Protein AF-0000000072235348 (afdb_homodimer)

Sequence (528 aa):
MATFSDFEDQETYWNTAVAIVQEAGNRLSSEAFSLKSSREFWVKTNEADLVSATDISIQEYIFGCLRESFPEHSLFGEENAGASENWRQLLDHGVVWVLDPVDGTTNWIHKFPFVCISLALVVEGIVQVAVVYDVHRKKLFHACRGRGAFCDEKNLNVSTIKRLKEALVITEFGYVRDENGLSNILQVLHELLLYGIHGIRQTGCGVLDLCLLASGQVDALYVGIGGEGWKPWDYAAGYLIVKEAGGTVYSLNDEEFHLCSTSIMATFSDFEDQETYWNTAVAIVQEAGNRLSSEAFSLKSSREFWVKTNEADLVSATDISIQEYIFGCLRESFPEHSLFGEENAGASENWRQLLDHGVVWVLDPVDGTTNWIHKFPFVCISLALVVEGIVQVAVVYDVHRKKLFHACRGRGAFCDEKNLNVSTIKRLKEALVITEFGYVRDENGLSNILQVLHELLLYGIHGIRQTGCGVLDLCLLASGQVDALYVGIGGEGWKPWDYAAGYLIVKEAGGTVYSLNDEEFHLCSTSI

Nearest PDB structures (foldseek):
  2czh-assembly1_B  TM=9.345E-01  e=1.412E-22  Homo sapiens
  2ddk-assembly1_A  TM=9.128E-01  e=6.166E-23  Homo sapiens
  2czh-assembly1_A  TM=9.245E-01  e=1.337E-21  Homo sapiens
  2fvz-assembly2_C  TM=9.188E-01  e=3.878E-21  Homo sapiens
  2czi-assembly1_A-2  TM=9.010E-01  e=1.119E-21  Homo sapiens

Solvent-accessible surface area (backbone atoms only — not comparable to full-atom values): 26898 Å² total; per-residue (Å²): 124,86,68,88,70,52,71,68,53,52,51,52,54,42,53,50,49,46,54,53,49,50,53,53,34,53,54,51,33,55,43,69,71,37,89,76,59,80,67,57,65,46,68,70,83,44,86,43,34,57,44,39,61,63,35,53,52,45,39,53,52,53,49,53,53,43,45,69,75,40,70,86,51,44,82,46,36,68,93,56,47,88,75,51,90,55,52,67,58,43,42,47,67,30,49,30,38,34,26,21,50,46,36,17,43,64,25,56,63,39,59,32,87,37,34,28,34,31,35,18,36,27,48,50,59,39,65,44,28,19,32,34,29,34,38,70,76,69,41,41,34,36,24,40,68,93,69,36,14,26,47,64,92,38,79,32,40,35,48,84,79,84,51,67,51,73,25,38,37,34,41,56,80,76,74,62,54,47,71,69,26,47,50,46,42,50,48,53,50,49,53,47,41,54,64,37,29,43,41,70,34,23,73,60,22,65,39,56,50,33,47,34,30,14,52,25,31,26,63,44,70,43,38,28,67,40,70,56,47,57,47,42,48,50,35,46,20,26,49,47,28,17,46,43,12,70,41,85,80,52,23,74,84,74,42,82,67,47,59,78,40,41,32,54,125,84,68,90,66,53,73,68,52,53,52,51,54,42,53,49,48,47,52,52,48,51,54,52,33,53,54,51,33,55,44,68,73,37,91,77,58,80,67,59,65,46,68,71,85,43,84,41,33,56,42,39,61,62,37,54,53,46,38,52,53,53,50,52,54,44,46,71,76,40,67,86,52,43,82,45,36,67,92,56,46,88,76,50,93,57,51,66,56,42,42,46,68,31,50,29,38,33,26,20,51,46,36,17,42,64,25,56,64,38,60,31,86,37,34,28,34,32,36,18,35,26,48,49,58,39,64,44,29,21,32,34,31,35,38,71,76,68,41,40,35,34,25,40,67,92,68,36,15,27,48,66,93,38,79,32,41,35,49,84,80,84,50,66,50,72,24,38,34,34,42,55,78,75,73,62,53,48,70,68,26,45,51,45,43,51,50,55,51,50,51,47,41,54,65,35,29,42,40,69,33,23,73,58,21,65,40,56,50,32,47,34,31,13,53,25,31,26,64,44,69,43,38,27,65,39,72,57,45,56,49,41,49,48,33,46,19,26,49,48,28,17,46,44,12,68,42,85,82,53,25,71,85,74,44,82,67,47,58,79,39,41,32,55

Organism: Galdieria sulphuraria (NCBI:txid130081)

Secondary structure (DSSP, 8-state):
---TT-HHHHHHHHHHHHHHHHHHHHHHHHHHT-TT----EEESSSTT-EEEHHHHHHHHHHHHHHHHH-TTSEEEEGGGGGG-TTHHHHHHHSEEEEEEEEE-HHHHHHT-S--EEEEEEEETTEEEEEEEEETTTTEEEEEETTS-EEETTEE--------GGG-EEEE--TT--SHHHHHHHHHHHHHHHHHT-SEEEB-S-HHHHHHHHHTTS-SEEE--TTS----HHHHHHHHHHHHHTT-----TTSPPP-TT-S--/---TT-HHHHHHHHHHHHHHHHHHHHHHHHHHT-TT----EEESSSTT-EEEHHHHHHHHHHHHHHHHH-TTSEEEEGGGGGG-TTHHHHHHHSEEEEEEEEE-HHHHHHT-S--EEEEEEEETTEEEEEEEEETTTTEEEEEETTS-EEETTEE--------GGG-EEEE--TT--SHHHHHHHHHHHHHHHHHT-SEEEB-S-HHHHHHHHHTTS-SEEE--TTS----HHHHHHHHHHHHHTT-----TTSSPP-TT-S--

InterPro domains:
  IPR000760 Inositol monophosphatase-like [PF00459] (9-261)
  IPR000760 Inositol monophosphatase-like [PR00377] (49-69)
  IPR000760 Inositol monophosphatase-like [PR00377] (71-87)
  IPR000760 Inositol monophosphatase-like [PR00377] (97-113)
  IPR000760 Inositol monophosphatase-like [PR00377] (146-169)
  IPR000760 Inositol monophosphatase-like [PR00377] (195-216)
  IPR000760 Inositol monophosphatase-like [PR00377] (230-254)
  IPR020550 Inositol monophosphatase, conserved site [PS00630] (233-247)
  IPR033942 Inositol monophosphatase [cd01639] (15-264)

pLDDT: mean 90.88, std 11.56, range [30.72, 98.94]

Foldseek 3Di:
DPPPPDPVNLVVVAVLLLVLQLVLLVVLLVLLPDPPRDLDWDADPDPQRIDGPSQVVQLVSSVVSCCVVPVQEAEAEPVCPVPDPPVVCCLQAGWYKYWRSWFQSVCSSVSPQFIKIWIWIGHNQRTAKIWIARNRVRWIWIDGVPPAIDIPNHGAAAAPDDDLLAFEEEEELPDDDDDQLVVQVVVVVVVSVVSRHPYYDYRRGQLVVLVCRRRHVGHYYKYQRSVAFDALSSCRRSVSSNVRNPHDDAAPVRDRDGSHGGID/DPPPPDPVNLVVVAVLLQVLQLVLLVVLLVLLPDPPRDLDWDADPDPQRIDGPSQVVQLVSSVVSCCVVPVQEAEAEPVCPVPDPPVVVCLQAGWYKYWRSWFQSVCSSVSPQFIKIWIWIGHNQRTAKIWIARNRVRWIWIDGVPPAIDIPNHGAAAAPDDDLLAFEEEEELPDDDDDQLVVQVVVVVVVSVVSRHPYYDYRRGQLVVLVCRRRHVGHYYKYQRSVAFDALSSCRRSVSSNVRNPHDDQAPVRDRDGSHGGID

Radius of gyration: 23.49 Å; Cα contacts (8 Å, |Δi|>4): 1198; chains: 2; bounding box: 44×76×56 Å

Structure (mmCIF, N/CA/C/O backbone):
data_AF-0000000072235348-model_v1
#
loop_
_entity.id
_entity.type
_entity.pdbx_description
1 polymer Inositol-1-monophosphatase
#
loop_
_atom_site.group_PDB
_atom_site.id
_atom_site.type_symbol
_atom_site.label_atom_id
_atom_site.label_alt_id
_atom_site.label_comp_id
_atom_site.label_asym_id
_atom_site.label_entity_id
_atom_site.label_seq_id
_atom_site.pdbx_PDB_ins_code
_atom_site.Cartn_x
_atom_site.Cartn_y
_atom_site.Cartn_z
_atom_site.occupancy
_atom_site.B_iso_or_equiv
_atom_site.auth_seq_id
_atom_site.auth_comp_id
_atom_site.auth_asym_id
_atom_site.auth_atom_id
_atom_site.pdbx_PDB_model_num
ATOM 1 N N . MET A 1 1 ? 4.641 -36.094 -26.531 1 31.14 1 MET A N 1
ATOM 2 C CA . MET A 1 1 ? 4.957 -35.156 -25.438 1 31.14 1 MET A CA 1
ATOM 3 C C . MET A 1 1 ? 5.371 -33.812 -25.969 1 31.14 1 MET A C 1
ATOM 5 O O . MET A 1 1 ? 6.305 -33.688 -26.766 1 31.14 1 MET A O 1
ATOM 9 N N . ALA A 1 2 ? 4.531 -32.875 -26.141 1 42.06 2 ALA A N 1
ATOM 10 C CA . ALA A 1 2 ? 4.953 -31.672 -26.844 1 42.06 2 ALA A CA 1
ATOM 11 C C . ALA A 1 2 ? 6.266 -31.125 -26.281 1 42.06 2 ALA A C 1
ATOM 13 O O . ALA A 1 2 ? 6.406 -30.953 -25.062 1 42.06 2 ALA A O 1
ATOM 14 N N . THR A 1 3 ? 7.336 -31.391 -26.75 1 45.28 3 THR A N 1
ATOM 15 C CA . THR A 1 3 ? 8.641 -30.828 -26.438 1 45.28 3 THR A CA 1
ATOM 16 C C . THR A 1 3 ? 8.57 -29.312 -26.328 1 45.28 3 THR A C 1
ATOM 18 O O . THR A 1 3 ? 8.227 -28.641 -27.297 1 45.28 3 THR A O 1
ATOM 21 N N . PHE A 1 4 ? 8.078 -28.859 -25.156 1 50.66 4 PHE A N 1
ATOM 22 C CA . PHE A 1 4 ? 8.164 -27.422 -24.984 1 50.66 4 PHE A CA 1
ATOM 23 C C . PHE A 1 4 ? 9.461 -26.875 -25.562 1 50.66 4 PHE A C 1
ATOM 25 O O . PHE A 1 4 ? 10.391 -26.547 -24.828 1 50.66 4 PHE A O 1
ATOM 32 N N . SER A 1 5 ? 10.039 -27.453 -26.531 1 50.25 5 SER A N 1
ATOM 33 C CA . SER A 1 5 ? 11.438 -27.297 -26.922 1 50.25 5 SER A CA 1
ATOM 34 C C . SER A 1 5 ? 11.703 -25.922 -27.516 1 50.25 5 SER A C 1
ATOM 36 O O . SER A 1 5 ? 12.852 -25.469 -27.562 1 50.25 5 SER A O 1
ATOM 38 N N . ASP A 1 6 ? 10.711 -25.125 -28.281 1 61.69 6 ASP A N 1
ATOM 39 C CA . ASP A 1 6 ? 11.312 -24.156 -29.172 1 61.69 6 ASP A CA 1
ATOM 40 C C . ASP A 1 6 ? 11.047 -22.719 -28.703 1 61.69 6 ASP A C 1
ATOM 42 O O . ASP A 1 6 ? 10.008 -22.453 -28.094 1 61.69 6 ASP A O 1
ATOM 46 N N . PHE A 1 7 ? 12.133 -21.859 -28.594 1 63.22 7 PHE A N 1
ATOM 47 C CA . PHE A 1 7 ? 12.148 -20.422 -28.359 1 63.22 7 PHE A CA 1
ATOM 48 C C . PHE A 1 7 ? 10.922 -19.766 -28.969 1 63.22 7 PHE A C 1
ATOM 50 O O . PHE A 1 7 ? 10.312 -18.891 -28.359 1 63.22 7 PHE A O 1
ATOM 57 N N . GLU A 1 8 ? 10.531 -20.234 -30.125 1 68.62 8 GLU A N 1
ATOM 58 C CA . GLU A 1 8 ? 9.398 -19.641 -30.812 1 68.62 8 GLU A CA 1
ATOM 59 C C . GLU A 1 8 ? 8.094 -19.891 -30.062 1 68.62 8 GLU A C 1
ATOM 61 O O . GLU A 1 8 ? 7.234 -19.016 -29.984 1 68.62 8 GLU A O 1
ATOM 66 N N . ASP A 1 9 ? 8.07 -20.938 -29.359 1 86.06 9 ASP A N 1
ATOM 67 C CA . ASP A 1 9 ? 6.871 -21.281 -28.609 1 86.06 9 ASP A CA 1
ATOM 68 C C . ASP A 1 9 ? 6.762 -20.422 -27.344 1 86.06 9 ASP A C 1
ATOM 70 O O . ASP A 1 9 ? 5.695 -19.891 -27.031 1 86.06 9 ASP A O 1
ATOM 74 N N . GLN A 1 10 ? 7.926 -20.156 -26.859 1 90.5 10 GLN A N 1
ATOM 75 C CA . GLN A 1 10 ? 7.934 -19.359 -25.641 1 90.5 10 GLN A CA 1
ATOM 76 C C . GLN A 1 10 ? 7.457 -17.922 -25.906 1 90.5 10 GLN A C 1
ATOM 78 O O . GLN A 1 10 ? 6.715 -17.359 -25.109 1 90.5 10 GLN A O 1
ATOM 83 N N . GLU A 1 11 ? 7.902 -17.438 -27.047 1 93.94 11 GLU A N 1
ATOM 84 C CA . GLU A 1 11 ? 7.508 -16.094 -27.422 1 93.94 11 GLU A CA 1
ATOM 85 C C . GLU A 1 11 ? 6.008 -16 -27.672 1 93.94 11 GLU A C 1
ATOM 87 O O . GLU A 1 11 ? 5.363 -15.016 -27.312 1 93.94 11 GLU A O 1
ATOM 92 N N . THR A 1 12 ? 5.531 -17 -28.359 1 96.12 12 THR A N 1
ATOM 93 C CA . THR A 1 12 ? 4.098 -17.062 -28.625 1 96.12 12 THR A CA 1
ATOM 94 C C . THR A 1 12 ? 3.303 -17.109 -27.328 1 96.12 12 THR A C 1
ATOM 96 O O . THR A 1 12 ? 2.326 -16.375 -27.156 1 96.12 12 THR A O 1
ATOM 99 N N . TYR A 1 13 ? 3.699 -18 -26.406 1 97.56 13 TYR A N 1
ATOM 100 C CA . TYR A 1 13 ? 3.049 -18.094 -25.109 1 97.56 13 TYR A CA 1
ATOM 101 C C . TYR A 1 13 ? 3.098 -16.75 -24.375 1 97.56 13 TYR A C 1
ATOM 103 O O . TYR A 1 13 ? 2.088 -16.297 -23.844 1 97.56 13 TYR A O 1
ATOM 111 N N . TRP A 1 14 ? 4.27 -16.141 -24.484 1 97.94 14 TRP A N 1
ATOM 112 C CA . TRP A 1 14 ? 4.531 -14.883 -23.797 1 97.94 14 TRP A CA 1
ATOM 113 C C . TRP A 1 14 ? 3.631 -13.773 -24.328 1 97.94 14 TRP A C 1
ATOM 115 O O . TRP A 1 14 ? 2.885 -13.148 -23.562 1 97.94 14 TRP A O 1
ATOM 125 N N . ASN A 1 15 ? 3.592 -13.586 -25.594 1 97.94 15 ASN A N 1
ATOM 126 C CA . ASN A 1 15 ? 2.818 -12.531 -26.234 1 97.94 15 ASN A CA 1
ATOM 127 C C . ASN A 1 15 ? 1.319 -12.734 -26.031 1 97.94 15 ASN A C 1
ATOM 129 O O . ASN A 1 15 ? 0.584 -11.773 -25.797 1 97.94 15 ASN A O 1
ATOM 133 N N . THR A 1 16 ? 0.932 -13.961 -26.141 1 98.25 16 THR A N 1
ATOM 134 C CA . THR A 1 16 ? -0.48 -14.273 -25.953 1 98.25 16 THR A CA 1
ATOM 135 C C . THR A 1 16 ? -0.907 -13.977 -24.516 1 98.25 16 THR A C 1
ATOM 137 O O . THR A 1 16 ? -1.951 -13.367 -24.281 1 98.25 16 THR A O 1
ATOM 140 N N . ALA A 1 17 ? -0.112 -14.391 -23.562 1 98.62 17 ALA A N 1
ATOM 141 C CA . ALA A 1 17 ? -0.407 -14.148 -22.156 1 98.62 17 ALA A CA 1
ATOM 142 C C . ALA A 1 17 ? -0.502 -12.656 -21.859 1 98.62 17 ALA A C 1
ATOM 144 O O . ALA A 1 17 ? -1.426 -12.203 -21.172 1 98.62 17 ALA A O 1
ATOM 145 N N . VAL A 1 18 ? 0.421 -11.867 -22.391 1 98.62 18 VAL A N 1
ATOM 146 C CA . VAL A 1 18 ? 0.456 -10.422 -22.188 1 98.62 18 VAL A CA 1
ATOM 147 C C . VAL A 1 18 ? -0.825 -9.797 -22.734 1 98.62 18 VAL A C 1
ATOM 149 O O . VAL A 1 18 ? -1.463 -8.984 -22.062 1 98.62 18 VAL A O 1
ATOM 152 N N . ALA A 1 19 ? -1.21 -10.203 -23.906 1 98.5 19 ALA A N 1
ATOM 153 C CA . ALA A 1 19 ? -2.402 -9.648 -24.547 1 98.5 19 ALA A CA 1
ATOM 154 C C . ALA A 1 19 ? -3.654 -9.969 -23.719 1 98.5 19 ALA A C 1
ATOM 156 O O . ALA A 1 19 ? -4.488 -9.086 -23.484 1 98.5 19 ALA A O 1
ATOM 157 N N . ILE A 1 20 ? -3.746 -11.188 -23.297 1 98.56 20 ILE A N 1
ATOM 158 C CA . ILE A 1 20 ? -4.922 -11.648 -22.562 1 98.56 20 ILE A CA 1
ATOM 159 C C . ILE A 1 20 ? -5.02 -10.922 -21.234 1 98.56 20 ILE A C 1
ATOM 161 O O . ILE A 1 20 ? -6.082 -10.398 -20.875 1 98.56 20 ILE A O 1
ATOM 165 N N . VAL A 1 21 ? -3.926 -10.836 -20.484 1 98.62 21 VAL A N 1
ATOM 166 C CA . VAL A 1 21 ? -3.916 -10.242 -19.156 1 98.62 21 VAL A CA 1
ATOM 167 C C . VAL A 1 21 ? -4.125 -8.734 -19.25 1 98.62 21 VAL A C 1
ATOM 169 O O . VAL A 1 21 ? -4.82 -8.141 -18.422 1 98.62 21 VAL A O 1
ATOM 172 N N . GLN A 1 22 ? -3.531 -8.133 -20.25 1 97.62 22 GLN A N 1
ATOM 173 C CA . GLN A 1 22 ? -3.715 -6.703 -20.438 1 97.62 22 GLN A CA 1
ATOM 174 C C . GLN A 1 22 ? -5.18 -6.363 -20.703 1 97.62 22 GLN A C 1
ATOM 176 O O . GLN A 1 22 ? -5.707 -5.402 -20.141 1 97.62 22 GLN A O 1
ATOM 181 N N . GLU A 1 23 ? -5.816 -7.113 -21.547 1 97.25 23 GLU A N 1
ATOM 182 C CA . GLU A 1 23 ? -7.23 -6.891 -21.828 1 97.25 23 GLU A CA 1
ATOM 183 C C . GLU A 1 23 ? -8.086 -7.117 -20.594 1 97.25 23 GLU A C 1
ATOM 185 O O . GLU A 1 23 ? -8.969 -6.312 -20.281 1 97.25 23 GLU A O 1
ATOM 190 N N . ALA A 1 24 ? -7.84 -8.203 -19.891 1 97.19 24 ALA A N 1
ATOM 191 C CA . ALA A 1 24 ? -8.555 -8.484 -18.641 1 97.19 24 ALA A CA 1
ATOM 192 C C . ALA A 1 24 ? -8.336 -7.371 -17.625 1 97.19 24 ALA A C 1
ATOM 194 O O . ALA A 1 24 ? -9.273 -6.957 -16.938 1 97.19 24 ALA A O 1
ATOM 195 N N . GLY A 1 25 ? -7.078 -6.934 -17.516 1 96.06 25 GLY A N 1
ATOM 196 C CA . GLY A 1 25 ? -6.723 -5.863 -16.594 1 96.06 25 GLY A CA 1
ATOM 197 C C . GLY A 1 25 ? -7.434 -4.559 -16.891 1 96.06 25 GLY A C 1
ATOM 198 O O . GLY A 1 25 ? -7.871 -3.855 -15.977 1 96.06 25 GLY A O 1
ATOM 199 N N . ASN A 1 26 ? -7.551 -4.219 -18.141 1 93.06 26 ASN A N 1
ATOM 200 C CA . ASN A 1 26 ? -8.266 -3.018 -18.547 1 93.06 26 ASN A CA 1
ATOM 201 C C . ASN A 1 26 ? -9.734 -3.076 -18.141 1 93.06 26 ASN A C 1
ATOM 203 O O . ASN A 1 26 ? -10.305 -2.072 -17.703 1 93.06 26 ASN A O 1
ATOM 207 N N . ARG A 1 27 ? -10.297 -4.195 -18.25 1 89.12 27 ARG A N 1
ATOM 208 C CA . ARG A 1 27 ? -11.68 -4.387 -17.828 1 89.12 27 ARG A CA 1
ATOM 209 C C . ARG A 1 27 ? -11.828 -4.215 -16.312 1 89.12 27 ARG A C 1
ATOM 211 O O . ARG A 1 27 ? -12.742 -3.539 -15.852 1 89.12 27 ARG A O 1
ATOM 218 N N . LEU A 1 28 ? -10.93 -4.801 -15.648 1 90.38 28 LEU A N 1
ATOM 219 C CA . LEU A 1 28 ? -10.945 -4.75 -14.195 1 90.38 28 LEU A CA 1
ATOM 220 C C . LEU A 1 28 ? -10.703 -3.328 -13.695 1 90.38 28 LEU A C 1
ATOM 222 O O . LEU A 1 28 ? -11.336 -2.887 -12.734 1 90.38 28 LEU A O 1
ATOM 226 N N . SER A 1 29 ? -9.82 -2.652 -14.312 1 88.5 29 SER A N 1
ATOM 227 C CA . SER A 1 29 ? -9.508 -1.277 -13.938 1 88.5 29 SER A CA 1
ATOM 228 C C . SER A 1 29 ? -10.711 -0.365 -14.125 1 88.5 29 SER A C 1
ATOM 230 O O . SER A 1 29 ? -10.961 0.517 -13.297 1 88.5 29 SER A O 1
ATOM 232 N N . SER A 1 30 ? -11.438 -0.55 -15.156 1 84.25 30 SER A N 1
ATOM 233 C CA . SER A 1 30 ? -12.633 0.239 -15.422 1 84.25 30 SER A CA 1
ATOM 234 C C . SER A 1 30 ? -13.695 0.008 -14.352 1 84.25 30 SER A C 1
ATOM 236 O O . SER A 1 30 ? -14.375 0.947 -13.922 1 84.25 30 SER A O 1
ATOM 238 N N . GLU A 1 31 ? -13.766 -1.151 -13.938 1 78.75 31 GLU A N 1
ATOM 239 C CA . GLU A 1 31 ? -14.703 -1.482 -12.867 1 78.75 31 GLU A CA 1
ATOM 240 C C . GLU A 1 31 ? -14.281 -0.857 -11.547 1 78.75 31 GLU A C 1
ATOM 242 O O . GLU A 1 31 ? -15.117 -0.346 -10.797 1 78.75 31 GLU A O 1
ATOM 247 N N . ALA A 1 32 ? -13.023 -0.942 -11.312 1 76.44 32 ALA A N 1
ATOM 248 C CA . ALA A 1 32 ? -12.477 -0.427 -10.062 1 76.44 32 ALA A CA 1
ATOM 249 C C . ALA A 1 32 ? -12.719 1.073 -9.93 1 76.44 32 ALA A C 1
ATOM 251 O O . ALA A 1 32 ? -12.891 1.587 -8.82 1 76.44 32 ALA A O 1
ATOM 252 N N . PHE A 1 33 ? -12.734 1.68 -10.945 1 73.06 33 PHE A N 1
ATOM 253 C CA . PHE A 1 33 ? -12.852 3.133 -10.93 1 73.06 33 PHE A CA 1
ATOM 254 C C . PHE A 1 33 ? -14.297 3.561 -11.125 1 73.06 33 PHE A C 1
ATOM 256 O O . PHE A 1 33 ? -14.617 4.746 -11.031 1 73.06 33 PHE A O 1
ATOM 263 N N . SER A 1 34 ? -15.031 2.459 -11.266 1 67.62 34 SER A N 1
ATOM 264 C CA . SER A 1 34 ? -16.453 2.783 -11.43 1 67.62 34 SER A CA 1
ATOM 265 C C . SER A 1 34 ? -17.156 2.869 -10.078 1 67.62 34 SER A C 1
ATOM 267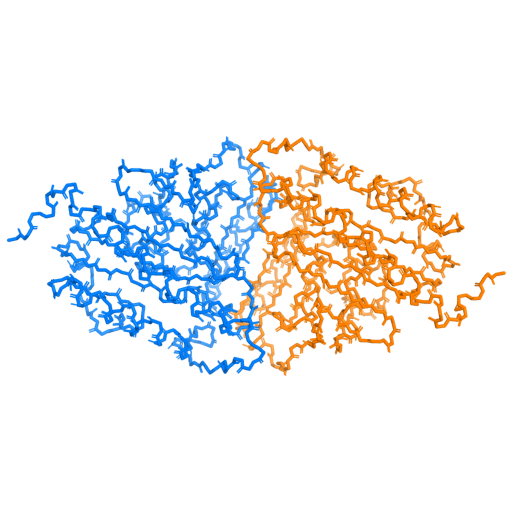 O O . SER A 1 34 ? -16.844 2.096 -9.164 1 67.62 34 SER A O 1
ATOM 269 N N . LEU A 1 35 ? -17.859 3.924 -9.773 1 57 35 LEU A N 1
ATOM 270 C CA . LEU A 1 35 ? -18.578 4.242 -8.539 1 57 35 LEU A CA 1
ATOM 271 C C . LEU A 1 35 ? -19.609 3.17 -8.219 1 57 35 LEU A C 1
ATOM 273 O O . LEU A 1 35 ? -20.062 3.059 -7.078 1 57 35 LEU A O 1
ATOM 277 N N . LYS A 1 36 ? -20.125 2.408 -9.188 1 53.5 36 LYS A N 1
ATOM 278 C CA . LYS A 1 36 ? -21.234 1.48 -9.055 1 53.5 36 LYS A CA 1
ATOM 279 C C . LYS A 1 36 ? -20.75 0.049 -8.859 1 53.5 36 LYS A C 1
ATOM 281 O O . LYS A 1 36 ? -21.531 -0.9 -8.961 1 53.5 36 LYS A O 1
ATOM 286 N N . SER A 1 37 ? -19.531 -0.061 -8.586 1 54.97 37 SER A N 1
ATOM 287 C CA . SER A 1 37 ? -19.078 -1.441 -8.656 1 54.97 37 SER A CA 1
ATOM 288 C C . SER A 1 37 ? -19.656 -2.283 -7.531 1 54.97 37 SER A C 1
ATOM 290 O O . SER A 1 37 ? -19.641 -1.874 -6.367 1 54.97 37 SER A O 1
ATOM 292 N N . SER A 1 38 ? -20.516 -3.354 -7.984 1 58.62 38 SER A N 1
ATOM 293 C CA . SER A 1 38 ? -21.078 -4.348 -7.082 1 58.62 38 SER A CA 1
ATOM 294 C C . SER A 1 38 ? -19.984 -5.164 -6.402 1 58.62 38 SER A C 1
ATOM 296 O O . SER A 1 38 ? -19.047 -5.625 -7.059 1 58.62 38 SER A O 1
ATOM 298 N N . ARG A 1 39 ? -19.875 -5.141 -5.09 1 68.25 39 ARG A N 1
ATOM 299 C CA . ARG A 1 39 ? -18.891 -5.746 -4.184 1 68.25 39 ARG A CA 1
ATOM 300 C C . ARG A 1 39 ? -19.453 -7.027 -3.564 1 68.25 39 ARG A C 1
ATOM 302 O O . 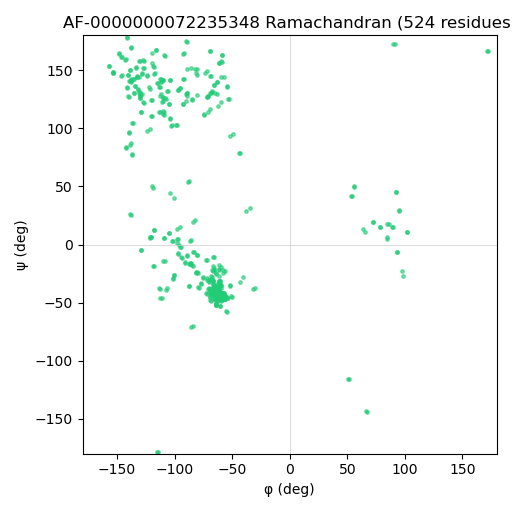ARG A 1 39 ? -19.203 -7.312 -2.393 1 68.25 39 ARG A O 1
ATOM 309 N N . GLU A 1 40 ? -20.188 -7.797 -4.508 1 83.75 40 GLU A N 1
ATOM 310 C CA . GLU A 1 40 ? -20.625 -9.07 -3.941 1 83.75 40 GLU A CA 1
ATOM 311 C C . GLU A 1 40 ? -19.453 -10.008 -3.691 1 83.75 40 GLU A C 1
ATOM 313 O O . GLU A 1 40 ? -18.562 -10.117 -4.527 1 83.75 40 GLU A O 1
ATOM 318 N N . PHE A 1 41 ? -19.469 -10.508 -2.477 1 86.88 41 PHE A N 1
ATOM 319 C CA . PHE A 1 41 ? -18.391 -11.43 -2.145 1 86.88 41 PHE A CA 1
ATOM 320 C C . PHE A 1 41 ? -18.906 -12.57 -1.268 1 86.88 41 PHE A C 1
ATOM 322 O O . PHE A 1 41 ? -20.016 -12.508 -0.744 1 86.88 41 PHE A O 1
ATOM 329 N N . TRP A 1 42 ? -18.141 -13.672 -1.266 1 86.56 42 TRP A N 1
ATOM 330 C CA . TRP A 1 42 ? -18.406 -14.859 -0.461 1 86.56 42 TRP A CA 1
ATOM 331 C C . TRP A 1 42 ? -17.188 -15.25 0.362 1 86.56 42 TRP A C 1
ATOM 333 O O . TRP A 1 42 ? -16.062 -14.883 0.028 1 86.56 42 TRP A O 1
ATOM 343 N N . VAL A 1 43 ? -17.484 -15.984 1.389 1 85.12 43 VAL A N 1
ATOM 344 C CA . VAL A 1 43 ? -16.438 -16.438 2.287 1 85.12 43 VAL A CA 1
ATOM 345 C C . VAL A 1 43 ? -15.891 -17.781 1.809 1 85.12 43 VAL A C 1
ATOM 347 O O . VAL A 1 43 ? -16.656 -18.703 1.529 1 85.12 43 VAL A O 1
ATOM 350 N N . LYS A 1 44 ? -14.617 -17.891 1.701 1 84.25 44 LYS A N 1
ATOM 351 C CA . LYS A 1 44 ? -13.992 -19.141 1.298 1 84.25 44 LYS A CA 1
ATOM 352 C C . LYS A 1 44 ? -13.805 -20.078 2.492 1 84.25 44 LYS A C 1
ATOM 354 O O . LYS A 1 44 ? -14.438 -21.125 2.566 1 84.25 44 LYS A O 1
ATOM 359 N N . THR A 1 45 ? -12.891 -19.734 3.395 1 77.88 45 THR A N 1
ATOM 360 C CA . THR A 1 45 ? -12.578 -20.609 4.523 1 77.88 45 THR A CA 1
ATOM 361 C C . THR A 1 45 ? -13.016 -19.969 5.836 1 77.88 45 THR A C 1
ATOM 363 O O . THR A 1 45 ? -13.664 -20.625 6.66 1 77.88 45 THR A O 1
ATOM 366 N N . ASN A 1 46 ? -12.734 -18.797 6.023 1 81.56 46 ASN A N 1
ATOM 367 C CA . ASN A 1 46 ? -13.156 -18.031 7.188 1 81.56 46 ASN A CA 1
ATOM 368 C C . ASN A 1 46 ? -13.531 -16.594 6.801 1 81.56 46 ASN A C 1
ATOM 370 O O . ASN A 1 46 ? -13.414 -16.219 5.633 1 81.56 46 ASN A O 1
ATOM 374 N N . GLU A 1 47 ? -13.93 -15.867 7.68 1 84.38 47 GLU A N 1
ATOM 375 C CA . GLU A 1 47 ? -14.516 -14.555 7.418 1 84.38 47 GLU A CA 1
ATOM 376 C C . GLU A 1 47 ? -13.516 -13.625 6.734 1 84.38 47 GLU A C 1
ATOM 378 O O . GLU A 1 47 ? -13.906 -12.68 6.047 1 84.38 47 GLU A O 1
ATOM 383 N N . ALA A 1 48 ? -12.289 -13.945 6.891 1 85.69 48 ALA A N 1
ATOM 384 C CA . ALA A 1 48 ? -11.258 -13.094 6.293 1 85.69 48 ALA A CA 1
ATOM 385 C C . ALA A 1 48 ? -10.906 -13.562 4.887 1 85.69 48 ALA A C 1
ATOM 387 O O . ALA A 1 48 ? -10.266 -12.836 4.121 1 85.69 48 ALA A O 1
ATOM 388 N N . ASP A 1 49 ? -11.297 -14.758 4.559 1 83.5 49 ASP A N 1
ATOM 389 C CA . ASP A 1 49 ? -10.984 -15.367 3.27 1 83.5 49 ASP A CA 1
ATOM 390 C C . ASP A 1 49 ? -12.148 -15.219 2.295 1 83.5 49 ASP A C 1
ATOM 392 O O . ASP A 1 49 ? -13.078 -16.031 2.303 1 83.5 49 ASP A O 1
ATOM 396 N N . LEU A 1 50 ? -12.062 -14.25 1.303 1 87.38 50 LEU A N 1
ATOM 397 C CA . LEU A 1 50 ? -13.211 -13.828 0.508 1 87.38 50 LEU A CA 1
ATOM 398 C C . LEU A 1 50 ? -12.984 -14.125 -0.971 1 87.38 50 LEU A C 1
ATOM 400 O O . LEU A 1 50 ? -11.836 -14.219 -1.421 1 87.38 50 LEU A O 1
ATOM 404 N N . VAL A 1 51 ? -14.039 -14.281 -1.605 1 87.62 51 VAL A N 1
ATOM 405 C CA . VAL A 1 51 ? -14.07 -14.352 -3.062 1 87.62 51 VAL A CA 1
ATOM 406 C C . VAL A 1 51 ? -15.172 -13.438 -3.596 1 87.62 51 VAL A C 1
ATOM 408 O O . VAL A 1 51 ? -16.219 -13.289 -2.967 1 87.62 51 VAL A O 1
ATOM 411 N N . SER A 1 52 ? -14.898 -12.812 -4.77 1 88.31 52 SER A N 1
ATOM 412 C CA . SER A 1 52 ? -15.898 -11.914 -5.34 1 88.31 52 SER A CA 1
ATOM 413 C C . SER A 1 52 ? -16.406 -12.43 -6.684 1 88.31 52 SER A C 1
ATOM 415 O O . SER A 1 52 ? -15.82 -13.352 -7.258 1 88.31 52 SER A O 1
ATOM 417 N N . ALA A 1 53 ? -17.453 -11.867 -7.145 1 89.12 53 ALA A N 1
ATOM 418 C CA . ALA A 1 53 ? -17.969 -12.141 -8.477 1 89.12 53 ALA A CA 1
ATOM 419 C C . ALA A 1 53 ? -16.953 -11.773 -9.555 1 89.12 53 ALA A C 1
ATOM 421 O O . ALA A 1 53 ? -16.859 -12.438 -10.586 1 89.12 53 ALA A O 1
ATOM 422 N N . THR A 1 54 ? -16.188 -10.789 -9.258 1 90.75 54 THR A N 1
ATOM 423 C CA . THR A 1 54 ? -15.164 -10.328 -10.18 1 90.75 54 THR A CA 1
ATOM 424 C C . THR A 1 54 ? -14.094 -11.398 -10.383 1 90.75 54 THR A C 1
ATOM 426 O O . THR A 1 54 ? -13.664 -11.641 -11.516 1 90.75 54 THR A O 1
ATOM 429 N N . ASP A 1 55 ? -13.703 -12.023 -9.312 1 92.88 55 ASP A N 1
ATOM 430 C CA . ASP A 1 55 ? -12.734 -13.117 -9.391 1 92.88 55 ASP A CA 1
ATOM 431 C C . ASP A 1 55 ? -13.195 -14.188 -10.375 1 92.88 55 ASP A C 1
ATOM 433 O O . ASP A 1 55 ? -12.43 -14.609 -11.242 1 92.88 55 ASP A O 1
ATOM 437 N N . ILE A 1 56 ? -14.367 -14.555 -10.297 1 92 56 ILE A N 1
ATOM 438 C CA . ILE A 1 56 ? -14.938 -15.633 -11.102 1 92 56 ILE A CA 1
ATOM 439 C C . ILE A 1 56 ? -15.031 -15.188 -12.562 1 92 56 ILE A C 1
ATOM 441 O O . ILE A 1 56 ? -14.633 -15.922 -13.469 1 92 56 ILE A O 1
ATOM 445 N N . SER A 1 57 ? -15.492 -14.008 -12.773 1 93.31 57 SER A N 1
ATOM 446 C CA . SER A 1 57 ? -15.68 -13.477 -14.125 1 93.31 57 SER A CA 1
ATOM 447 C C . SER A 1 57 ? -14.344 -13.352 -14.852 1 93.31 57 SER A C 1
ATOM 449 O O . SER A 1 57 ? -14.242 -13.711 -16.031 1 93.31 57 SER A O 1
ATOM 451 N N . ILE A 1 58 ? -13.328 -12.859 -14.164 1 95.31 58 ILE A N 1
ATOM 452 C CA . ILE A 1 58 ? -12.016 -12.68 -14.766 1 95.31 58 ILE A CA 1
ATOM 453 C C . ILE A 1 58 ? -11.398 -14.039 -15.094 1 95.31 58 ILE A C 1
ATOM 455 O O . ILE A 1 58 ? -10.812 -14.219 -16.156 1 95.31 58 ILE A O 1
ATOM 459 N N . GLN A 1 59 ? -11.562 -14.984 -14.234 1 96.25 59 GLN A N 1
ATOM 460 C CA . GLN A 1 59 ? -11.031 -16.328 -14.484 1 96.25 59 GLN A CA 1
ATOM 461 C C . GLN A 1 59 ? -11.695 -16.953 -15.703 1 96.25 59 GLN A C 1
ATOM 463 O O . GLN A 1 59 ? -11.008 -17.516 -16.562 1 96.25 59 GLN A O 1
ATOM 468 N N . GLU A 1 60 ? -12.992 -16.844 -15.781 1 95.62 60 GLU A N 1
ATOM 469 C CA . GLU A 1 60 ? -13.727 -17.391 -16.922 1 95.62 60 GLU A CA 1
ATOM 470 C C . GLU A 1 60 ? -13.266 -16.766 -18.234 1 95.62 60 GLU A C 1
ATOM 472 O O . GLU A 1 60 ? -13.078 -17.469 -19.219 1 95.62 60 GLU A O 1
ATOM 477 N N . TYR A 1 61 ? -13.055 -15.516 -18.203 1 97.06 61 TYR A N 1
ATOM 478 C CA . TYR A 1 61 ? -12.609 -14.805 -19.391 1 97.06 61 TYR A CA 1
ATOM 479 C C . TYR A 1 61 ? -11.227 -15.289 -19.828 1 97.06 61 TYR A C 1
ATOM 481 O O . TYR A 1 61 ? -11.031 -15.68 -20.984 1 97.06 61 TYR A O 1
ATOM 489 N N . ILE A 1 62 ? -10.289 -15.297 -18.891 1 98.19 62 ILE A N 1
ATOM 490 C CA . ILE A 1 62 ? -8.906 -15.625 -19.203 1 98.19 62 ILE A CA 1
ATOM 491 C C . ILE A 1 62 ? -8.812 -17.094 -19.625 1 98.19 62 ILE A C 1
ATOM 493 O O . ILE A 1 62 ? -8.148 -17.422 -20.609 1 98.19 62 ILE A O 1
ATOM 497 N N . PHE A 1 63 ? -9.492 -17.984 -18.922 1 97.44 63 PHE A N 1
ATOM 498 C CA . PHE A 1 63 ? -9.492 -19.391 -19.281 1 97.44 63 PHE A CA 1
ATOM 499 C C . PHE A 1 63 ? -10.109 -19.609 -20.641 1 97.44 63 PHE A C 1
ATOM 501 O O . PHE A 1 63 ? -9.648 -20.469 -21.406 1 97.44 63 PHE A O 1
ATOM 508 N N . GLY A 1 64 ? -11.188 -18.875 -20.906 1 97.88 64 GLY A N 1
ATOM 509 C CA . GLY A 1 64 ? -11.773 -18.953 -22.234 1 97.88 64 GLY A CA 1
ATOM 510 C C . GLY A 1 64 ? -10.789 -18.625 -23.344 1 97.88 64 GLY A C 1
ATOM 511 O O . GLY A 1 64 ? -10.68 -19.359 -24.328 1 97.88 64 GLY A O 1
ATOM 512 N N . CYS A 1 65 ? -10.062 -17.547 -23.172 1 98.25 65 CYS A N 1
ATOM 513 C CA . CYS A 1 65 ? -9.062 -17.125 -24.141 1 98.25 65 CYS A CA 1
ATOM 514 C C . CYS A 1 65 ? -7.953 -18.156 -24.281 1 98.25 65 CYS A C 1
ATOM 516 O O . CYS A 1 65 ? -7.52 -18.469 -25.391 1 98.25 65 CYS A O 1
ATOM 518 N N . LEU A 1 66 ? -7.508 -18.734 -23.172 1 97.81 66 LEU A N 1
ATOM 519 C CA . LEU A 1 66 ? -6.402 -19.688 -23.172 1 97.81 66 LEU A CA 1
ATOM 520 C C . LEU A 1 66 ? -6.82 -21 -23.812 1 97.81 66 LEU A C 1
ATOM 522 O O . LEU A 1 66 ? -6.027 -21.625 -24.516 1 97.81 66 LEU A O 1
ATOM 526 N N . ARG A 1 67 ? -8.039 -21.438 -23.578 1 97.19 67 ARG A N 1
ATOM 527 C CA . ARG A 1 67 ? -8.547 -22.656 -24.188 1 97.19 67 ARG A CA 1
ATOM 528 C C . ARG A 1 67 ? -8.586 -22.531 -25.703 1 97.19 67 ARG A C 1
ATOM 530 O O . ARG A 1 67 ? -8.32 -23.5 -26.422 1 97.19 67 ARG A O 1
ATOM 537 N N . GLU A 1 68 ? -8.883 -21.391 -26.125 1 97.81 68 GLU A N 1
ATOM 538 C CA . GLU A 1 68 ? -8.93 -21.141 -27.562 1 97.81 68 GLU A CA 1
ATOM 539 C C . GLU A 1 68 ? -7.527 -21.125 -28.172 1 97.81 68 GLU A C 1
ATOM 541 O O . GLU A 1 68 ? -7.301 -21.672 -29.25 1 97.81 68 GLU A O 1
ATOM 546 N N . SER A 1 69 ? -6.633 -20.516 -27.516 1 96.69 69 SER A N 1
ATOM 547 C CA . SER A 1 69 ? -5.281 -20.328 -28.047 1 96.69 69 SER A CA 1
ATOM 548 C C . SER A 1 69 ? -4.445 -21.594 -27.875 1 96.69 69 SER A C 1
ATOM 550 O O . SER A 1 69 ? -3.596 -21.891 -28.719 1 96.69 69 SER A O 1
ATOM 552 N N . PHE A 1 70 ? -4.656 -22.281 -26.766 1 96.56 70 PHE A N 1
ATOM 553 C CA . PHE A 1 70 ? -3.857 -23.453 -26.406 1 96.56 70 PHE A CA 1
ATOM 554 C C . PHE A 1 70 ? -4.742 -24.562 -25.875 1 96.56 70 PHE A C 1
ATOM 556 O O . PHE A 1 70 ? -4.645 -24.922 -24.688 1 96.56 70 PHE A O 1
ATOM 563 N N . PRO A 1 71 ? -5.422 -25.266 -26.719 1 96.19 71 PRO A N 1
ATOM 564 C CA . PRO A 1 71 ? -6.434 -26.234 -26.297 1 96.19 71 PRO A CA 1
ATOM 565 C C . PRO A 1 71 ? -5.832 -27.422 -25.562 1 96.19 71 PRO A C 1
ATOM 567 O O . PRO A 1 71 ? -6.527 -28.094 -24.781 1 96.19 71 PRO A O 1
ATOM 570 N N . GLU A 1 72 ? -4.59 -27.688 -25.672 1 95.25 72 GLU A N 1
ATOM 571 C CA . GLU A 1 72 ? -3.986 -28.891 -25.078 1 95.25 72 GLU A CA 1
ATOM 572 C C . GLU A 1 72 ? -3.402 -28.578 -23.703 1 95.25 72 GLU A C 1
ATOM 574 O O . GLU A 1 72 ? -2.994 -29.5 -22.984 1 95.25 72 GLU A O 1
ATOM 579 N N . HIS A 1 73 ? -3.324 -27.297 -23.359 1 94.88 73 HIS A N 1
ATOM 580 C CA . HIS A 1 73 ? -2.742 -26.922 -22.078 1 94.88 73 HIS A CA 1
ATOM 581 C C . HIS A 1 73 ? -3.756 -27.078 -20.953 1 94.88 73 HIS A C 1
ATOM 583 O O . HIS A 1 73 ? -4.961 -26.922 -21.172 1 94.88 73 HIS A O 1
ATOM 589 N N . SER A 1 74 ? -3.277 -27.422 -19.781 1 93.44 74 SER A N 1
ATOM 590 C CA . SER A 1 74 ? -4.117 -27.469 -18.594 1 93.44 74 SER A CA 1
ATOM 591 C C . SER A 1 74 ? -4.277 -26.078 -17.969 1 93.44 74 SER A C 1
ATOM 593 O O . SER A 1 74 ? -3.41 -25.219 -18.125 1 93.44 74 SER A O 1
ATOM 595 N N . LEU A 1 75 ? -5.41 -25.891 -17.312 1 94.31 75 LEU A N 1
ATOM 596 C CA . LEU A 1 75 ? -5.727 -24.641 -16.656 1 94.31 75 LEU A CA 1
ATOM 597 C C . LEU A 1 75 ? -5.941 -24.844 -15.156 1 94.31 75 LEU A C 1
ATOM 599 O O . LEU A 1 75 ? -6.727 -25.703 -14.75 1 94.31 75 LEU A O 1
ATOM 603 N N . PHE A 1 76 ? -5.18 -24.109 -14.391 1 91.25 76 PHE A N 1
ATOM 604 C CA . PHE A 1 76 ? -5.238 -24.188 -12.938 1 91.25 76 PHE A CA 1
ATOM 605 C C . PHE A 1 76 ? -5.395 -22.797 -12.328 1 91.25 76 PHE A C 1
ATOM 607 O O . PHE A 1 76 ? -4.492 -21.953 -12.438 1 91.25 76 PHE A O 1
ATOM 614 N N . GLY A 1 77 ? -6.547 -22.547 -11.695 1 90.31 77 GLY A N 1
ATOM 615 C CA . GLY A 1 77 ? -6.816 -21.25 -11.125 1 90.31 77 GLY A CA 1
ATOM 616 C C . GLY A 1 77 ? -7.297 -21.297 -9.688 1 90.31 77 GLY A C 1
ATOM 617 O O . GLY A 1 77 ? -7.766 -22.344 -9.227 1 90.31 77 GLY A O 1
ATOM 618 N N . GLU A 1 78 ? -7.141 -20.219 -8.984 1 85.06 78 GLU A N 1
ATOM 619 C CA . GLU A 1 78 ? -7.543 -20.094 -7.59 1 85.06 78 GLU A CA 1
ATOM 620 C C . GLU A 1 78 ? -8.992 -20.531 -7.387 1 85.06 78 GLU A C 1
ATOM 622 O O . GLU A 1 78 ? -9.289 -21.266 -6.449 1 85.06 78 GLU A O 1
ATOM 627 N N . GLU A 1 79 ? -9.891 -20.109 -8.266 1 80.12 79 GLU A N 1
ATOM 628 C CA . GLU A 1 79 ? -11.32 -20.281 -8.039 1 80.12 79 GLU A CA 1
ATOM 629 C C . GLU A 1 79 ? -11.773 -21.688 -8.391 1 80.12 79 GLU A C 1
ATOM 631 O O . GLU A 1 79 ? -12.906 -22.078 -8.117 1 80.12 79 GLU A O 1
ATOM 636 N N . ASN A 1 80 ? -10.922 -22.469 -8.992 1 73.69 80 ASN A N 1
ATOM 637 C CA . ASN A 1 80 ? -11.281 -23.859 -9.258 1 73.69 80 ASN A CA 1
ATOM 638 C C . ASN A 1 80 ? -10.312 -24.828 -8.578 1 73.69 80 ASN A C 1
ATOM 640 O O . ASN A 1 80 ? -10.266 -26 -8.922 1 73.69 80 ASN A O 1
ATOM 644 N N . ALA A 1 81 ? -9.375 -24.375 -7.758 1 65.38 81 ALA A N 1
ATOM 645 C CA . ALA A 1 81 ? -8.32 -25.188 -7.152 1 65.38 81 ALA A CA 1
ATOM 646 C C . ALA A 1 81 ? -8.914 -26.312 -6.297 1 65.38 81 ALA A C 1
ATOM 648 O O . ALA A 1 81 ? -8.289 -27.359 -6.109 1 65.38 81 ALA A O 1
ATOM 649 N N . GLY A 1 82 ? -9.961 -26.078 -5.652 1 55.69 82 GLY A N 1
ATOM 650 C CA . GLY A 1 82 ? -10.539 -27.125 -4.828 1 55.69 82 GLY A CA 1
ATOM 651 C C . GLY A 1 82 ? -10.875 -28.375 -5.609 1 55.69 82 GLY A C 1
ATOM 652 O O . GLY A 1 82 ? -11.102 -29.438 -5.023 1 55.69 82 GLY A O 1
ATOM 653 N N . ALA A 1 83 ? -11.047 -28.297 -6.879 1 50.06 83 ALA A N 1
ATOM 654 C CA . ALA A 1 83 ? -11.633 -29.391 -7.648 1 50.06 83 ALA A CA 1
ATOM 655 C C . ALA A 1 83 ? -10.57 -30.422 -8.039 1 50.06 83 ALA A C 1
ATOM 657 O O . ALA A 1 83 ? -10.891 -31.516 -8.492 1 50.06 83 ALA A O 1
ATOM 658 N N . SER A 1 84 ? -9.242 -30 -7.965 1 54.34 84 SER A N 1
ATOM 659 C CA . SER A 1 84 ? -8.375 -31 -8.57 1 54.34 84 SER A CA 1
ATOM 660 C C . SER A 1 84 ? -7.336 -31.5 -7.57 1 54.34 84 SER A C 1
ATOM 662 O O . SER A 1 84 ? -6.621 -30.703 -6.961 1 54.34 84 SER A O 1
ATOM 664 N N . GLU A 1 85 ? -7.52 -32.688 -6.906 1 56.56 85 GLU A N 1
ATOM 665 C CA . GLU A 1 85 ? -6.715 -33.438 -5.953 1 56.56 85 GLU A CA 1
ATOM 666 C C . GLU A 1 85 ? -5.246 -33.469 -6.371 1 56.56 85 GLU A C 1
ATOM 668 O O . GLU A 1 85 ? -4.355 -33.5 -5.52 1 56.56 85 GLU A O 1
ATOM 673 N N . ASN A 1 86 ? -4.809 -33.469 -7.625 1 73.75 86 ASN A N 1
ATOM 674 C CA . ASN A 1 86 ? -3.4 -33.75 -7.875 1 73.75 86 ASN A CA 1
ATOM 675 C C . ASN A 1 86 ? -2.703 -32.594 -8.578 1 73.75 86 ASN A C 1
ATOM 677 O O . ASN A 1 86 ? -1.994 -32.781 -9.562 1 73.75 86 ASN A O 1
ATOM 681 N N . TRP A 1 87 ? -2.891 -31.391 -8 1 76.25 87 TRP A N 1
ATOM 682 C CA . TRP A 1 87 ? -2.334 -30.234 -8.703 1 76.25 87 TRP A CA 1
ATOM 683 C C . TRP A 1 87 ? -0.809 -30.281 -8.703 1 76.25 87 TRP A C 1
ATOM 685 O O . TRP A 1 87 ? -0.166 -29.812 -9.641 1 76.25 87 TRP A O 1
ATOM 695 N N . ARG A 1 88 ? -0.273 -30.844 -7.703 1 83.81 88 ARG A N 1
ATOM 696 C CA . ARG A 1 88 ? 1.183 -30.938 -7.688 1 83.81 88 ARG A CA 1
ATOM 697 C C . ARG A 1 88 ? 1.688 -31.75 -8.875 1 83.81 88 ARG A C 1
ATOM 699 O O . ARG A 1 88 ? 2.68 -31.391 -9.508 1 83.81 88 ARG A O 1
ATOM 706 N N . GLN A 1 89 ? 0.993 -32.812 -9.148 1 87.44 89 GLN A N 1
ATOM 707 C CA . GLN A 1 89 ? 1.379 -33.656 -10.273 1 87.44 89 GLN A CA 1
ATOM 708 C C . GLN A 1 89 ? 1.237 -32.875 -11.594 1 87.44 89 GLN A C 1
ATOM 710 O O . GLN A 1 89 ? 2.092 -33 -12.477 1 87.44 89 GLN A O 1
ATOM 715 N N . LEU A 1 90 ? 0.19 -32.188 -11.656 1 87.31 90 LEU A N 1
ATOM 716 C CA . LEU A 1 90 ? -0.051 -31.406 -12.852 1 87.31 90 LEU A CA 1
ATOM 717 C C . LEU A 1 90 ? 1.043 -30.359 -13.047 1 87.31 90 LEU A C 1
ATOM 719 O O . LEU A 1 90 ? 1.545 -30.172 -14.156 1 87.31 90 LEU A O 1
ATOM 723 N N . LEU A 1 91 ? 1.441 -29.703 -11.953 1 90.94 91 LEU A N 1
ATOM 724 C CA . LEU A 1 91 ? 2.48 -28.688 -12.016 1 90.94 91 LEU A CA 1
ATOM 725 C C . LEU A 1 91 ? 3.828 -29.297 -12.375 1 90.94 91 LEU A C 1
ATOM 727 O O . LEU A 1 91 ? 4.562 -28.75 -13.195 1 90.94 91 LEU A O 1
ATOM 731 N N . ASP A 1 92 ? 4.113 -30.484 -11.859 1 92.06 92 ASP A N 1
ATOM 732 C CA . ASP A 1 92 ? 5.441 -31.078 -11.984 1 92.06 92 ASP A CA 1
ATOM 733 C C . ASP A 1 92 ? 5.625 -31.75 -13.344 1 92.06 92 ASP A C 1
ATOM 735 O O . ASP A 1 92 ? 6.75 -31.875 -13.836 1 92.06 92 ASP A O 1
ATOM 739 N N . HIS A 1 93 ? 4.477 -32.156 -13.992 1 91.88 93 HIS A N 1
ATOM 740 C CA . HIS A 1 93 ? 4.656 -33.031 -15.148 1 91.88 93 HIS A CA 1
ATOM 741 C C . HIS A 1 93 ? 3.889 -32.5 -16.359 1 91.88 93 HIS A C 1
ATOM 743 O O . HIS A 1 93 ? 4.059 -33 -17.469 1 91.88 93 HIS A O 1
ATOM 749 N N . GLY A 1 94 ? 3.156 -31.484 -16.219 1 91.56 94 GLY A N 1
ATOM 750 C CA . GLY A 1 94 ? 2.307 -31.031 -17.312 1 91.56 94 GLY A CA 1
ATOM 751 C C . GLY A 1 94 ? 2.707 -29.656 -17.844 1 91.56 94 GLY A C 1
ATOM 752 O O . GLY A 1 94 ? 3.814 -29.188 -17.578 1 91.56 94 GLY A O 1
ATOM 753 N N . VAL A 1 95 ? 1.939 -29.188 -18.812 1 94.88 95 VAL A N 1
ATOM 754 C CA . VAL A 1 95 ? 1.902 -27.812 -19.297 1 94.88 95 VAL A CA 1
ATOM 755 C C . VAL A 1 95 ? 0.654 -27.109 -18.766 1 94.88 95 VAL A C 1
ATOM 757 O O . VAL A 1 95 ? -0.46 -27.391 -19.219 1 94.88 95 VAL A O 1
ATOM 760 N N . VAL A 1 96 ? 0.889 -26.188 -17.828 1 95.12 96 VAL A N 1
ATOM 761 C CA . VAL A 1 96 ? -0.259 -25.703 -17.062 1 95.12 96 VAL A CA 1
ATOM 762 C C . VAL A 1 96 ? -0.184 -24.188 -16.938 1 95.12 96 VAL A C 1
ATOM 764 O O . VAL A 1 96 ? 0.866 -23.641 -16.594 1 95.12 96 VAL A O 1
ATOM 767 N N . TRP A 1 97 ? -1.303 -23.531 -17.266 1 97 97 TRP A N 1
ATOM 768 C CA . TRP A 1 97 ? -1.474 -22.109 -16.938 1 97 97 TRP A CA 1
ATOM 769 C C . TRP A 1 97 ? -2.004 -21.953 -15.508 1 97 97 TRP A C 1
ATOM 771 O O . TRP A 1 97 ? -3.008 -22.562 -15.141 1 97 97 TRP A O 1
ATOM 781 N N . VAL A 1 98 ? -1.281 -21.188 -14.727 1 97.06 98 VAL A N 1
ATOM 782 C CA . VAL A 1 98 ? -1.644 -20.938 -13.336 1 97.06 98 VAL A CA 1
ATOM 783 C C . VAL A 1 98 ? -2.137 -19.5 -13.188 1 97.06 98 VAL A C 1
ATOM 785 O O . VAL A 1 98 ? -1.426 -18.562 -13.539 1 97.06 98 VAL A O 1
ATOM 788 N N . LEU A 1 99 ? -3.371 -19.359 -12.609 1 97.81 99 LEU A N 1
ATOM 789 C CA . LEU A 1 99 ? -4.008 -18.047 -12.633 1 97.81 99 LEU A CA 1
ATOM 790 C C . LEU A 1 99 ? -4.5 -17.656 -11.242 1 97.81 99 LEU A C 1
ATOM 792 O O . LEU A 1 99 ? -5.133 -18.469 -10.555 1 97.81 99 LEU A O 1
ATOM 796 N N . ASP A 1 100 ? -4.125 -16.547 -10.781 1 97.62 100 ASP A N 1
ATOM 797 C CA . ASP A 1 100 ? -4.871 -15.781 -9.781 1 97.62 100 ASP A CA 1
ATOM 798 C C . ASP A 1 100 ? -5.633 -14.625 -10.422 1 97.62 100 ASP A C 1
ATOM 800 O O . ASP A 1 100 ? -5.031 -13.617 -10.805 1 97.62 100 ASP A O 1
ATOM 804 N N . PRO A 1 101 ? -6.891 -14.75 -10.602 1 96.94 101 PRO A N 1
ATOM 805 C CA . PRO A 1 101 ? -7.648 -13.742 -11.344 1 96.94 101 PRO A CA 1
ATOM 806 C C . PRO A 1 101 ? -7.668 -12.383 -10.648 1 96.94 101 PRO A C 1
ATOM 808 O O . PRO A 1 101 ? -7.66 -11.344 -11.312 1 96.94 101 PRO A O 1
ATOM 811 N N . VAL A 1 102 ? -7.789 -12.414 -9.336 1 95.38 102 VAL A N 1
ATOM 812 C CA . VAL A 1 102 ? -7.746 -11.203 -8.523 1 95.38 102 VAL A CA 1
ATOM 813 C C . VAL A 1 102 ? -6.922 -11.453 -7.262 1 95.38 102 VAL A C 1
ATOM 815 O O . VAL A 1 102 ? -7.473 -11.805 -6.215 1 95.38 102 VAL A O 1
ATOM 818 N N . ASP A 1 103 ? -5.648 -11.281 -7.398 1 96.5 103 ASP A N 1
ATOM 819 C CA . ASP A 1 103 ? -4.859 -11.273 -6.168 1 96.5 103 ASP A CA 1
ATOM 820 C C . ASP A 1 103 ? -5.117 -10.008 -5.352 1 96.5 103 ASP A C 1
ATOM 822 O O . ASP A 1 103 ? -4.961 -8.898 -5.855 1 96.5 103 ASP A O 1
ATOM 826 N N . GLY A 1 104 ? -5.438 -10.242 -4.113 1 95.81 104 GLY A N 1
ATOM 827 C CA . GLY A 1 104 ? -5.902 -9.133 -3.291 1 95.81 104 GLY A CA 1
ATOM 828 C C . GLY A 1 104 ? -7.414 -8.984 -3.297 1 95.81 104 GLY A C 1
ATOM 829 O O . GLY A 1 104 ? -7.93 -7.879 -3.486 1 95.81 104 GLY A O 1
ATOM 830 N N . THR A 1 105 ? -8.094 -10.055 -3.156 1 94.38 105 THR A N 1
ATOM 831 C CA . THR A 1 105 ? -9.555 -10.047 -3.152 1 94.38 105 THR A CA 1
ATOM 832 C C . THR A 1 105 ? -10.086 -9.141 -2.051 1 94.38 105 THR A C 1
ATOM 834 O O . THR A 1 105 ? -11.008 -8.352 -2.281 1 94.38 105 THR A O 1
ATOM 837 N N . THR A 1 106 ? -9.508 -9.266 -0.864 1 94.81 106 THR A N 1
ATOM 838 C CA . THR A 1 106 ? -9.898 -8.383 0.229 1 94.81 106 THR A CA 1
ATOM 839 C C . THR A 1 106 ? -9.727 -6.922 -0.166 1 94.81 106 THR A C 1
ATOM 841 O O . THR A 1 106 ? -10.609 -6.098 0.094 1 94.81 106 THR A O 1
ATOM 844 N N . ASN A 1 107 ? -8.594 -6.613 -0.78 1 96.19 107 ASN A N 1
ATOM 845 C CA . ASN A 1 107 ? -8.359 -5.262 -1.275 1 96.19 107 ASN A CA 1
ATOM 846 C C . ASN A 1 107 ? -9.414 -4.844 -2.287 1 96.19 107 ASN A C 1
ATOM 848 O O . ASN A 1 107 ? -9.906 -3.711 -2.252 1 96.19 107 ASN A O 1
ATOM 852 N N . TRP A 1 108 ? -9.742 -5.766 -3.176 1 94.19 108 TRP A N 1
ATOM 853 C CA . TRP A 1 108 ? -10.75 -5.48 -4.195 1 94.19 108 TRP A CA 1
ATOM 854 C C . TRP A 1 108 ? -12.094 -5.137 -3.553 1 94.19 108 TRP A C 1
ATOM 856 O O . TRP A 1 108 ? -12.719 -4.133 -3.9 1 94.19 108 TRP A O 1
ATOM 866 N N . ILE A 1 109 ? -12.445 -5.879 -2.574 1 93 109 ILE A N 1
ATOM 867 C CA . ILE A 1 109 ? -13.734 -5.723 -1.904 1 93 109 ILE A CA 1
ATOM 868 C C . ILE A 1 109 ? -13.773 -4.387 -1.166 1 93 109 ILE A C 1
ATOM 870 O O . ILE A 1 109 ? -14.812 -3.715 -1.146 1 93 109 ILE A O 1
ATOM 874 N N . HIS A 1 110 ? -12.68 -3.938 -0.65 1 94.44 110 HIS A N 1
ATOM 875 C CA . HIS A 1 110 ? -12.609 -2.701 0.122 1 94.44 110 HIS A CA 1
ATOM 876 C C . HIS A 1 110 ? -12.148 -1.534 -0.744 1 94.44 110 HIS A C 1
ATOM 878 O O . HIS A 1 110 ? -12.039 -0.404 -0.264 1 94.44 110 HIS A O 1
ATOM 884 N N . LYS A 1 111 ? -11.727 -1.798 -1.981 1 93.19 111 LYS A N 1
ATOM 885 C CA . LYS A 1 111 ? -11.266 -0.811 -2.951 1 93.19 111 LYS A CA 1
ATOM 886 C C . LYS A 1 111 ? -9.891 -0.266 -2.564 1 93.19 111 LYS A C 1
ATOM 888 O O . LYS A 1 111 ? -9.555 0.875 -2.891 1 93.19 111 LYS A O 1
ATOM 893 N N . PHE A 1 112 ? -9.211 -1.057 -1.687 1 95.62 112 PHE A N 1
ATOM 894 C CA . PHE A 1 112 ? -7.824 -0.714 -1.389 1 95.62 112 PHE A CA 1
ATOM 895 C C . PHE A 1 112 ? -6.949 -0.882 -2.623 1 95.62 112 PHE A C 1
ATOM 897 O O . PHE A 1 112 ? -7.047 -1.89 -3.328 1 95.62 112 PHE A O 1
ATOM 904 N N . PRO A 1 113 ? -6.023 0.036 -2.922 1 94.75 113 PRO A N 1
ATOM 905 C CA . PRO A 1 113 ? -5.434 0.134 -4.258 1 94.75 113 PRO A CA 1
ATOM 906 C C . PRO A 1 113 ? -4.207 -0.76 -4.43 1 94.75 113 PRO A C 1
ATOM 908 O O . PRO A 1 113 ? -3.174 -0.309 -4.934 1 94.75 113 PRO A O 1
ATOM 911 N N . PHE A 1 114 ? -4.277 -2.035 -4.168 1 96.25 114 PHE A N 1
ATOM 912 C CA . PHE A 1 114 ? -3.275 -3.062 -4.422 1 96.25 114 PHE A CA 1
ATOM 913 C C . PHE A 1 114 ? -3.934 -4.367 -4.859 1 96.25 114 PHE A C 1
ATOM 915 O O . PHE A 1 114 ? -4.219 -5.23 -4.031 1 96.25 114 PHE A O 1
ATOM 922 N N . VAL A 1 115 ? -4.23 -4.453 -6.148 1 96.5 115 VAL A N 1
ATOM 923 C CA . VAL A 1 115 ? -4.895 -5.602 -6.762 1 96.5 115 VAL A CA 1
ATOM 924 C C . VAL A 1 115 ? -4.23 -5.93 -8.094 1 96.5 115 VAL A C 1
ATOM 926 O O . VAL A 1 115 ? -3.84 -5.023 -8.844 1 96.5 115 VAL A O 1
ATOM 929 N N . CYS A 1 116 ? -4.098 -7.23 -8.32 1 97.88 116 CYS A N 1
ATOM 930 C CA . CYS A 1 116 ? -3.523 -7.555 -9.625 1 97.88 116 CYS A CA 1
ATOM 931 C C . CYS A 1 116 ? -4.117 -8.844 -10.18 1 97.88 116 CYS A C 1
ATOM 933 O O . CYS A 1 116 ? -4.809 -9.57 -9.461 1 97.88 116 CYS A O 1
ATOM 935 N N . ILE A 1 117 ? -3.965 -9.016 -11.469 1 98.5 117 ILE A N 1
ATOM 936 C CA . ILE A 1 117 ? -4.141 -10.289 -12.156 1 98.5 117 ILE A CA 1
ATOM 937 C C . ILE A 1 117 ? -2.785 -10.969 -12.344 1 98.5 117 ILE A C 1
ATOM 939 O O . ILE A 1 117 ? -1.81 -10.32 -12.727 1 98.5 117 ILE A O 1
ATOM 943 N N . SER A 1 118 ? -2.707 -12.258 -12.031 1 98.69 118 SER A N 1
ATOM 944 C CA . SER A 1 118 ? -1.445 -12.984 -12.125 1 98.69 118 SER A CA 1
ATOM 945 C C . SER A 1 118 ? -1.596 -14.25 -12.961 1 98.69 118 SER A C 1
ATOM 947 O O . SER A 1 118 ? -2.424 -15.109 -12.648 1 98.69 118 SER A O 1
ATOM 949 N N . LEU A 1 119 ? -0.815 -14.367 -14.016 1 98.88 119 LEU A N 1
ATOM 950 C CA . LEU A 1 119 ? -0.848 -15.516 -14.922 1 98.88 119 LEU A CA 1
ATOM 951 C C . LEU A 1 119 ? 0.56 -16.031 -15.188 1 98.88 119 LEU A C 1
ATOM 953 O O . LEU A 1 119 ? 1.475 -15.258 -15.461 1 98.88 119 LEU A O 1
ATOM 957 N N . ALA A 1 120 ? 0.678 -17.328 -15.094 1 98.62 120 ALA A N 1
ATOM 958 C CA . ALA A 1 120 ? 1.966 -17.953 -15.391 1 98.62 120 ALA A CA 1
ATOM 959 C C . ALA A 1 120 ? 1.781 -19.25 -16.188 1 98.62 120 ALA A C 1
ATOM 961 O O . ALA A 1 120 ? 0.755 -19.922 -16.062 1 98.62 120 ALA A O 1
ATOM 962 N N . LEU A 1 121 ? 2.766 -19.562 -17 1 98.12 121 LEU A N 1
ATOM 963 C CA . LEU A 1 121 ? 2.869 -20.875 -17.641 1 98.12 121 LEU A CA 1
ATOM 964 C C . LEU A 1 121 ? 3.957 -21.719 -16.984 1 98.12 121 LEU A C 1
ATOM 966 O O . LEU A 1 121 ? 5.117 -21.297 -16.922 1 98.12 121 LEU A O 1
ATOM 970 N N . VAL A 1 122 ? 3.543 -22.859 -16.484 1 96.75 122 VAL A N 1
ATOM 971 C CA . VAL A 1 122 ? 4.473 -23.812 -15.891 1 96.75 122 VAL A CA 1
ATOM 972 C C . VAL A 1 122 ? 4.594 -25.047 -16.781 1 96.75 122 VAL A C 1
ATOM 974 O O . VAL A 1 122 ? 3.586 -25.641 -17.156 1 96.75 122 VAL A O 1
ATOM 977 N N . VAL A 1 123 ? 5.805 -25.391 -17.125 1 96.12 123 VAL A N 1
ATOM 978 C CA . VAL A 1 123 ? 6.078 -26.578 -17.922 1 96.12 123 VAL A CA 1
ATOM 979 C C . VAL A 1 123 ? 6.988 -27.516 -17.141 1 96.12 123 VAL A C 1
ATOM 981 O O . VAL A 1 123 ? 8.164 -27.234 -16.922 1 96.12 123 VAL A O 1
ATOM 984 N N . GLU A 1 124 ? 6.398 -28.656 -16.719 1 94.44 124 GLU A N 1
ATOM 985 C CA . GLU A 1 124 ? 7.145 -29.688 -16 1 94.44 124 GLU A CA 1
ATOM 986 C C . GLU A 1 124 ? 7.859 -29.094 -14.789 1 94.44 124 GLU A C 1
ATOM 988 O O . GLU A 1 124 ? 9.062 -29.297 -14.609 1 94.44 124 GLU A O 1
ATOM 993 N N . GLY A 1 125 ? 7.133 -28.25 -14.156 1 93.19 125 GLY A N 1
ATOM 994 C CA . GLY A 1 125 ? 7.605 -27.734 -12.875 1 93.19 125 GLY A CA 1
ATOM 995 C C . GLY A 1 125 ? 8.383 -26.438 -13 1 93.19 125 GLY A C 1
ATOM 996 O O . GLY A 1 125 ? 8.711 -25.812 -11.992 1 93.19 125 GLY A O 1
ATOM 997 N N . ILE A 1 126 ? 8.633 -26.031 -14.234 1 95.69 126 ILE A N 1
ATOM 998 C CA . ILE A 1 126 ? 9.453 -24.844 -14.461 1 95.69 126 ILE A CA 1
ATOM 999 C C . ILE A 1 126 ? 8.594 -23.719 -15.008 1 95.69 126 ILE A C 1
ATOM 1001 O O . ILE A 1 126 ? 7.941 -23.875 -16.047 1 95.69 126 ILE A O 1
ATOM 1005 N N . VAL A 1 127 ? 8.586 -22.609 -14.328 1 97.56 127 VAL A N 1
ATOM 1006 C CA . VAL A 1 127 ? 7.828 -21.469 -14.812 1 97.56 127 VAL A CA 1
ATOM 1007 C C . VAL A 1 127 ? 8.516 -20.875 -16.047 1 97.56 127 VAL A C 1
ATOM 1009 O O . VAL A 1 127 ? 9.695 -20.516 -15.984 1 97.56 127 VAL A O 1
ATOM 1012 N N . GLN A 1 128 ? 7.738 -20.719 -17.125 1 97.69 128 GLN A N 1
ATOM 1013 C CA . GLN A 1 128 ? 8.312 -20.281 -18.406 1 97.69 128 GLN A CA 1
ATOM 1014 C C . GLN A 1 128 ? 7.914 -18.844 -18.703 1 97.69 128 GLN A C 1
ATOM 1016 O O . GLN A 1 128 ? 8.703 -18.094 -19.281 1 97.69 128 GLN A O 1
ATOM 1021 N N . VAL A 1 129 ? 6.695 -18.547 -18.375 1 98.5 129 VAL A N 1
ATOM 1022 C CA . VAL A 1 129 ? 6.133 -17.234 -18.672 1 98.5 129 VAL A CA 1
ATOM 1023 C C . VAL A 1 129 ? 5.371 -16.703 -17.469 1 98.5 129 VAL A C 1
ATOM 1025 O O . VAL A 1 129 ? 4.727 -17.469 -16.75 1 98.5 129 VAL A O 1
ATOM 1028 N N . ALA A 1 130 ? 5.504 -15.422 -17.281 1 98.81 130 ALA A N 1
ATOM 1029 C CA . ALA A 1 130 ? 4.801 -14.758 -16.188 1 98.81 130 ALA A CA 1
ATOM 1030 C C . ALA A 1 130 ? 4.285 -13.383 -16.609 1 98.81 130 ALA A C 1
ATOM 1032 O O . ALA A 1 130 ? 5 -12.617 -17.266 1 98.81 130 ALA A O 1
ATOM 1033 N N . VAL A 1 131 ? 3.041 -13.102 -16.25 1 98.94 131 VAL A N 1
ATOM 1034 C CA . VAL A 1 131 ? 2.428 -11.797 -16.516 1 98.94 131 VAL A CA 1
ATOM 1035 C C . VAL A 1 131 ? 1.587 -11.383 -15.305 1 98.94 131 VAL A C 1
ATOM 1037 O O . VAL A 1 131 ? 0.763 -12.156 -14.812 1 98.94 131 VAL A O 1
ATOM 1040 N N . VAL A 1 132 ? 1.833 -10.211 -14.812 1 98.88 132 VAL A N 1
ATOM 1041 C CA . VAL A 1 132 ? 1.094 -9.625 -13.695 1 98.88 132 VAL A CA 1
ATOM 1042 C C . VAL A 1 132 ? 0.642 -8.219 -14.062 1 98.88 132 VAL A C 1
ATOM 1044 O O . VAL A 1 132 ? 1.449 -7.395 -14.5 1 98.88 132 VAL A O 1
ATOM 1047 N N . TYR A 1 133 ? -0.618 -7.953 -13.891 1 98.62 133 TYR A N 1
ATOM 1048 C CA . TYR A 1 133 ? -1.143 -6.621 -14.18 1 98.62 133 TYR A CA 1
ATOM 1049 C C . TYR A 1 133 ? -1.618 -5.934 -12.906 1 98.62 133 TYR A C 1
ATOM 1051 O O . TYR A 1 133 ? -2.562 -6.391 -12.258 1 98.62 133 TYR A O 1
ATOM 1059 N N . ASP A 1 134 ? -0.943 -4.879 -12.547 1 97 134 ASP A N 1
ATOM 1060 C CA . ASP A 1 134 ? -1.343 -4.008 -11.445 1 97 134 ASP A CA 1
ATOM 1061 C C . ASP A 1 134 ? -2.527 -3.127 -11.844 1 97 134 ASP A C 1
ATOM 1063 O O . ASP A 1 134 ? -2.373 -2.184 -12.617 1 97 134 ASP A O 1
ATOM 1067 N N . VAL A 1 135 ? -3.635 -3.311 -11.305 1 94.62 135 VAL A N 1
ATOM 1068 C CA . VAL A 1 135 ? -4.906 -2.752 -11.758 1 94.62 135 VAL A CA 1
ATOM 1069 C C . VAL A 1 135 ? -4.922 -1.244 -11.516 1 94.62 135 VAL A C 1
ATOM 1071 O O . VAL A 1 135 ? -5.336 -0.474 -12.383 1 94.62 135 VAL A O 1
ATOM 1074 N N . HIS A 1 136 ? -4.445 -0.811 -10.445 1 90.62 136 HIS A N 1
ATOM 1075 C CA . HIS A 1 136 ? -4.625 0.579 -10.039 1 90.62 136 HIS A CA 1
ATOM 1076 C C . HIS A 1 136 ? -3.521 1.465 -10.609 1 90.62 136 HIS A C 1
ATOM 1078 O O . HIS A 1 136 ? -3.768 2.623 -10.953 1 90.62 136 HIS A O 1
ATOM 1084 N N . ARG A 1 137 ? -2.312 0.907 -10.68 1 89.56 137 ARG A N 1
ATOM 1085 C CA . ARG A 1 137 ? -1.223 1.696 -11.242 1 89.56 137 ARG A CA 1
ATOM 1086 C C . ARG A 1 137 ? -1.131 1.503 -12.758 1 89.56 137 ARG A C 1
ATOM 1088 O O . ARG A 1 137 ? -0.382 2.211 -13.43 1 89.56 137 ARG A O 1
ATOM 1095 N 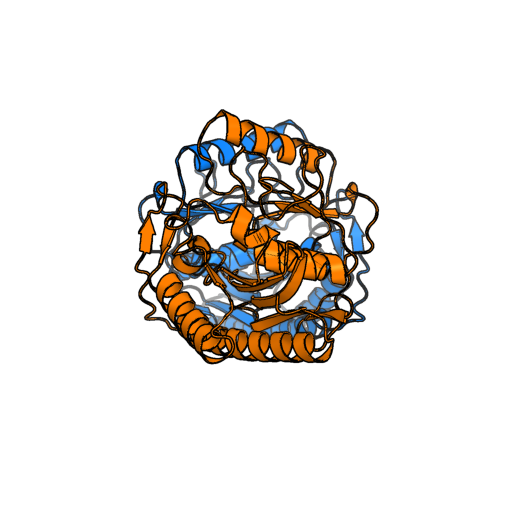N . LYS A 1 138 ? -1.895 0.543 -13.242 1 92.75 138 LYS A N 1
ATOM 1096 C CA . LYS A 1 138 ? -1.911 0.222 -14.664 1 92.75 138 LYS A CA 1
ATOM 1097 C C . LYS A 1 138 ? -0.509 -0.102 -15.172 1 92.75 138 LYS A C 1
ATOM 1099 O O . LYS A 1 138 ? -0.062 0.454 -16.172 1 92.75 138 LYS A O 1
ATOM 1104 N N . LYS A 1 139 ? 0.124 -0.955 -14.484 1 94.62 139 LYS A N 1
ATOM 1105 C CA . LYS A 1 139 ? 1.456 -1.433 -14.844 1 94.62 139 LYS A CA 1
ATOM 1106 C C . LYS A 1 139 ? 1.435 -2.92 -15.18 1 94.62 139 LYS A C 1
ATOM 1108 O O . LYS A 1 139 ? 0.724 -3.697 -14.539 1 94.62 139 LYS A O 1
ATOM 1113 N N . LEU A 1 140 ? 2.146 -3.234 -16.172 1 98.19 140 LEU A N 1
ATOM 1114 C CA . LEU A 1 140 ? 2.252 -4.621 -16.625 1 98.19 140 LEU A CA 1
ATOM 1115 C C . LEU A 1 140 ? 3.639 -5.18 -16.328 1 98.19 140 LEU A C 1
ATOM 1117 O O . LEU A 1 140 ? 4.621 -4.773 -16.953 1 98.19 140 LEU A O 1
ATOM 1121 N N . PHE A 1 141 ? 3.711 -6.117 -15.422 1 98.81 141 PHE A N 1
ATOM 1122 C CA . PHE A 1 141 ? 4.934 -6.855 -15.141 1 98.81 141 PHE A CA 1
ATOM 1123 C C . PHE A 1 141 ? 4.969 -8.164 -15.914 1 98.81 141 PHE A C 1
ATOM 1125 O O . PHE A 1 141 ? 3.955 -8.867 -16 1 98.81 141 PHE A O 1
ATOM 1132 N N . HIS A 1 142 ? 6.066 -8.438 -16.5 1 98.88 142 HIS A N 1
ATOM 1133 C CA . HIS A 1 142 ? 6.113 -9.672 -17.281 1 98.88 142 HIS A CA 1
ATOM 1134 C C . HIS A 1 142 ? 7.547 -10.172 -17.438 1 98.88 142 HIS A C 1
ATOM 1136 O O . HIS A 1 142 ? 8.492 -9.391 -17.312 1 98.88 142 HIS A O 1
ATOM 1142 N N . ALA A 1 143 ? 7.629 -11.422 -17.609 1 98.75 143 ALA A N 1
ATOM 1143 C CA . ALA A 1 143 ? 8.922 -12.078 -17.797 1 98.75 143 ALA A CA 1
ATOM 1144 C C . ALA A 1 143 ? 8.773 -13.367 -18.594 1 98.75 143 ALA A C 1
ATOM 1146 O O . ALA A 1 143 ? 7.73 -14.016 -18.547 1 98.75 143 ALA A O 1
ATOM 1147 N N . CYS A 1 144 ? 9.727 -13.672 -19.328 1 98.06 144 CYS A N 1
ATOM 1148 C CA . CYS A 1 144 ? 9.953 -14.953 -19.984 1 98.06 144 CYS A CA 1
ATOM 1149 C C . CYS A 1 144 ? 11.289 -15.555 -19.562 1 98.06 144 CYS A C 1
ATOM 1151 O O . CYS A 1 144 ? 12.289 -14.844 -19.453 1 98.06 144 CYS A O 1
ATOM 1153 N N . ARG A 1 145 ? 11.234 -16.828 -19.25 1 97.38 145 ARG A N 1
ATOM 1154 C CA . ARG A 1 145 ? 12.422 -17.469 -18.688 1 97.38 145 ARG A CA 1
ATOM 1155 C C . ARG A 1 145 ? 13.641 -17.219 -19.578 1 97.38 145 ARG A C 1
ATOM 1157 O O . ARG A 1 145 ? 13.617 -17.531 -20.766 1 97.38 145 ARG A O 1
ATOM 1164 N N . GLY A 1 146 ? 14.648 -16.688 -18.984 1 97.25 146 GLY A N 1
ATOM 1165 C CA . GLY A 1 146 ? 15.914 -16.453 -19.656 1 97.25 146 GLY A CA 1
ATOM 1166 C C . GLY A 1 146 ? 15.945 -15.156 -20.438 1 97.25 146 GLY A C 1
ATOM 1167 O O . GLY A 1 146 ? 16.938 -14.844 -21.094 1 97.25 146 GLY A O 1
ATOM 1168 N N . ARG A 1 147 ? 14.883 -14.352 -20.312 1 97.06 147 ARG A N 1
ATOM 1169 C CA . ARG A 1 147 ? 14.805 -13.164 -21.156 1 97.06 147 ARG A CA 1
ATOM 1170 C C . ARG A 1 147 ? 14.711 -11.898 -20.328 1 97.06 147 ARG A C 1
ATOM 1172 O O . ARG A 1 147 ? 14.469 -10.812 -20.859 1 97.06 147 ARG A O 1
ATOM 1179 N N . GLY A 1 148 ? 14.828 -12.016 -19.031 1 98 148 GLY A N 1
ATOM 1180 C CA . GLY A 1 148 ? 14.727 -10.844 -18.172 1 98 148 GLY A CA 1
ATOM 1181 C C . GLY A 1 148 ? 13.312 -10.57 -17.688 1 98 148 GLY A C 1
ATOM 1182 O O . GLY A 1 148 ? 12.375 -11.281 -18.062 1 98 148 GLY A O 1
ATOM 1183 N N . ALA A 1 149 ? 13.141 -9.68 -16.844 1 98.69 149 ALA A N 1
ATOM 1184 C CA . ALA A 1 149 ? 11.859 -9.211 -16.328 1 98.69 149 ALA A CA 1
ATOM 1185 C C . ALA A 1 149 ? 11.641 -7.738 -16.656 1 98.69 149 ALA A C 1
ATOM 1187 O O . ALA A 1 149 ? 12.578 -6.945 -16.672 1 98.69 149 ALA A O 1
ATOM 1188 N N . PHE A 1 150 ? 10.359 -7.41 -16.875 1 98.62 150 PHE A N 1
ATOM 1189 C CA . PHE A 1 150 ? 10.039 -6.07 -17.344 1 98.62 150 PHE A CA 1
ATOM 1190 C C . PHE A 1 150 ? 8.781 -5.543 -16.672 1 98.62 150 PHE A C 1
ATOM 1192 O O . PHE A 1 150 ? 7.898 -6.32 -16.297 1 98.62 150 PHE A O 1
ATOM 1199 N N . CYS A 1 151 ? 8.766 -4.297 -16.453 1 97.81 151 CYS A N 1
ATOM 1200 C CA . CYS A 1 151 ? 7.547 -3.535 -16.203 1 97.81 151 CYS A CA 1
ATOM 1201 C C . CYS A 1 151 ? 7.238 -2.619 -17.391 1 97.81 151 CYS A C 1
ATOM 1203 O O . CYS A 1 151 ? 7.973 -1.663 -17.641 1 97.81 151 CYS A O 1
ATOM 1205 N N . ASP A 1 152 ? 6.152 -2.961 -17.969 1 96.31 152 ASP A N 1
ATOM 1206 C CA . ASP A 1 152 ? 5.922 -2.344 -19.281 1 96.31 152 ASP A CA 1
ATOM 1207 C C . ASP A 1 152 ? 7.141 -2.514 -20.188 1 96.31 152 ASP A C 1
ATOM 1209 O O . ASP A 1 152 ? 7.559 -3.637 -20.469 1 96.31 152 ASP A O 1
ATOM 1213 N N . GLU A 1 153 ? 7.812 -1.433 -20.578 1 95.38 153 GLU A N 1
ATOM 1214 C CA . GLU A 1 153 ? 8.93 -1.562 -21.5 1 95.38 153 GLU A CA 1
ATOM 1215 C C . GLU A 1 153 ? 10.266 -1.399 -20.781 1 95.38 153 GLU A C 1
ATOM 1217 O O . GLU A 1 153 ? 11.328 -1.394 -21.406 1 95.38 153 GLU A O 1
ATOM 1222 N N . LYS A 1 154 ? 10.242 -1.381 -19.547 1 95.5 154 LYS A N 1
ATOM 1223 C CA . LYS A 1 154 ? 11.469 -1.111 -18.797 1 95.5 154 LYS A CA 1
ATOM 1224 C C . LYS A 1 154 ? 11.953 -2.363 -18.062 1 95.5 154 LYS A C 1
ATOM 1226 O O . LYS A 1 154 ? 11.156 -3.098 -17.484 1 95.5 154 LYS A O 1
ATOM 1231 N N . ASN A 1 155 ? 13.242 -2.551 -18.031 1 97.44 155 ASN A N 1
ATOM 1232 C CA . ASN A 1 155 ? 13.844 -3.678 -17.328 1 97.44 155 ASN A CA 1
ATOM 1233 C C . ASN A 1 155 ? 13.688 -3.531 -15.812 1 97.44 155 ASN A C 1
ATOM 1235 O O . ASN A 1 155 ? 13.781 -2.424 -15.281 1 97.44 155 ASN A O 1
ATOM 1239 N N . LEU A 1 156 ? 13.516 -4.629 -15.227 1 97.62 156 LEU A N 1
ATOM 1240 C CA . LEU A 1 156 ? 13.43 -4.668 -13.773 1 97.62 156 LEU A CA 1
ATOM 1241 C C . LEU A 1 156 ? 14.727 -5.195 -13.164 1 97.62 156 LEU A C 1
ATOM 1243 O O . LEU A 1 156 ? 15.336 -6.125 -13.703 1 97.62 156 LEU A O 1
ATOM 1247 N N . ASN A 1 157 ? 15.109 -4.625 -12.094 1 97.69 157 ASN A N 1
ATOM 1248 C CA . ASN A 1 157 ? 16.188 -5.125 -11.25 1 97.69 157 ASN A CA 1
ATOM 1249 C C . ASN A 1 157 ? 15.852 -4.996 -9.773 1 97.69 157 ASN A C 1
ATOM 1251 O O . ASN A 1 157 ? 15.258 -4.004 -9.352 1 97.69 157 ASN A O 1
ATOM 1255 N N . VAL A 1 158 ? 16.219 -5.984 -9.039 1 97.88 158 VAL A N 1
ATOM 1256 C CA . VAL A 1 158 ? 16 -5.945 -7.598 1 97.88 158 VAL A CA 1
ATOM 1257 C C . VAL A 1 158 ? 16.906 -4.902 -6.961 1 97.88 158 VAL A C 1
ATOM 1259 O O . VAL A 1 158 ? 17.828 -4.383 -7.609 1 97.88 158 VAL A O 1
ATOM 1262 N N . SER A 1 159 ? 16.609 -4.59 -5.723 1 96.44 159 SER A N 1
ATOM 1263 C CA . SER A 1 159 ? 17.359 -3.588 -4.973 1 96.44 159 SER A CA 1
ATOM 1264 C C . SER A 1 159 ? 18.812 -3.99 -4.82 1 96.44 159 SER A C 1
ATOM 1266 O O . SER A 1 159 ? 19.141 -5.18 -4.852 1 96.44 159 SER A O 1
ATOM 1268 N N . THR A 1 160 ? 19.688 -2.984 -4.617 1 94.56 160 THR A N 1
ATOM 1269 C CA . THR A 1 160 ? 21.109 -3.232 -4.434 1 94.56 160 THR A CA 1
ATOM 1270 C C . THR A 1 160 ? 21.484 -3.146 -2.955 1 94.56 160 THR A C 1
ATOM 1272 O O . THR A 1 160 ? 22.672 -3.258 -2.604 1 94.56 160 THR A O 1
ATOM 1275 N N . ILE A 1 161 ? 20.5 -2.934 -2.164 1 94.81 161 ILE A N 1
ATOM 1276 C CA . ILE A 1 161 ? 20.75 -2.824 -0.732 1 94.81 161 ILE A CA 1
ATOM 1277 C C . ILE A 1 161 ? 21.312 -4.148 -0.203 1 94.81 161 ILE A C 1
ATOM 1279 O O . ILE A 1 161 ? 20.781 -5.215 -0.511 1 94.81 161 ILE A O 1
ATOM 1283 N N . LYS A 1 162 ? 22.297 -4.027 0.705 1 94 162 LYS A N 1
ATOM 1284 C CA . LYS A 1 162 ? 22.969 -5.23 1.169 1 94 162 LYS A CA 1
ATOM 1285 C C . LYS A 1 162 ? 22.781 -5.426 2.672 1 94 162 LYS A C 1
ATOM 1287 O O . LYS A 1 162 ? 23.062 -6.5 3.203 1 94 162 LYS A O 1
ATOM 1292 N N . ARG A 1 163 ? 22.406 -4.344 3.357 1 95.25 163 ARG A N 1
ATOM 1293 C CA . ARG A 1 163 ? 22.266 -4.406 4.809 1 95.25 163 ARG A CA 1
ATOM 1294 C C . ARG A 1 163 ? 20.781 -4.41 5.211 1 95.25 163 ARG A C 1
ATOM 1296 O O . ARG A 1 163 ? 20.016 -3.555 4.773 1 95.25 163 ARG A O 1
ATOM 1303 N N . LEU A 1 164 ? 20.453 -5.332 6.086 1 95.12 164 LEU A N 1
ATOM 1304 C CA . LEU A 1 164 ? 19.062 -5.453 6.535 1 95.12 164 LEU A CA 1
ATOM 1305 C C . LEU A 1 164 ? 18.594 -4.168 7.211 1 95.12 164 LEU A C 1
ATOM 1307 O O . LEU A 1 164 ? 17.438 -3.77 7.062 1 95.12 164 LEU A O 1
ATOM 1311 N N . LYS A 1 165 ? 19.469 -3.484 7.914 1 94.5 165 LYS A N 1
ATOM 1312 C CA . LYS A 1 165 ? 19.141 -2.266 8.648 1 94.5 165 LYS A CA 1
ATOM 1313 C C . LYS A 1 165 ? 18.766 -1.137 7.695 1 94.5 165 LYS A C 1
ATOM 1315 O O . LYS A 1 165 ? 18.234 -0.108 8.125 1 94.5 165 LYS A O 1
ATOM 1320 N N . GLU A 1 166 ? 18.969 -1.286 6.414 1 95.62 166 GLU A N 1
ATOM 1321 C CA . GLU A 1 166 ? 18.641 -0.287 5.402 1 95.62 166 GLU A CA 1
ATOM 1322 C C . GLU A 1 166 ? 17.453 -0.741 4.547 1 95.62 166 GLU A C 1
ATOM 1324 O O . GLU A 1 166 ? 17.078 -0.061 3.592 1 95.62 166 GLU A O 1
ATOM 1329 N N . ALA A 1 167 ? 16.891 -1.855 4.949 1 97.38 167 ALA A N 1
ATOM 1330 C CA . ALA A 1 167 ? 15.922 -2.518 4.082 1 97.38 167 ALA A CA 1
ATOM 1331 C C . ALA A 1 167 ? 14.5 -2.061 4.398 1 97.38 167 ALA A C 1
ATOM 1333 O O . ALA A 1 167 ? 14.195 -1.712 5.539 1 97.38 167 ALA A O 1
ATOM 1334 N N . LEU A 1 168 ? 13.773 -1.929 3.439 1 97.88 168 LEU A N 1
ATOM 1335 C CA . LEU A 1 168 ? 12.312 -1.947 3.531 1 97.88 168 LEU A CA 1
ATOM 1336 C C . LEU A 1 168 ? 11.773 -3.355 3.303 1 97.88 168 LEU A C 1
ATOM 1338 O O . LEU A 1 168 ? 12.039 -3.969 2.268 1 97.88 168 LEU A O 1
ATOM 1342 N N . VAL A 1 169 ? 11.062 -3.879 4.301 1 98.19 169 VAL A N 1
ATOM 1343 C CA . VAL A 1 169 ? 10.641 -5.277 4.277 1 98.19 169 VAL A CA 1
ATOM 1344 C C . VAL A 1 169 ? 9.125 -5.359 4.148 1 98.19 169 VAL A C 1
ATOM 1346 O O . VAL A 1 169 ? 8.398 -4.578 4.766 1 98.19 169 VAL A O 1
ATOM 1349 N N . ILE A 1 170 ? 8.648 -6.254 3.273 1 97.94 170 ILE A N 1
ATOM 1350 C CA . ILE A 1 170 ? 7.211 -6.465 3.141 1 97.94 170 ILE A CA 1
ATOM 1351 C C . ILE A 1 170 ? 6.84 -7.859 3.641 1 97.94 170 ILE A C 1
ATOM 1353 O O . ILE A 1 170 ? 7.609 -8.805 3.475 1 97.94 170 ILE A O 1
ATOM 1357 N N . THR A 1 171 ? 5.703 -7.949 4.293 1 95.5 171 THR A N 1
ATOM 1358 C CA . THR A 1 171 ? 5.164 -9.234 4.73 1 95.5 171 THR A CA 1
ATOM 1359 C C . THR A 1 171 ? 3.656 -9.297 4.492 1 95.5 171 THR A C 1
ATOM 1361 O O . THR A 1 171 ? 3.049 -8.312 4.066 1 95.5 171 THR A O 1
ATOM 1364 N N . GLU A 1 172 ? 3.086 -10.508 4.668 1 93.38 172 GLU A N 1
ATOM 1365 C CA . GLU A 1 172 ? 1.646 -10.734 4.613 1 93.38 172 GLU A CA 1
ATOM 1366 C C . GLU A 1 172 ? 1.166 -11.531 5.82 1 93.38 172 GLU A C 1
ATOM 1368 O O . GLU A 1 172 ? 1.751 -12.562 6.16 1 93.38 172 GLU A O 1
ATOM 1373 N N . PHE A 1 173 ? 0.121 -11.008 6.453 1 90.38 173 PHE A N 1
ATOM 1374 C CA . PHE A 1 173 ? -0.424 -11.711 7.609 1 90.38 173 PHE A CA 1
ATOM 1375 C C . PHE A 1 173 ? -1.318 -12.867 7.168 1 90.38 173 PHE A C 1
ATOM 1377 O O . PHE A 1 173 ? -1.524 -13.82 7.918 1 90.38 173 PHE A O 1
ATOM 1384 N N . GLY A 1 174 ? -1.847 -12.742 5.953 1 86.44 174 GLY A N 1
ATOM 1385 C CA . GLY A 1 174 ? -2.744 -13.781 5.465 1 86.44 174 GLY A CA 1
ATOM 1386 C C . GLY A 1 174 ? -4.051 -13.844 6.234 1 86.44 174 GLY A C 1
ATOM 1387 O O . GLY A 1 174 ? -4.594 -12.82 6.637 1 86.44 174 GLY A O 1
ATOM 1388 N N . TYR A 1 175 ? -4.52 -15.133 6.387 1 86.25 175 TYR A N 1
ATOM 1389 C CA . TYR A 1 175 ? -5.852 -15.312 6.949 1 86.25 175 TYR A CA 1
ATOM 1390 C C . TYR A 1 175 ? -5.789 -16.078 8.266 1 86.25 175 TYR A C 1
ATOM 1392 O O . TYR A 1 175 ? -6.82 -16.469 8.812 1 86.25 175 TYR A O 1
ATOM 1400 N N . VAL A 1 176 ? -4.562 -16.203 8.797 1 86.94 176 VAL A N 1
ATOM 1401 C CA . VAL A 1 176 ? -4.355 -16.891 10.07 1 86.94 176 VAL A CA 1
ATOM 1402 C C . VAL A 1 176 ? -4.98 -16.078 11.203 1 86.94 176 VAL A C 1
ATOM 1404 O O . VAL A 1 176 ? -4.758 -14.875 11.305 1 86.94 176 VAL A O 1
ATOM 1407 N N . ARG A 1 177 ? -5.762 -16.781 12.039 1 91.62 177 ARG A N 1
ATOM 1408 C CA . ARG A 1 177 ? -6.422 -16.078 13.141 1 91.62 177 ARG A CA 1
ATOM 1409 C C . ARG A 1 177 ? -6.348 -16.906 14.43 1 91.62 177 ARG A C 1
ATOM 1411 O O . ARG A 1 177 ? -7.23 -16.812 15.281 1 91.62 177 ARG A O 1
ATOM 1418 N N . ASP A 1 178 ? -5.387 -17.719 14.508 1 92.81 178 ASP A N 1
ATOM 1419 C CA . ASP A 1 178 ? -5.191 -18.469 15.742 1 92.81 178 ASP A CA 1
ATOM 1420 C C . ASP A 1 178 ? -3.965 -17.969 16.5 1 92.81 178 ASP A C 1
ATOM 1422 O O . ASP A 1 178 ? -3.082 -17.344 15.922 1 92.81 178 ASP A O 1
ATOM 1426 N N . GLU A 1 179 ? -3.908 -18.328 17.781 1 95 179 GLU A N 1
ATOM 1427 C CA . GLU A 1 179 ? -2.908 -17.781 18.688 1 95 179 GLU A CA 1
ATOM 1428 C C . GLU A 1 179 ? -1.496 -18.172 18.266 1 95 179 GLU A C 1
ATOM 1430 O O . GLU A 1 179 ? -0.595 -17.344 18.234 1 95 179 GLU A O 1
ATOM 1435 N N . ASN A 1 180 ? -1.293 -19.375 17.969 1 94.31 180 ASN A N 1
ATOM 1436 C CA . ASN A 1 180 ? 0.043 -19.859 17.641 1 94.31 180 ASN A CA 1
ATOM 1437 C C . ASN A 1 180 ? 0.58 -19.203 16.375 1 94.31 180 ASN A C 1
ATOM 1439 O O . ASN A 1 180 ? 1.709 -18.719 16.359 1 94.31 180 ASN A O 1
ATOM 1443 N N . GLY A 1 181 ? -0.169 -19.25 15.367 1 93.31 181 GLY A N 1
ATOM 1444 C CA . GLY A 1 181 ? 0.226 -18.609 14.117 1 93.31 181 GLY A CA 1
ATOM 1445 C C . GLY A 1 181 ? 0.482 -17.125 14.258 1 93.31 181 GLY A C 1
ATOM 1446 O O . GLY A 1 181 ? 1.479 -16.609 13.75 1 93.31 181 GLY A O 1
ATOM 1447 N N . LEU A 1 182 ? -0.364 -16.516 14.984 1 94.62 182 LEU A N 1
ATOM 1448 C CA . LEU A 1 182 ? -0.237 -15.07 15.172 1 94.62 182 LEU A CA 1
ATOM 1449 C C . LEU A 1 182 ? 1.002 -14.742 15.992 1 94.62 182 LEU A C 1
ATOM 1451 O O . LEU A 1 182 ? 1.697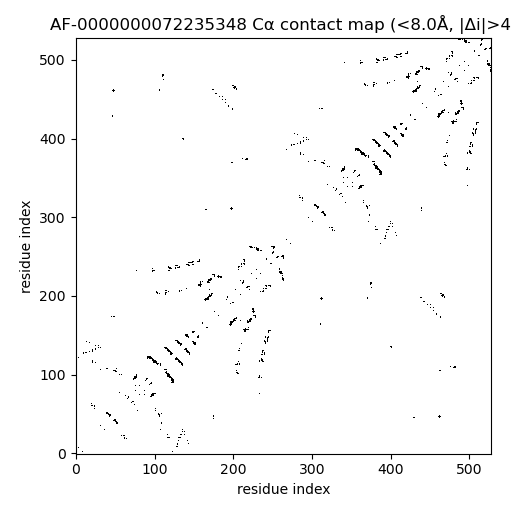 -13.758 15.711 1 94.62 182 LEU A O 1
ATOM 1455 N N . SER A 1 183 ? 1.187 -15.5 16.969 1 94.88 183 SER A N 1
ATOM 1456 C CA . SER A 1 183 ? 2.377 -15.289 17.781 1 94.88 183 SER A CA 1
ATOM 1457 C C . SER A 1 183 ? 3.646 -15.383 16.938 1 94.88 183 SER A C 1
ATOM 1459 O O . SER A 1 183 ? 4.555 -14.562 17.094 1 94.88 183 SER A O 1
ATOM 1461 N N . ASN A 1 184 ? 3.709 -16.312 16.062 1 94.06 184 ASN A N 1
ATOM 1462 C CA . ASN A 1 184 ? 4.871 -16.484 15.195 1 94.06 184 ASN A CA 1
ATOM 1463 C C . ASN A 1 184 ? 5.055 -15.289 14.266 1 94.06 184 ASN A C 1
ATOM 1465 O O . ASN A 1 184 ? 6.164 -14.773 14.125 1 94.06 184 ASN A O 1
ATOM 1469 N N . ILE A 1 185 ? 4.004 -14.891 13.68 1 93.62 185 ILE A N 1
ATOM 1470 C CA . ILE A 1 185 ? 4.031 -13.773 12.75 1 93.62 185 ILE A CA 1
ATOM 1471 C C . ILE A 1 185 ? 4.527 -12.516 13.461 1 93.62 185 ILE A C 1
ATOM 1473 O O . ILE A 1 185 ? 5.434 -11.836 12.977 1 93.62 185 ILE A O 1
ATOM 1477 N N . LEU A 1 186 ? 4.004 -12.266 14.609 1 95.62 186 LEU A N 1
ATOM 1478 C CA . LEU A 1 186 ? 4.281 -11.023 15.328 1 95.62 186 LEU A CA 1
ATOM 1479 C C . LEU A 1 186 ? 5.676 -11.055 15.945 1 95.62 186 LEU A C 1
ATOM 1481 O O . LEU A 1 186 ? 6.316 -10.016 16.094 1 95.62 186 LEU A O 1
ATOM 1485 N N . GLN A 1 187 ? 6.137 -12.219 16.266 1 95.94 187 GLN A N 1
ATOM 1486 C CA . GLN A 1 187 ? 7.5 -12.352 16.766 1 95.94 187 GLN A CA 1
ATOM 1487 C C . GLN A 1 187 ? 8.516 -11.93 15.711 1 95.94 187 GLN A C 1
ATOM 1489 O O . GLN A 1 187 ? 9.484 -11.234 16.016 1 95.94 187 GLN A O 1
ATOM 1494 N N . VAL A 1 188 ? 8.344 -12.352 14.508 1 95.19 188 VAL A N 1
ATOM 1495 C CA . VAL A 1 188 ? 9.25 -11.992 13.422 1 95.19 188 VAL A CA 1
ATOM 1496 C C . VAL A 1 188 ? 9.219 -10.484 13.203 1 95.19 188 VAL A C 1
ATOM 1498 O O . VAL A 1 188 ? 10.266 -9.852 13.047 1 95.19 188 VAL A O 1
ATOM 1501 N N . LEU A 1 189 ? 8.07 -9.938 13.234 1 96 189 LEU A N 1
ATOM 1502 C CA . LEU A 1 189 ? 7.93 -8.492 13.109 1 96 189 LEU A CA 1
ATOM 1503 C C . LEU A 1 189 ? 8.695 -7.766 14.203 1 96 189 LEU A C 1
ATOM 1505 O O . LEU A 1 189 ? 9.406 -6.797 13.938 1 96 189 LEU A O 1
ATOM 1509 N N . HIS A 1 190 ? 8.484 -8.273 15.375 1 96.56 190 HIS A N 1
ATOM 1510 C CA . HIS A 1 190 ? 9.156 -7.684 16.531 1 96.56 190 HIS A CA 1
ATOM 1511 C C . HIS A 1 190 ? 10.664 -7.664 16.344 1 96.56 190 HIS A C 1
ATOM 1513 O O . HIS A 1 190 ? 11.305 -6.629 16.531 1 96.56 190 HIS A O 1
ATOM 1519 N N . GLU A 1 191 ? 11.195 -8.711 15.93 1 96.75 191 GLU A N 1
ATOM 1520 C CA . GLU A 1 191 ? 12.641 -8.844 15.766 1 96.75 191 GLU A CA 1
ATOM 1521 C C . GLU A 1 191 ? 13.156 -7.918 14.664 1 96.75 191 GLU A C 1
ATOM 1523 O O . GLU A 1 191 ? 14.195 -7.277 14.828 1 96.75 191 GLU A O 1
ATOM 1528 N N . LEU A 1 192 ? 12.477 -7.863 13.578 1 96.56 192 LEU A N 1
ATOM 1529 C CA . LEU A 1 192 ? 12.883 -7.035 12.453 1 96.56 192 LEU A CA 1
ATOM 1530 C C . LEU A 1 192 ? 12.875 -5.559 12.828 1 96.56 192 LEU A C 1
ATOM 1532 O O . LEU A 1 192 ? 13.812 -4.82 12.516 1 96.56 192 LEU A O 1
ATOM 1536 N N . LEU A 1 193 ? 11.797 -5.18 13.477 1 95.62 193 LEU A N 1
ATOM 1537 C CA . LEU A 1 193 ? 11.68 -3.783 13.883 1 95.62 193 LEU A CA 1
ATOM 1538 C C . LEU A 1 193 ? 12.727 -3.422 14.922 1 95.62 193 LEU A C 1
ATOM 1540 O O . LEU A 1 193 ? 13.32 -2.342 14.867 1 95.62 193 LEU A O 1
ATOM 1544 N N . LEU A 1 194 ? 12.906 -4.305 15.828 1 95.44 194 LEU A N 1
ATOM 1545 C CA . LEU A 1 194 ? 13.922 -4.066 16.844 1 95.44 194 LEU A CA 1
ATOM 1546 C C . LEU A 1 194 ? 15.305 -3.967 16.219 1 95.44 194 LEU A C 1
ATOM 1548 O O . LEU A 1 194 ? 16.156 -3.201 16.688 1 95.44 194 LEU A O 1
ATOM 1552 N N . TYR A 1 195 ? 15.539 -4.719 15.164 1 95 195 TYR A N 1
ATOM 1553 C CA . TYR A 1 195 ? 16.812 -4.695 14.445 1 95 195 TYR A CA 1
ATOM 1554 C C . TYR A 1 195 ? 17.031 -3.35 13.773 1 95 195 TYR A C 1
ATOM 1556 O O . TYR A 1 195 ? 18.156 -3.008 13.406 1 95 195 TYR A O 1
ATOM 1564 N N . GLY A 1 196 ? 15.945 -2.637 13.547 1 93.88 196 GLY A N 1
ATOM 1565 C CA . GLY A 1 196 ? 16.047 -1.27 13.062 1 93.88 196 GLY A CA 1
ATOM 1566 C C . GLY A 1 196 ? 15.945 -1.161 11.547 1 93.88 196 GLY A C 1
ATOM 1567 O O . GLY A 1 196 ? 16.609 -0.326 10.938 1 93.88 196 GLY A O 1
ATOM 1568 N N . ILE A 1 197 ? 15.242 -2.047 10.898 1 96.06 197 ILE A N 1
ATOM 1569 C CA . ILE A 1 197 ? 14.984 -1.907 9.469 1 96.06 197 ILE A CA 1
ATOM 1570 C C . ILE A 1 197 ? 14.258 -0.589 9.203 1 96.06 197 ILE A C 1
ATOM 1572 O O . ILE A 1 197 ? 13.758 0.046 10.133 1 96.06 197 ILE A O 1
ATOM 1576 N N . HIS A 1 198 ? 14.258 -0.14 7.949 1 96 198 HIS A N 1
ATOM 1577 C CA . HIS A 1 198 ? 13.656 1.145 7.617 1 96 198 HIS A CA 1
ATOM 1578 C C . HIS A 1 198 ? 12.141 1.107 7.812 1 96 198 HIS A C 1
ATOM 1580 O O . HIS A 1 198 ? 11.523 2.131 8.117 1 96 198 HIS A O 1
ATOM 1586 N N . GLY A 1 199 ? 11.617 -0.114 7.578 1 96.25 199 GLY A N 1
ATOM 1587 C CA . GLY A 1 199 ? 10.18 -0.191 7.773 1 96.25 199 GLY A CA 1
ATOM 1588 C C . GLY A 1 199 ? 9.586 -1.512 7.32 1 96.25 199 GLY A C 1
ATOM 1589 O O . GLY A 1 199 ? 10.258 -2.314 6.676 1 96.25 199 GLY A O 1
ATOM 1590 N N . ILE A 1 200 ? 8.352 -1.724 7.73 1 97.25 200 ILE A N 1
ATOM 1591 C CA . ILE A 1 200 ? 7.535 -2.859 7.309 1 97.25 200 ILE A CA 1
ATOM 1592 C C . ILE A 1 200 ? 6.379 -2.371 6.441 1 97.25 200 ILE A C 1
ATOM 1594 O O . ILE A 1 200 ? 5.801 -1.313 6.703 1 97.25 200 ILE A O 1
ATOM 1598 N N . ARG A 1 201 ? 6.098 -3.125 5.418 1 98.19 201 ARG A N 1
ATOM 1599 C CA . ARG A 1 201 ? 4.902 -2.869 4.625 1 98.19 201 ARG A CA 1
ATOM 1600 C C . ARG A 1 201 ? 4.012 -4.105 4.566 1 98.19 201 ARG A C 1
ATOM 1602 O O . ARG A 1 201 ? 4.504 -5.234 4.598 1 98.19 201 ARG A O 1
ATOM 1609 N N . GLN A 1 202 ? 2.775 -3.898 4.539 1 97.69 202 GLN A N 1
ATOM 1610 C CA . GLN A 1 202 ? 1.708 -4.883 4.383 1 97.69 202 GLN A CA 1
ATOM 1611 C C . GLN A 1 202 ? 0.641 -4.387 3.412 1 97.69 202 GLN A C 1
ATOM 1613 O O . GLN A 1 202 ? -0.221 -3.588 3.781 1 97.69 202 GLN A O 1
ATOM 1618 N N . THR A 1 203 ? 0.663 -4.949 2.199 1 97.62 203 THR A N 1
ATOM 1619 C CA . THR A 1 203 ? -0.166 -4.387 1.138 1 97.62 203 THR A CA 1
ATOM 1620 C C . THR A 1 203 ? -1.424 -5.227 0.932 1 97.62 203 THR A C 1
ATOM 1622 O O . THR A 1 203 ? -2.416 -4.742 0.384 1 97.62 203 THR A O 1
ATOM 1625 N N . GLY A 1 204 ? -1.344 -6.508 1.201 1 96.88 204 GLY A N 1
ATOM 1626 C CA . GLY A 1 204 ? -2.49 -7.387 1.036 1 96.88 204 GLY A CA 1
ATOM 1627 C C . GLY A 1 204 ? -2.582 -7.992 -0.351 1 96.88 204 GLY A C 1
ATOM 1628 O O . GLY A 1 204 ? -3.615 -8.555 -0.722 1 96.88 204 GLY A O 1
ATOM 1629 N N . CYS A 1 205 ? -1.51 -7.906 -1.082 1 97.44 205 CYS A N 1
ATOM 1630 C CA . CYS A 1 205 ? -1.45 -8.469 -2.428 1 97.44 205 CYS A CA 1
ATOM 1631 C C . CYS A 1 205 ? -0.103 -9.133 -2.682 1 97.44 205 CYS A C 1
ATOM 1633 O O . CYS A 1 205 ? 0.851 -8.477 -3.1 1 97.44 205 CYS A O 1
ATOM 1635 N N . GLY A 1 206 ? -0.126 -10.414 -2.494 1 96.81 206 GLY A N 1
ATOM 1636 C CA . GLY A 1 206 ? 1.118 -11.164 -2.453 1 96.81 206 GLY A CA 1
ATOM 1637 C C . GLY A 1 206 ? 1.89 -11.117 -3.758 1 96.81 206 GLY A C 1
ATOM 1638 O O . GLY A 1 206 ? 3.102 -10.883 -3.76 1 96.81 206 GLY A O 1
ATOM 1639 N N . VAL A 1 207 ? 1.232 -11.297 -4.848 1 98.06 207 VAL A N 1
ATOM 1640 C CA . VAL A 1 207 ? 1.91 -11.32 -6.141 1 98.06 207 VAL A CA 1
ATOM 1641 C C . VAL A 1 207 ? 2.512 -9.945 -6.434 1 98.06 207 VAL A C 1
ATOM 1643 O O . VAL A 1 207 ? 3.643 -9.852 -6.918 1 98.06 207 VAL A O 1
ATOM 1646 N N . LEU A 1 208 ? 1.807 -8.898 -6.121 1 98 208 LEU A N 1
ATOM 1647 C CA . LEU A 1 208 ? 2.355 -7.559 -6.324 1 98 208 LEU A CA 1
ATOM 1648 C C . LEU A 1 208 ? 3.555 -7.32 -5.414 1 98 208 LEU A C 1
ATOM 1650 O O . LEU A 1 208 ? 4.5 -6.621 -5.793 1 98 208 LEU A O 1
ATOM 1654 N N . ASP A 1 209 ? 3.482 -7.879 -4.242 1 98.25 209 ASP A N 1
ATOM 1655 C CA . ASP A 1 209 ? 4.641 -7.773 -3.357 1 98.25 209 ASP A CA 1
ATOM 1656 C C . ASP A 1 209 ? 5.895 -8.32 -4.031 1 98.25 209 ASP A C 1
ATOM 1658 O O . ASP A 1 209 ? 6.969 -7.719 -3.941 1 98.25 209 ASP A O 1
ATOM 1662 N N . LEU A 1 210 ? 5.719 -9.453 -4.668 1 98.44 210 LEU A N 1
ATOM 1663 C CA . LEU A 1 210 ? 6.84 -10.047 -5.387 1 98.44 210 LEU A CA 1
ATOM 1664 C C . LEU A 1 210 ? 7.293 -9.148 -6.531 1 98.44 210 LEU A C 1
ATOM 1666 O O . LEU A 1 210 ? 8.492 -9.016 -6.785 1 98.44 210 LEU A O 1
ATOM 1670 N N . CYS A 1 211 ? 6.348 -8.516 -7.184 1 98.62 211 CYS A N 1
ATOM 1671 C CA . CYS A 1 211 ? 6.691 -7.586 -8.25 1 98.62 211 CYS A CA 1
ATOM 1672 C C . CYS A 1 211 ? 7.418 -6.367 -7.703 1 98.62 211 CYS A C 1
ATOM 1674 O O . CYS A 1 211 ? 8.336 -5.844 -8.344 1 98.62 211 CYS A O 1
ATOM 1676 N N . LEU A 1 212 ? 6.988 -5.887 -6.539 1 98.06 212 LEU A N 1
ATOM 1677 C CA . LEU A 1 212 ? 7.672 -4.773 -5.887 1 98.06 212 LEU A CA 1
ATOM 1678 C C . LEU A 1 212 ? 9.109 -5.145 -5.535 1 98.06 212 LEU A C 1
ATOM 1680 O O . LEU A 1 212 ? 10.016 -4.324 -5.672 1 98.06 212 LEU A O 1
ATOM 1684 N N . LEU A 1 213 ? 9.297 -6.344 -5.125 1 98.19 213 LEU A N 1
ATOM 1685 C CA . LEU A 1 213 ? 10.648 -6.848 -4.867 1 98.19 213 LEU A CA 1
ATOM 1686 C C . LEU A 1 213 ? 11.469 -6.867 -6.148 1 98.19 213 LEU A C 1
ATOM 1688 O O . LEU A 1 213 ? 12.609 -6.395 -6.164 1 98.19 213 LEU A O 1
ATOM 1692 N N . ALA A 1 214 ? 10.852 -7.363 -7.176 1 98.56 214 ALA A N 1
ATOM 1693 C CA . ALA A 1 214 ? 11.531 -7.492 -8.461 1 98.56 214 ALA A CA 1
ATOM 1694 C C . ALA A 1 214 ? 11.914 -6.121 -9.016 1 98.56 214 ALA A C 1
ATOM 1696 O O . ALA A 1 214 ? 12.875 -6.004 -9.781 1 98.56 214 ALA A O 1
ATOM 1697 N N . SER A 1 215 ? 11.195 -5.117 -8.602 1 97.19 215 SER A N 1
ATOM 1698 C CA . SER A 1 215 ? 11.43 -3.768 -9.102 1 97.19 215 SER A CA 1
ATOM 1699 C C . SER A 1 215 ? 12.359 -2.984 -8.18 1 97.19 215 SER A C 1
ATOM 1701 O O . SER A 1 215 ? 12.617 -1.802 -8.414 1 97.19 215 SER A O 1
ATOM 1703 N N . GLY A 1 216 ? 12.742 -3.566 -7.133 1 96.62 216 GLY A N 1
ATOM 1704 C CA . GLY A 1 216 ? 13.641 -2.902 -6.195 1 96.62 216 GLY A CA 1
ATOM 1705 C C . GLY A 1 216 ? 12.938 -1.896 -5.305 1 96.62 216 GLY A C 1
ATOM 1706 O O . GLY A 1 216 ? 13.578 -1.059 -4.676 1 96.62 216 GLY A O 1
ATOM 1707 N N . GLN A 1 217 ? 11.664 -1.953 -5.266 1 96.06 217 GLN A N 1
ATOM 1708 C CA . GLN A 1 217 ? 10.875 -1.03 -4.453 1 96.06 217 GLN A CA 1
ATOM 1709 C C . GLN A 1 217 ? 10.727 -1.542 -3.025 1 96.06 217 GLN A C 1
ATOM 1711 O O . GLN A 1 217 ? 10.328 -0.794 -2.129 1 96.06 217 GLN A O 1
ATOM 1716 N N . VAL A 1 218 ? 10.992 -2.781 -2.836 1 97.38 218 VAL A N 1
ATOM 1717 C CA . VAL A 1 218 ? 11.172 -3.43 -1.542 1 97.38 218 VAL A CA 1
ATOM 1718 C C . VAL A 1 218 ? 12.43 -4.305 -1.577 1 97.38 218 VAL A C 1
ATOM 1720 O O . VAL A 1 218 ? 12.805 -4.812 -2.635 1 97.38 218 VAL A O 1
ATOM 1723 N N . ASP A 1 219 ? 13.008 -4.477 -0.423 1 98.06 219 ASP A N 1
ATOM 1724 C CA . ASP A 1 219 ? 14.312 -5.137 -0.402 1 98.06 219 ASP A CA 1
ATOM 1725 C C . ASP A 1 219 ? 14.172 -6.605 -0.011 1 98.06 219 ASP A C 1
ATOM 1727 O O . ASP A 1 219 ? 15.031 -7.426 -0.347 1 98.06 219 ASP A O 1
ATOM 1731 N N . ALA A 1 220 ? 13.156 -6.898 0.707 1 97.75 220 ALA A N 1
ATOM 1732 C CA . ALA A 1 220 ? 12.93 -8.258 1.18 1 97.75 220 ALA A CA 1
ATOM 1733 C C . ALA A 1 220 ? 11.453 -8.523 1.424 1 97.75 220 ALA A C 1
ATOM 1735 O O . ALA A 1 220 ? 10.695 -7.598 1.732 1 97.75 220 ALA A O 1
ATOM 1736 N N . LEU A 1 221 ? 11.078 -9.734 1.225 1 97.06 221 LEU A N 1
ATOM 1737 C CA . LEU A 1 221 ? 9.719 -10.219 1.462 1 97.06 221 LEU A CA 1
ATOM 1738 C C . LEU A 1 221 ? 9.742 -11.547 2.211 1 97.06 221 LEU A C 1
ATOM 1740 O O . LEU A 1 221 ? 10.555 -12.422 1.913 1 97.06 221 LEU A O 1
ATOM 1744 N N . TYR A 1 222 ? 8.867 -11.656 3.193 1 95.06 222 TYR A N 1
ATOM 1745 C CA . TYR A 1 222 ? 8.633 -12.953 3.824 1 95.06 222 TYR A CA 1
ATOM 1746 C C . TYR A 1 222 ? 7.141 -13.18 4.066 1 95.06 222 TYR A C 1
ATOM 1748 O O . TYR A 1 222 ? 6.402 -12.234 4.355 1 95.06 222 TYR A O 1
ATOM 1756 N N . VAL A 1 223 ? 6.723 -14.43 3.877 1 94.06 223 VAL A N 1
ATOM 1757 C CA . VAL A 1 223 ? 5.328 -14.797 4.09 1 94.06 223 VAL A CA 1
ATOM 1758 C C . VAL A 1 223 ? 5.242 -16.234 4.578 1 94.06 223 VAL A C 1
ATOM 1760 O O . VAL A 1 223 ? 6.227 -16.984 4.527 1 94.06 223 VAL A O 1
ATOM 1763 N N . GLY A 1 224 ? 4.113 -16.609 5.113 1 91.69 224 GLY A N 1
ATOM 1764 C CA . GLY A 1 224 ? 3.818 -17.984 5.48 1 91.69 224 GLY A CA 1
ATOM 1765 C C . GLY A 1 224 ? 4.312 -18.359 6.863 1 91.69 224 GLY A C 1
ATOM 1766 O O . GLY A 1 224 ? 4.422 -19.547 7.199 1 91.69 224 GLY A O 1
ATOM 1767 N N . ILE A 1 225 ? 4.605 -17.422 7.672 1 88.94 225 ILE A N 1
ATOM 1768 C CA . ILE A 1 225 ? 5.199 -17.625 8.984 1 88.94 225 ILE A CA 1
ATOM 1769 C C . ILE A 1 225 ? 4.168 -18.266 9.922 1 88.94 225 ILE A C 1
ATOM 1771 O O . ILE A 1 225 ? 4.52 -19.062 10.797 1 88.94 225 ILE A O 1
ATOM 1775 N N . GLY A 1 226 ? 2.959 -17.953 9.719 1 87.69 226 GLY A N 1
ATOM 1776 C CA . GLY A 1 226 ? 1.916 -18.406 10.617 1 87.69 226 GLY A CA 1
ATOM 1777 C C . GLY A 1 226 ? 1.397 -19.797 10.273 1 87.69 226 GLY A C 1
ATOM 1778 O O . GLY A 1 226 ? 0.457 -20.281 10.906 1 87.69 226 GLY A O 1
ATOM 1779 N N . GLY A 1 227 ? 1.963 -20.422 9.312 1 82.31 227 GLY A N 1
ATOM 1780 C CA . GLY A 1 227 ? 1.56 -21.781 8.953 1 82.31 227 GLY A CA 1
ATOM 1781 C C . GLY A 1 227 ? 0.599 -21.812 7.777 1 82.31 227 GLY A C 1
ATOM 1782 O O . GLY A 1 227 ? 0.355 -22.891 7.207 1 82.31 227 GLY A O 1
ATOM 1783 N N . GLU A 1 228 ? -0.139 -20.734 7.613 1 73.44 228 GLU A N 1
ATOM 1784 C CA . GLU A 1 228 ? -0.934 -20.672 6.391 1 73.44 228 GLU A CA 1
ATOM 1785 C C . GLU A 1 228 ? -0.086 -20.219 5.207 1 73.44 228 GLU A C 1
ATOM 1787 O O . GLU A 1 228 ? 0.854 -19.438 5.371 1 73.44 228 GLU A O 1
ATOM 1792 N N . GLY A 1 229 ? -0.179 -21.062 4.102 1 79.56 229 GLY A N 1
ATOM 1793 C CA . GLY A 1 229 ? 0.796 -20.703 3.082 1 79.56 229 GLY A CA 1
ATOM 1794 C C . GLY A 1 229 ? 0.163 -20.328 1.759 1 79.56 229 GLY A C 1
ATOM 1795 O O . GLY A 1 229 ? -1.032 -20.531 1.55 1 79.56 229 GLY A O 1
ATOM 1796 N N . TRP A 1 230 ? 0.923 -19.578 1.048 1 88.5 230 TRP A N 1
ATOM 1797 C CA . TRP A 1 230 ? 0.599 -19.203 -0.322 1 88.5 230 TRP A CA 1
ATOM 1798 C C . TRP A 1 230 ? 0.4 -20.422 -1.199 1 88.5 230 TRP A C 1
ATOM 1800 O O . TRP A 1 230 ? 0.833 -21.531 -0.845 1 88.5 230 TRP A O 1
ATOM 1810 N N . LYS A 1 231 ? -0.455 -20.359 -2.076 1 91.25 231 LYS A N 1
ATOM 1811 C CA . LYS A 1 231 ? -0.743 -21.375 -3.078 1 91.25 231 LYS A CA 1
ATOM 1812 C C . LYS A 1 231 ? 0.047 -21.125 -4.359 1 91.25 231 LYS A C 1
ATOM 1814 O O . LYS A 1 231 ? 0.65 -20.062 -4.527 1 91.25 231 LYS A O 1
ATOM 1819 N N . PRO A 1 232 ? 0.13 -22.109 -5.211 1 93.12 232 PRO A N 1
ATOM 1820 C CA . PRO A 1 232 ? 0.951 -21.969 -6.414 1 93.12 232 PRO A CA 1
ATOM 1821 C C . PRO A 1 232 ? 0.623 -20.703 -7.207 1 93.12 232 PRO A C 1
ATOM 1823 O O . PRO A 1 232 ? 1.524 -20.062 -7.746 1 93.12 232 PRO A O 1
ATOM 1826 N N . TRP A 1 233 ? -0.666 -20.297 -7.23 1 94.94 233 TRP A N 1
ATOM 1827 C CA . TRP A 1 233 ? -1.059 -19.125 -8.008 1 94.94 233 TRP A CA 1
ATOM 1828 C C . TRP A 1 233 ? -0.577 -17.844 -7.344 1 94.94 233 TRP A C 1
ATOM 1830 O O . TRP A 1 233 ? -0.524 -16.797 -7.984 1 94.94 233 TRP A O 1
ATOM 1840 N N . ASP A 1 234 ? -0.162 -17.969 -6.125 1 94.75 234 ASP A N 1
ATOM 1841 C CA . ASP A 1 234 ? 0.376 -16.828 -5.398 1 94.75 234 ASP A CA 1
ATOM 1842 C C . ASP A 1 234 ? 1.867 -16.641 -5.676 1 94.75 234 ASP A C 1
ATOM 1844 O O . ASP A 1 234 ? 2.434 -15.586 -5.402 1 94.75 234 ASP A O 1
ATOM 1848 N N . TYR A 1 235 ? 2.516 -17.672 -6.23 1 95.12 235 TYR A N 1
ATOM 1849 C CA . TYR A 1 235 ? 3.967 -17.672 -6.387 1 95.12 235 TYR A CA 1
ATOM 1850 C C . TYR A 1 235 ? 4.359 -17.625 -7.859 1 95.12 235 TYR A C 1
ATOM 1852 O O . TYR A 1 235 ? 5.336 -16.984 -8.227 1 95.12 235 TYR A O 1
ATOM 1860 N N . ALA A 1 236 ? 3.604 -18.344 -8.695 1 96.81 236 ALA A N 1
ATOM 1861 C CA . ALA A 1 236 ? 4.094 -18.781 -10 1 96.81 236 ALA A CA 1
ATOM 1862 C C . ALA A 1 236 ? 4.586 -17.578 -10.82 1 96.81 236 ALA A C 1
ATOM 1864 O O . ALA A 1 236 ? 5.762 -17.516 -11.18 1 96.81 236 ALA A O 1
ATOM 1865 N N . ALA A 1 237 ? 3.748 -16.625 -11.031 1 98.56 237 ALA A N 1
ATOM 1866 C CA . ALA A 1 237 ? 4.145 -15.492 -11.867 1 98.56 237 ALA A CA 1
ATOM 1867 C C . ALA A 1 237 ? 5.195 -14.633 -11.164 1 98.56 237 ALA A C 1
ATOM 1869 O O . ALA A 1 237 ? 6.242 -14.336 -11.742 1 98.56 237 ALA A O 1
ATOM 1870 N N . GLY A 1 238 ? 4.906 -14.312 -9.891 1 98.5 238 GLY A N 1
ATOM 1871 C CA . GLY A 1 238 ? 5.836 -13.469 -9.156 1 98.5 238 GLY A CA 1
ATOM 1872 C C . GLY A 1 238 ? 7.219 -14.078 -9.023 1 98.5 238 GLY A C 1
ATOM 1873 O O . GLY A 1 238 ? 8.219 -13.367 -9.062 1 98.5 238 GLY A O 1
ATOM 1874 N N . TYR A 1 239 ? 7.27 -15.391 -8.906 1 97.69 239 TYR A N 1
ATOM 1875 C CA . TYR A 1 239 ? 8.531 -16.094 -8.75 1 97.69 239 TYR A CA 1
ATOM 1876 C C . TYR A 1 239 ? 9.445 -15.867 -9.953 1 97.69 239 TYR A C 1
ATOM 1878 O O . TYR A 1 239 ? 10.609 -15.492 -9.789 1 97.69 239 TYR A O 1
ATOM 1886 N N . LEU A 1 240 ? 8.945 -16.109 -11.117 1 98.56 240 LEU A N 1
ATOM 1887 C CA . LEU A 1 240 ? 9.766 -15.93 -12.312 1 98.56 240 LEU A CA 1
ATOM 1888 C C . LEU A 1 240 ? 10.203 -14.477 -12.469 1 98.56 240 LEU A C 1
ATOM 1890 O O . LEU A 1 240 ? 11.352 -14.203 -12.828 1 98.56 240 LEU A O 1
ATOM 1894 N N . ILE A 1 241 ? 9.305 -13.57 -12.18 1 98.81 241 ILE A N 1
ATOM 1895 C CA . ILE A 1 241 ? 9.617 -12.156 -12.328 1 98.81 241 ILE A CA 1
ATOM 1896 C C . ILE A 1 241 ? 10.758 -11.773 -11.391 1 98.81 241 ILE A C 1
ATOM 1898 O O . ILE A 1 241 ? 11.695 -11.086 -11.789 1 98.81 241 ILE A O 1
ATOM 1902 N N . VAL A 1 242 ? 10.727 -12.234 -10.18 1 98.62 242 VAL A N 1
ATOM 1903 C CA . VAL A 1 242 ? 11.781 -11.953 -9.211 1 98.62 242 VAL A CA 1
ATOM 1904 C C . VAL A 1 242 ? 13.102 -12.562 -9.695 1 98.62 242 VAL A C 1
ATOM 1906 O O . VAL A 1 242 ? 14.133 -11.891 -9.688 1 98.62 242 VAL A O 1
ATOM 1909 N N . LYS A 1 243 ? 13.031 -13.773 -10.141 1 98.25 243 LYS A N 1
ATOM 1910 C CA . LYS A 1 243 ? 14.234 -14.469 -10.578 1 98.25 243 LYS A CA 1
ATOM 1911 C C . LYS A 1 243 ? 14.875 -13.766 -11.773 1 98.25 243 LYS A C 1
ATOM 1913 O O . LYS A 1 243 ? 16.078 -13.516 -11.781 1 98.25 243 LYS A O 1
ATOM 1918 N N . GLU A 1 244 ? 14.078 -13.461 -12.758 1 98.62 244 GLU A N 1
ATOM 1919 C CA . GLU A 1 244 ? 14.562 -12.82 -13.977 1 98.62 244 GLU A CA 1
ATOM 1920 C C . GLU A 1 244 ? 15.055 -11.398 -13.695 1 98.62 244 GLU A C 1
ATOM 1922 O O . GLU A 1 244 ? 15.828 -10.844 -14.477 1 98.62 244 GLU A O 1
ATOM 1927 N N . ALA A 1 245 ? 14.578 -10.805 -12.602 1 98.62 245 ALA A N 1
ATOM 1928 C CA . ALA A 1 245 ? 15.023 -9.469 -12.203 1 98.62 245 ALA A CA 1
ATOM 1929 C C . ALA A 1 245 ? 16.328 -9.539 -11.414 1 98.62 245 ALA A C 1
ATOM 1931 O O . ALA A 1 245 ? 16.891 -8.508 -11.039 1 98.62 245 ALA A O 1
ATOM 1932 N N . GLY A 1 246 ? 16.766 -10.734 -11.109 1 98.25 246 GLY A N 1
ATOM 1933 C CA . GLY A 1 246 ? 18.031 -10.914 -10.414 1 98.25 246 GLY A CA 1
ATOM 1934 C C . GLY A 1 246 ? 17.875 -11.203 -8.938 1 98.25 246 GLY A C 1
ATOM 1935 O O . GLY A 1 246 ? 18.844 -11.164 -8.18 1 98.25 246 GLY A O 1
ATOM 1936 N N . GLY A 1 247 ? 16.656 -11.469 -8.531 1 97.69 247 GLY A N 1
ATOM 1937 C CA . GLY A 1 247 ? 16.406 -11.781 -7.133 1 97.69 247 GLY A CA 1
ATOM 1938 C C . GLY A 1 247 ? 16.5 -13.266 -6.824 1 97.69 247 GLY A C 1
ATOM 1939 O O . GLY A 1 247 ? 16.781 -14.07 -7.711 1 97.69 247 GLY A O 1
ATOM 1940 N N . THR A 1 248 ? 16.375 -13.57 -5.523 1 95.38 248 THR A N 1
ATOM 1941 C CA . THR A 1 248 ? 16.406 -14.953 -5.062 1 95.38 248 THR A CA 1
ATOM 1942 C C . THR A 1 248 ? 15.188 -15.25 -4.184 1 95.38 248 THR A C 1
ATOM 1944 O O . THR A 1 248 ? 14.641 -14.344 -3.545 1 95.38 248 THR A O 1
ATOM 1947 N N . VAL A 1 249 ? 14.734 -16.453 -4.25 1 94.88 249 VAL A N 1
ATOM 1948 C CA . VAL A 1 249 ? 13.617 -16.922 -3.439 1 94.88 249 VAL A CA 1
ATOM 1949 C C . VAL A 1 249 ? 13.992 -18.234 -2.744 1 94.88 249 VAL A C 1
ATOM 1951 O O . VAL A 1 249 ? 14.508 -19.156 -3.379 1 94.88 249 VAL A O 1
ATOM 1954 N N . TYR A 1 250 ? 13.773 -18.266 -1.412 1 92.62 250 TYR A N 1
ATOM 1955 C CA . TYR A 1 250 ? 14.016 -19.469 -0.627 1 92.62 250 TYR A CA 1
ATOM 1956 C C . TYR A 1 250 ? 12.844 -19.766 0.292 1 92.62 250 TYR A C 1
ATOM 1958 O O . TYR A 1 250 ? 12.188 -18.859 0.801 1 92.62 250 TYR A O 1
ATOM 1966 N N . SER A 1 251 ? 12.633 -21.078 0.432 1 91 251 SER A N 1
ATOM 1967 C CA . SER A 1 251 ? 11.672 -21.484 1.46 1 91 251 SER A CA 1
ATOM 1968 C C . SER A 1 251 ? 12.242 -21.266 2.857 1 91 251 SER A C 1
ATOM 1970 O O . SER A 1 251 ? 13.461 -21.344 3.055 1 91 251 SER A O 1
ATOM 1972 N N . LEU A 1 252 ? 11.422 -20.984 3.838 1 85.81 252 LEU A N 1
ATOM 1973 C CA . LEU A 1 252 ? 11.883 -20.688 5.191 1 85.81 252 LEU A CA 1
ATOM 1974 C C . LEU A 1 252 ? 12.484 -21.938 5.844 1 85.81 252 LEU A C 1
ATOM 1976 O O . LEU A 1 252 ? 13.312 -21.828 6.746 1 85.81 252 LEU A O 1
ATOM 1980 N N . ASN A 1 253 ? 12.062 -23.125 5.52 1 79.5 253 ASN A N 1
ATOM 1981 C CA . ASN A 1 253 ? 12.594 -24.359 6.098 1 79.5 253 ASN A CA 1
ATOM 1982 C C . ASN A 1 253 ? 13.859 -24.812 5.375 1 79.5 253 ASN A C 1
ATOM 1984 O O . ASN A 1 253 ? 14.273 -25.969 5.512 1 79.5 253 ASN A O 1
ATOM 1988 N N . ASP A 1 254 ? 14.531 -23.953 4.66 1 72 254 ASP A N 1
ATOM 1989 C CA . ASP A 1 254 ? 15.797 -24.188 3.967 1 72 254 ASP A CA 1
ATOM 1990 C C . ASP A 1 254 ? 15.641 -25.234 2.869 1 72 254 ASP A C 1
ATOM 1992 O O . ASP A 1 254 ? 16.625 -25.797 2.398 1 72 254 ASP A O 1
ATOM 1996 N N . GLU A 1 255 ? 14.453 -25.5 2.582 1 77.94 255 GLU A N 1
ATOM 1997 C CA . GLU A 1 255 ? 14.227 -26.375 1.443 1 77.94 255 GLU A CA 1
ATOM 1998 C C . GLU A 1 255 ? 14.203 -25.594 0.133 1 77.94 255 GLU A C 1
ATOM 2000 O O . GLU A 1 255 ? 14.023 -24.375 0.135 1 77.94 255 GLU A O 1
ATOM 2005 N N . GLU A 1 256 ? 14.586 -26.281 -0.912 1 86.5 256 GLU A N 1
ATOM 2006 C CA . GLU A 1 256 ? 14.477 -25.688 -2.238 1 86.5 256 GLU A CA 1
ATOM 2007 C C . GLU A 1 256 ? 13.062 -25.203 -2.51 1 86.5 256 GLU A C 1
ATOM 2009 O O . GLU A 1 256 ? 12.086 -25.875 -2.164 1 86.5 256 GLU A O 1
ATOM 2014 N N . PHE A 1 257 ? 12.898 -24.031 -3.059 1 91.25 257 PHE A N 1
ATOM 2015 C CA . PHE A 1 257 ? 11.586 -23.469 -3.338 1 91.25 257 PHE A CA 1
ATOM 2016 C C . PHE A 1 257 ? 10.852 -24.297 -4.379 1 91.25 257 PHE A C 1
ATOM 2018 O O . PHE A 1 257 ? 11.453 -24.75 -5.359 1 91.25 257 PHE A O 1
ATOM 2025 N N . HIS A 1 258 ? 9.703 -24.578 -4.012 1 89.75 258 HIS A N 1
ATOM 2026 C CA . HIS A 1 258 ? 8.742 -25.172 -4.926 1 89.75 258 HIS A CA 1
ATOM 2027 C C . HIS A 1 258 ? 7.441 -24.375 -4.957 1 89.75 258 HIS A C 1
ATOM 2029 O O . HIS A 1 258 ? 7.066 -23.766 -3.959 1 89.75 258 HIS A O 1
ATOM 2035 N N . LEU A 1 259 ? 6.762 -24.422 -6.039 1 92.12 259 LEU A N 1
ATOM 2036 C CA . LEU A 1 259 ? 5.535 -23.641 -6.172 1 92.12 259 LEU A CA 1
ATOM 2037 C C . LEU A 1 259 ? 4.504 -24.062 -5.133 1 92.12 259 LEU A C 1
ATOM 2039 O O . LEU A 1 259 ? 3.551 -23.328 -4.859 1 92.12 259 LEU A O 1
ATOM 2043 N N . CYS A 1 260 ? 4.719 -25.234 -4.57 1 87.75 260 CYS A N 1
ATOM 2044 C CA . CYS A 1 260 ? 3.807 -25.734 -3.543 1 87.75 260 CYS A CA 1
ATOM 2045 C C . CYS A 1 260 ? 4.355 -25.453 -2.148 1 87.75 260 CYS A C 1
ATOM 2047 O O . CYS A 1 260 ? 3.787 -25.906 -1.152 1 87.75 260 CYS A O 1
ATOM 2049 N N . SER A 1 261 ? 5.461 -24.75 -2.088 1 87 261 SER A N 1
ATOM 2050 C CA . SER A 1 261 ? 5.965 -24.344 -0.782 1 87 261 SER A CA 1
ATOM 2051 C C . SER A 1 261 ? 4.945 -23.484 -0.041 1 87 261 SER A C 1
ATOM 2053 O O . SER A 1 261 ? 4.098 -22.844 -0.664 1 87 261 SER A O 1
ATOM 2055 N N . THR A 1 262 ? 5.066 -23.422 1.258 1 85.38 262 THR A N 1
ATOM 2056 C CA . THR A 1 262 ? 4.047 -22.75 2.045 1 85.38 262 THR A CA 1
ATOM 2057 C C . THR A 1 262 ? 4.602 -21.438 2.627 1 85.38 262 THR A C 1
ATOM 2059 O O . THR A 1 262 ? 3.844 -20.625 3.146 1 85.38 262 THR A O 1
ATOM 2062 N N . SER A 1 263 ? 5.969 -21.344 2.553 1 88.75 263 SER A N 1
ATOM 2063 C CA . SER A 1 263 ? 6.598 -20.156 3.09 1 88.75 263 SER A CA 1
ATOM 2064 C C . SER A 1 263 ? 7.848 -19.781 2.297 1 88.75 263 SER A C 1
ATOM 2066 O O . SER A 1 263 ? 8.492 -20.641 1.708 1 88.75 263 SER A O 1
ATOM 2068 N N . ILE A 1 264 ? 7.988 -18.547 2.236 1 92.06 264 ILE A N 1
ATOM 2069 C CA . ILE A 1 264 ? 9.219 -18.031 1.645 1 92.06 264 ILE A CA 1
ATOM 2070 C C . ILE A 1 264 ? 9.773 -16.891 2.496 1 92.06 264 ILE A C 1
ATOM 2072 O O . ILE A 1 264 ? 9.031 -16.25 3.24 1 92.06 264 ILE A O 1
ATOM 2076 N N . MET B 1 1 ? -6.84 42.125 13.602 1 30.72 1 MET B N 1
ATOM 2077 C CA . MET B 1 1 ? -6.922 40.656 13.609 1 30.72 1 MET B CA 1
ATOM 2078 C C . MET B 1 1 ? -7.633 40.156 12.359 1 30.72 1 MET B C 1
ATOM 2080 O O . MET B 1 1 ? -8.781 40.531 12.094 1 30.72 1 MET B O 1
ATOM 2084 N N . ALA B 1 2 ? -7 39.844 11.32 1 41.56 2 ALA B N 1
ATOM 2085 C CA . ALA B 1 2 ? -7.734 39.594 10.086 1 41.56 2 ALA B CA 1
ATOM 2086 C C . ALA B 1 2 ? -8.852 38.594 10.312 1 41.56 2 ALA B C 1
ATOM 2088 O O . ALA B 1 2 ? -8.625 37.5 10.867 1 41.56 2 ALA B O 1
ATOM 2089 N N . THR B 1 3 ? -9.984 38.906 10.57 1 44.97 3 THR B N 1
ATOM 2090 C CA . THR B 1 3 ? -11.188 38.094 10.672 1 44.97 3 THR B CA 1
ATOM 2091 C C . THR B 1 3 ? -11.258 37.094 9.523 1 44.97 3 THR B C 1
ATOM 2093 O O . THR B 1 3 ? -11.281 37.469 8.359 1 44.97 3 THR B O 1
ATOM 2096 N N . PHE B 1 4 ? -10.469 36 9.703 1 49.5 4 PHE B N 1
ATOM 2097 C CA . PHE B 1 4 ? -10.703 34.969 8.695 1 49.5 4 PHE B CA 1
ATOM 2098 C C . PHE B 1 4 ? -12.172 34.938 8.289 1 49.5 4 PHE B C 1
ATOM 2100 O O . PHE B 1 4 ? -12.953 34.156 8.844 1 49.5 4 PHE B O 1
ATOM 2107 N N . SER B 1 5 ? -12.867 35.938 8.289 1 49.12 5 SER B N 1
ATOM 2108 C CA . SER B 1 5 ? -14.32 36.062 8.273 1 49.12 5 SER B CA 1
ATOM 2109 C C . SER B 1 5 ? -14.898 35.531 6.973 1 49.12 5 SER B C 1
ATOM 2111 O O . SER B 1 5 ? -16.047 35.094 6.934 1 49.12 5 SER B O 1
ATOM 2113 N N . ASP B 1 6 ? -14.352 35.719 5.629 1 60.53 6 ASP B N 1
ATOM 2114 C CA . ASP B 1 6 ? -15.305 35.688 4.523 1 60.53 6 ASP B CA 1
ATOM 2115 C C . ASP B 1 6 ? -15.078 34.469 3.65 1 60.53 6 ASP B C 1
ATOM 2117 O O . ASP B 1 6 ? -13.945 34 3.5 1 60.53 6 ASP B O 1
ATOM 2121 N N . PHE B 1 7 ? -16.188 33.656 3.395 1 62.66 7 PHE B N 1
ATOM 2122 C CA . PHE B 1 7 ? -16.328 32.562 2.438 1 62.66 7 PHE B CA 1
ATOM 2123 C C . PHE B 1 7 ? -15.438 32.812 1.221 1 62.66 7 PHE B C 1
ATOM 2125 O O . PHE B 1 7 ? -14.805 31.859 0.727 1 62.66 7 PHE B O 1
ATOM 2132 N N . GLU B 1 8 ? -15.344 34.031 0.816 1 68.12 8 GLU B N 1
ATOM 2133 C CA . GLU B 1 8 ? -14.547 34.344 -0.366 1 68.12 8 GLU B CA 1
ATOM 2134 C C . GLU B 1 8 ? -13.062 34.125 -0.111 1 68.12 8 GLU B C 1
ATOM 2136 O O . GLU B 1 8 ? -12.344 33.625 -0.986 1 68.12 8 GLU B O 1
ATOM 2141 N N . ASP B 1 9 ? -12.688 34.25 1.101 1 86.06 9 ASP B N 1
ATOM 2142 C CA . ASP B 1 9 ? -11.289 34.031 1.447 1 86.06 9 ASP B CA 1
ATOM 2143 C C . ASP B 1 9 ? -10.945 32.531 1.497 1 86.06 9 ASP B C 1
ATOM 2145 O 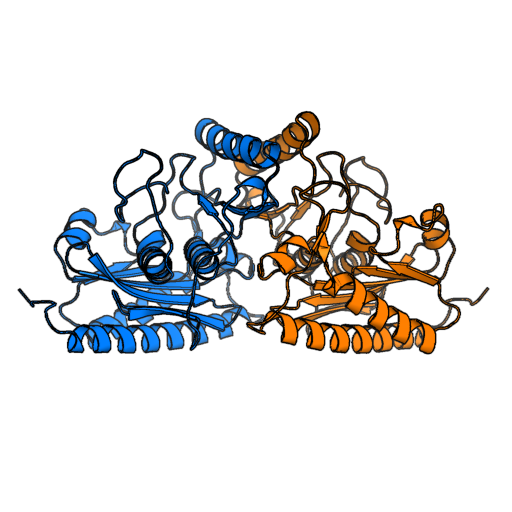O . ASP B 1 9 ? -9.922 32.125 0.955 1 86.06 9 ASP B O 1
ATOM 2149 N N . GLN B 1 10 ? -11.945 31.859 1.894 1 90.69 10 GLN B N 1
ATOM 2150 C CA . GLN B 1 10 ? -11.711 30.422 1.997 1 90.69 10 GLN B CA 1
ATOM 2151 C C . GLN B 1 10 ? -11.539 29.797 0.618 1 90.69 10 GLN B C 1
ATOM 2153 O O . GLN B 1 10 ? -10.688 28.922 0.433 1 90.69 10 GLN B O 1
ATOM 2158 N N . GLU B 1 11 ? -12.344 30.297 -0.285 1 94.12 11 GLU B N 1
ATOM 2159 C CA . GLU B 1 11 ? -12.266 29.781 -1.65 1 94.12 11 GLU B CA 1
ATOM 2160 C C . GLU B 1 11 ? -10.93 30.125 -2.293 1 94.12 11 GLU B C 1
ATOM 2162 O O . GLU B 1 11 ? -10.344 29.312 -3.014 1 94.12 11 GLU B O 1
ATOM 2167 N N . THR B 1 12 ? -10.523 31.344 -2.057 1 96.19 12 THR B N 1
ATOM 2168 C CA . THR B 1 12 ? -9.227 31.766 -2.58 1 96.19 12 THR B CA 1
ATOM 2169 C C . THR B 1 12 ? -8.102 30.922 -2.008 1 96.19 12 THR B C 1
ATOM 2171 O O . THR B 1 12 ? -7.227 30.453 -2.746 1 96.19 12 THR B O 1
ATOM 2174 N N . TYR B 1 13 ? -8.102 30.719 -0.68 1 97.62 13 TYR B N 1
ATOM 2175 C CA . TYR B 1 13 ? -7.105 29.875 -0.041 1 97.62 13 TYR B CA 1
ATOM 2176 C C . TYR B 1 13 ? -7.129 28.469 -0.634 1 97.62 13 TYR B C 1
ATOM 2178 O O . TYR B 1 13 ? -6.082 27.906 -0.967 1 97.62 13 TYR B O 1
ATOM 2186 N N . TRP B 1 14 ? -8.352 28 -0.83 1 98 14 TRP B N 1
ATOM 2187 C CA . TRP B 1 14 ? -8.578 26.641 -1.324 1 98 14 TRP B CA 1
ATOM 2188 C C . TRP B 1 14 ? -8.023 26.484 -2.734 1 98 14 TRP B C 1
ATOM 2190 O O . TRP B 1 14 ? -7.184 25.609 -2.98 1 98 14 TRP B O 1
ATOM 2200 N N . ASN B 1 15 ? -8.375 27.344 -3.627 1 97.94 15 ASN B N 1
ATOM 2201 C CA . ASN B 1 15 ? -7.961 27.266 -5.023 1 97.94 15 ASN B CA 1
ATOM 2202 C C . ASN B 1 15 ? -6.453 27.453 -5.176 1 97.94 15 ASN B C 1
ATOM 2204 O O . ASN B 1 15 ? -5.82 26.766 -5.984 1 97.94 15 ASN B O 1
ATOM 2208 N N . THR B 1 16 ? -5.949 28.359 -4.402 1 98.31 16 THR B N 1
ATOM 2209 C CA . THR B 1 16 ? -4.512 28.609 -4.449 1 98.31 16 THR B CA 1
ATOM 2210 C C . THR B 1 16 ? -3.74 27.375 -3.967 1 98.31 16 THR B C 1
ATOM 2212 O O . THR B 1 16 ? -2.77 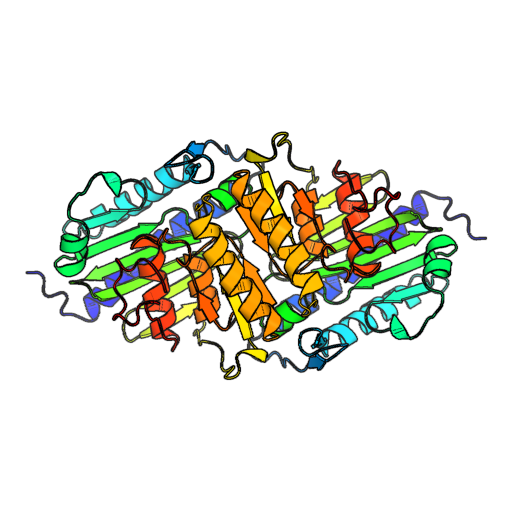26.953 -4.602 1 98.31 16 THR B O 1
ATOM 2215 N N . ALA B 1 17 ? -4.176 26.812 -2.879 1 98.69 17 ALA B N 1
ATOM 2216 C CA . ALA B 1 17 ? -3.529 25.625 -2.332 1 98.69 17 ALA B CA 1
ATOM 2217 C C . ALA B 1 17 ? -3.562 24.469 -3.336 1 98.69 17 ALA B C 1
ATOM 2219 O O . ALA B 1 17 ? -2.555 23.797 -3.543 1 98.69 17 ALA B O 1
ATOM 2220 N N . VAL B 1 18 ? -4.691 24.266 -3.984 1 98.62 18 VAL B N 1
ATOM 2221 C CA . VAL B 1 18 ? -4.867 23.188 -4.965 1 98.62 18 VAL B CA 1
ATOM 2222 C C . VAL B 1 18 ? -3.889 23.391 -6.125 1 98.62 18 VAL B C 1
ATOM 2224 O O . VAL B 1 18 ? -3.203 22.453 -6.531 1 98.62 18 VAL B O 1
ATOM 2227 N N . ALA B 1 19 ? -3.799 24.594 -6.594 1 98.5 19 ALA B N 1
ATOM 2228 C CA . ALA B 1 19 ? -2.92 24.891 -7.723 1 98.5 19 ALA B CA 1
ATOM 2229 C C . ALA B 1 19 ? -1.459 24.641 -7.363 1 98.5 19 ALA B C 1
ATOM 2231 O O . ALA B 1 19 ? -0.721 24.016 -8.133 1 98.5 19 ALA B O 1
ATOM 2232 N N . ILE B 1 20 ? -1.089 25.094 -6.203 1 98.56 20 ILE B N 1
ATOM 2233 C CA . ILE B 1 20 ? 0.297 24.984 -5.762 1 98.56 20 ILE B CA 1
ATOM 2234 C C . ILE B 1 20 ? 0.667 23.516 -5.574 1 98.56 20 ILE B C 1
ATOM 2236 O O . ILE B 1 20 ? 1.704 23.062 -6.066 1 98.56 20 ILE B O 1
ATOM 2240 N N . VAL B 1 21 ? -0.175 22.75 -4.898 1 98.69 21 VAL B N 1
ATOM 2241 C CA . VAL B 1 21 ? 0.109 21.344 -4.574 1 98.69 21 VAL B CA 1
ATOM 2242 C C . VAL B 1 21 ? 0.074 20.5 -5.848 1 98.69 21 VAL B C 1
ATOM 2244 O O . VAL B 1 21 ? 0.887 19.594 -6.016 1 98.69 21 VAL B O 1
ATOM 2247 N N . GLN B 1 22 ? -0.848 20.812 -6.711 1 97.69 22 GLN B N 1
ATOM 2248 C CA . GLN B 1 22 ? -0.924 20.094 -7.977 1 97.69 22 GLN B CA 1
ATOM 2249 C C . GLN B 1 22 ? 0.351 20.281 -8.789 1 97.69 22 GLN B C 1
ATOM 2251 O O . GLN B 1 22 ? 0.878 19.312 -9.352 1 97.69 22 GLN B O 1
ATOM 2256 N N . GLU B 1 23 ? 0.82 21.484 -8.891 1 97.31 23 GLU B N 1
ATOM 2257 C CA . GLU B 1 23 ? 2.053 21.75 -9.617 1 97.31 23 GLU B CA 1
ATOM 2258 C C . GLU B 1 23 ? 3.246 21.047 -8.969 1 97.31 23 GLU B C 1
ATOM 2260 O O . GLU B 1 23 ? 4.062 20.438 -9.656 1 97.31 23 GLU B O 1
ATOM 2265 N N . ALA B 1 24 ? 3.348 21.172 -7.664 1 97.31 24 ALA B N 1
ATOM 2266 C CA . ALA B 1 24 ? 4.418 20.484 -6.934 1 97.31 24 ALA B CA 1
ATOM 2267 C C . ALA B 1 24 ? 4.344 18.984 -7.133 1 97.31 24 ALA B C 1
ATOM 2269 O O . ALA B 1 24 ? 5.371 18.312 -7.312 1 97.31 24 ALA B O 1
ATOM 2270 N N . GLY B 1 25 ? 3.123 18.438 -7.055 1 96.19 25 GLY B N 1
ATOM 2271 C CA . GLY B 1 25 ? 2.898 17.016 -7.246 1 96.19 25 GLY B CA 1
ATOM 2272 C C . GLY B 1 25 ? 3.316 16.531 -8.625 1 96.19 25 GLY B C 1
ATOM 2273 O O . GLY B 1 25 ? 3.896 15.445 -8.75 1 96.19 25 GLY B O 1
ATOM 2274 N N . ASN B 1 26 ? 3.035 17.281 -9.617 1 93.19 26 ASN B N 1
ATOM 2275 C CA . ASN B 1 26 ? 3.441 16.953 -10.977 1 93.19 26 ASN B CA 1
ATOM 2276 C C . ASN B 1 26 ? 4.961 16.875 -11.109 1 93.19 26 ASN B C 1
ATOM 2278 O O . ASN B 1 26 ? 5.488 15.984 -11.781 1 93.19 26 ASN B O 1
ATOM 2282 N N . ARG B 1 27 ? 5.613 17.75 -10.469 1 89.31 27 ARG B N 1
ATOM 2283 C CA . ARG B 1 27 ? 7.074 17.734 -10.461 1 89.31 27 ARG B CA 1
ATOM 2284 C C . ARG B 1 27 ? 7.609 16.484 -9.766 1 89.31 27 ARG B C 1
ATOM 2286 O O . ARG B 1 27 ? 8.523 15.828 -10.266 1 89.31 27 ARG B O 1
ATOM 2293 N N . LEU B 1 28 ? 7.02 16.219 -8.672 1 90.56 28 LEU B N 1
ATOM 2294 C CA . LEU B 1 28 ? 7.438 15.062 -7.875 1 90.56 28 LEU B CA 1
ATOM 2295 C C . LEU B 1 28 ? 7.16 13.758 -8.617 1 90.56 28 LEU B C 1
ATOM 2297 O O . LEU B 1 28 ? 7.969 12.828 -8.57 1 90.56 28 LEU B O 1
ATOM 2301 N N . SER B 1 29 ? 6.055 13.688 -9.25 1 88.62 29 SER B N 1
ATOM 2302 C CA . SER B 1 29 ? 5.68 12.5 -10.008 1 88.62 29 SER B CA 1
ATOM 2303 C C . SER B 1 29 ? 6.656 12.242 -11.148 1 88.62 29 SER B C 1
ATOM 2305 O O . SER B 1 29 ? 7.012 11.086 -11.422 1 88.62 29 SER B O 1
ATOM 2307 N N . SER B 1 30 ? 7.07 13.266 -11.797 1 84.5 30 SER B N 1
ATOM 2308 C CA . SER B 1 30 ? 8.031 13.141 -12.891 1 84.5 30 SER B CA 1
ATOM 2309 C C . SER B 1 30 ? 9.367 12.602 -12.391 1 84.5 30 SER B C 1
ATOM 2311 O O . SER B 1 30 ? 10.008 11.789 -13.055 1 84.5 30 SER B O 1
ATOM 2313 N N . GLU B 1 31 ? 9.719 13.016 -11.289 1 79.06 31 GLU B N 1
ATOM 2314 C CA . GLU B 1 31 ? 10.953 12.531 -10.68 1 79.06 31 GLU B CA 1
ATOM 2315 C C . GLU B 1 31 ? 10.836 11.062 -10.281 1 79.06 31 GLU B C 1
ATOM 2317 O O . GLU B 1 31 ? 11.766 10.281 -10.484 1 79.06 31 GLU B O 1
ATOM 2322 N N . ALA B 1 32 ? 9.711 10.766 -9.734 1 76.69 32 ALA B N 1
ATOM 2323 C CA . ALA B 1 32 ? 9.469 9.406 -9.25 1 76.69 32 ALA B CA 1
ATOM 2324 C C . ALA B 1 32 ? 9.531 8.398 -10.391 1 76.69 32 ALA B C 1
ATOM 2326 O O . ALA B 1 32 ? 9.93 7.25 -10.195 1 76.69 32 ALA B O 1
ATOM 2327 N N . PHE B 1 33 ? 9.188 8.789 -11.438 1 74.12 33 PHE B N 1
ATOM 2328 C CA . PHE B 1 33 ? 9.094 7.875 -12.57 1 74.12 33 PHE B CA 1
ATOM 2329 C C . PHE B 1 33 ? 10.352 7.957 -13.438 1 74.12 33 PHE B C 1
ATOM 2331 O O . PHE B 1 33 ? 10.508 7.191 -14.391 1 74.12 33 PHE B O 1
ATOM 2338 N N . SER B 1 34 ? 11.172 8.836 -12.867 1 69 34 SER B N 1
ATOM 2339 C CA . SER B 1 34 ? 12.43 8.938 -13.602 1 69 34 SER B CA 1
ATOM 2340 C C . SER B 1 34 ? 13.453 7.93 -13.094 1 69 34 SER B C 1
ATOM 2342 O O . SER B 1 34 ? 13.516 7.656 -11.891 1 69 34 SER B O 1
ATOM 2344 N N . LEU B 1 35 ? 14.094 7.168 -13.93 1 57.38 35 LEU B N 1
ATOM 2345 C CA . LEU B 1 35 ? 15.062 6.117 -13.648 1 57.38 35 LEU B CA 1
ATOM 2346 C C . LEU B 1 35 ? 16.281 6.684 -12.93 1 57.38 35 LEU B C 1
ATOM 2348 O O . LEU B 1 35 ? 17 5.953 -12.25 1 57.38 35 LEU B O 1
ATOM 2352 N N . LYS B 1 36 ? 16.672 7.98 -13.086 1 54.53 36 LYS B N 1
ATOM 2353 C CA . LYS B 1 36 ? 17.891 8.609 -12.609 1 54.53 36 LYS B CA 1
ATOM 2354 C C . LYS B 1 36 ? 17.656 9.305 -11.273 1 54.53 36 LYS B C 1
ATOM 2356 O O . LYS B 1 36 ? 18.5 10.078 -10.812 1 54.53 36 LYS B O 1
ATOM 2361 N N . SER B 1 37 ? 16.594 8.969 -10.703 1 56.25 37 SER B N 1
ATOM 2362 C CA . SER B 1 37 ? 16.312 9.836 -9.562 1 56.25 37 SER B CA 1
ATOM 2363 C C . SER B 1 37 ? 17.281 9.586 -8.422 1 56.25 37 SER B C 1
ATOM 2365 O O . SER B 1 37 ? 17.531 8.438 -8.047 1 56.25 37 SER B O 1
ATOM 2367 N N . SER B 1 38 ? 18.156 10.664 -8.109 1 59.38 38 SER B N 1
ATOM 2368 C CA . SER B 1 38 ? 19.078 10.656 -6.969 1 59.38 38 SER B CA 1
ATOM 2369 C C . SER B 1 38 ? 18.312 10.492 -5.656 1 59.38 38 SER B C 1
ATOM 2371 O O . SER B 1 38 ? 17.297 11.156 -5.434 1 59.38 38 SER B O 1
ATOM 2373 N N . ARG B 1 39 ? 18.578 9.539 -4.891 1 70 39 ARG B N 1
ATOM 2374 C CA . ARG B 1 39 ? 17.969 9.164 -3.623 1 70 39 ARG B CA 1
ATOM 2375 C C . ARG B 1 39 ? 18.859 9.547 -2.445 1 70 39 ARG B C 1
ATOM 2377 O O . ARG B 1 39 ? 19.016 8.766 -1.5 1 70 39 ARG B O 1
ATOM 2384 N N . GLU B 1 40 ? 19.391 10.844 -2.578 1 84.44 40 GLU B N 1
ATOM 2385 C CA . GLU B 1 40 ? 20.125 11.289 -1.401 1 84.44 40 GLU B CA 1
ATOM 2386 C C . GLU B 1 40 ? 19.203 11.523 -0.216 1 84.44 40 GLU B C 1
ATOM 2388 O O . GLU B 1 40 ? 18.125 12.117 -0.368 1 84.44 40 GLU B O 1
ATOM 2393 N N . PHE B 1 41 ? 19.609 10.93 0.896 1 87.94 41 PHE B N 1
ATOM 2394 C CA . PHE B 1 41 ? 18.812 11.102 2.094 1 87.94 41 PHE B CA 1
ATOM 2395 C C . PHE B 1 41 ? 19.688 11.219 3.332 1 87.94 41 PHE B C 1
ATOM 2397 O O . PHE B 1 41 ? 20.891 10.953 3.273 1 87.94 41 PHE B O 1
ATOM 2404 N N . TRP B 1 42 ? 19.109 11.812 4.398 1 87.25 42 TRP B N 1
ATOM 2405 C CA . TRP B 1 42 ? 19.75 11.984 5.691 1 87.25 42 TRP B CA 1
ATOM 2406 C C . TRP B 1 42 ? 18.891 11.422 6.812 1 87.25 42 TRP B C 1
ATOM 2408 O O . TRP B 1 42 ? 17.672 11.258 6.648 1 87.25 42 TRP B O 1
ATOM 2418 N N . VAL B 1 43 ? 19.562 11.133 7.883 1 85.81 43 VAL B N 1
ATOM 2419 C CA . VAL B 1 43 ? 18.875 10.586 9.055 1 85.81 43 VAL B CA 1
ATOM 2420 C C . VAL B 1 43 ? 18.406 11.727 9.953 1 85.81 43 VAL B C 1
ATOM 2422 O O . VAL B 1 43 ? 19.188 12.633 10.273 1 85.81 43 VAL B O 1
ATOM 2425 N N . LYS B 1 44 ? 17.188 11.703 10.344 1 85.44 44 LYS B N 1
ATOM 2426 C CA . LYS B 1 44 ? 16.656 12.711 11.25 1 85.44 44 LYS B CA 1
ATOM 2427 C C . LYS B 1 44 ? 16.922 12.352 12.711 1 85.44 44 LYS B C 1
ATOM 2429 O O . LYS B 1 44 ? 17.719 13.023 13.383 1 85.44 44 LYS B O 1
ATOM 2434 N N . THR B 1 45 ? 16.25 11.352 13.227 1 78.56 45 THR B N 1
ATOM 2435 C CA . THR B 1 45 ? 16.375 10.992 14.633 1 78.56 45 THR B CA 1
ATOM 2436 C C . THR B 1 45 ? 17.078 9.648 14.781 1 78.56 45 THR B C 1
ATOM 2438 O O . THR B 1 45 ? 18.016 9.516 15.586 1 78.56 45 THR B O 1
ATOM 2441 N N . ASN B 1 46 ? 16.719 8.727 14.07 1 82.5 46 ASN B N 1
ATOM 2442 C CA . ASN B 1 46 ? 17.344 7.406 14.031 1 82.5 46 ASN B CA 1
ATOM 2443 C C . ASN B 1 46 ? 17.406 6.859 12.609 1 82.5 46 ASN B C 1
ATOM 2445 O O . ASN B 1 46 ? 16.906 7.492 11.672 1 82.5 46 ASN B O 1
ATOM 2449 N N . GLU B 1 47 ? 17.938 5.781 12.453 1 84.94 47 GLU B N 1
ATOM 2450 C CA . GLU B 1 47 ? 18.234 5.234 11.133 1 84.94 47 GLU B CA 1
ATOM 2451 C C . GLU B 1 47 ? 16.969 5.031 10.32 1 84.94 47 GLU B C 1
ATOM 2453 O O . GLU B 1 47 ? 17.016 5.004 9.086 1 84.94 47 GLU B O 1
ATOM 2458 N N . ALA B 1 48 ? 15.891 4.941 10.992 1 86.12 48 ALA B N 1
ATOM 2459 C CA . ALA B 1 48 ? 14.625 4.715 10.289 1 86.12 48 ALA B CA 1
ATOM 2460 C C . ALA B 1 48 ? 13.953 6.039 9.938 1 86.12 48 ALA B C 1
ATOM 2462 O O . ALA B 1 48 ? 13.023 6.07 9.125 1 86.12 48 ALA B O 1
ATOM 2463 N N . ASP B 1 49 ? 14.398 7.086 10.539 1 84.31 49 ASP B N 1
ATOM 2464 C CA . ASP B 1 49 ? 13.812 8.414 10.344 1 84.31 49 ASP B CA 1
ATOM 2465 C C . ASP B 1 49 ? 14.625 9.227 9.336 1 84.31 49 ASP B C 1
ATOM 2467 O O . ASP B 1 49 ? 15.625 9.852 9.703 1 84.31 49 ASP B O 1
ATOM 2471 N N . LEU B 1 50 ? 14.125 9.352 8.055 1 88 50 LEU B N 1
ATOM 2472 C CA . LEU B 1 50 ? 14.938 9.852 6.949 1 88 50 LEU B CA 1
ATOM 2473 C C . LEU B 1 50 ? 14.352 11.141 6.379 1 88 50 LEU B C 1
ATOM 2475 O O . LEU B 1 50 ? 13.148 11.375 6.5 1 88 50 LEU B O 1
ATOM 2479 N N . VAL B 1 51 ? 15.195 11.875 5.852 1 88.19 51 VAL B N 1
ATOM 2480 C CA . VAL B 1 51 ? 14.828 13.039 5.047 1 88.19 51 VAL B CA 1
ATOM 2481 C C . VAL B 1 51 ? 15.602 13.016 3.73 1 88.19 51 VAL B C 1
ATOM 2483 O O . VAL B 1 51 ? 16.75 12.578 3.688 1 88.19 51 VAL B O 1
ATOM 2486 N N . SER B 1 52 ? 14.93 13.477 2.648 1 88.75 52 SER B N 1
ATOM 2487 C CA . SER B 1 52 ? 15.594 13.484 1.35 1 88.75 52 SER B CA 1
ATOM 2488 C C . SER B 1 52 ? 15.773 14.906 0.822 1 88.75 52 SER B C 1
ATOM 2490 O O . SER B 1 52 ? 15.188 15.844 1.359 1 88.75 52 SER B O 1
ATOM 2492 N N . ALA B 1 53 ? 16.562 15.047 -0.176 1 89.5 53 ALA B N 1
ATOM 2493 C CA . ALA B 1 53 ? 16.719 16.312 -0.887 1 89.5 53 ALA B CA 1
ATOM 2494 C C . ALA B 1 53 ? 15.398 16.766 -1.502 1 89.5 53 ALA B C 1
ATOM 2496 O O . ALA B 1 53 ? 15.109 17.953 -1.564 1 89.5 53 ALA B O 1
ATOM 2497 N N . THR B 1 54 ? 14.625 15.805 -1.858 1 91.38 54 THR B N 1
ATOM 2498 C CA . THR B 1 54 ? 13.32 16.078 -2.459 1 91.38 54 THR B CA 1
ATOM 2499 C C . THR B 1 54 ? 12.398 16.766 -1.457 1 91.38 54 THR B C 1
ATOM 2501 O O . THR B 1 54 ? 11.703 17.719 -1.8 1 91.38 54 THR B O 1
ATOM 2504 N N . ASP B 1 55 ? 12.406 16.281 -0.248 1 93.31 55 ASP B N 1
ATOM 2505 C CA . ASP B 1 55 ? 11.617 16.891 0.809 1 93.31 55 ASP B CA 1
ATOM 2506 C C . ASP B 1 55 ? 11.922 18.391 0.929 1 93.31 55 ASP B C 1
ATOM 2508 O O . ASP B 1 55 ? 11.008 19.219 0.961 1 93.31 55 ASP B O 1
ATOM 2512 N N . ILE B 1 56 ? 13.117 18.719 0.926 1 92.5 56 ILE B N 1
ATOM 2513 C CA . ILE B 1 56 ? 13.586 20.078 1.121 1 92.5 56 ILE B CA 1
ATOM 2514 C C . ILE B 1 56 ? 13.203 20.938 -0.088 1 92.5 56 ILE B C 1
ATOM 2516 O O . ILE B 1 56 ? 12.672 22.031 0.063 1 92.5 56 ILE B O 1
ATOM 2520 N N . SER B 1 57 ? 13.414 20.422 -1.249 1 93.62 57 SER B N 1
ATOM 2521 C CA . SER B 1 57 ? 13.141 21.141 -2.486 1 93.62 57 SER B CA 1
ATOM 2522 C C . SER B 1 57 ? 11.648 21.438 -2.635 1 93.62 57 SER B C 1
ATOM 2524 O O . SER B 1 57 ? 11.273 22.547 -3.016 1 93.62 57 SER B O 1
ATOM 2526 N N . ILE B 1 58 ? 10.812 20.469 -2.32 1 95.56 58 ILE B N 1
ATOM 2527 C CA . ILE B 1 58 ? 9.367 20.625 -2.443 1 95.56 58 ILE B CA 1
ATOM 2528 C C . ILE B 1 58 ? 8.883 21.656 -1.42 1 95.56 58 ILE B C 1
ATOM 2530 O O . ILE B 1 58 ? 8.039 22.5 -1.734 1 95.56 58 ILE B O 1
ATOM 2534 N N . GLN B 1 59 ? 9.406 21.609 -0.242 1 96.44 59 GLN B N 1
ATOM 2535 C CA . GLN B 1 59 ? 9.016 22.578 0.784 1 96.44 59 GLN B CA 1
ATOM 2536 C C . GLN B 1 59 ? 9.383 24 0.378 1 96.44 59 GLN B C 1
ATOM 2538 O O . GLN B 1 59 ? 8.57 24.906 0.507 1 96.44 59 GLN B O 1
ATOM 2543 N N . GLU B 1 60 ? 10.586 24.156 -0.124 1 95.88 60 GLU B N 1
ATOM 2544 C CA . GLU B 1 60 ? 11.039 25.469 -0.556 1 95.88 60 GLU B CA 1
ATOM 2545 C C . GLU B 1 60 ? 10.148 26.016 -1.668 1 95.88 60 GLU B C 1
ATOM 2547 O O . GLU B 1 60 ? 9.789 27.203 -1.651 1 95.88 60 GLU B O 1
ATOM 2552 N N . TYR B 1 61 ? 9.781 25.172 -2.557 1 97.25 61 TYR B N 1
ATOM 2553 C CA . TYR B 1 61 ? 8.922 25.578 -3.662 1 97.25 61 TYR B CA 1
ATOM 2554 C C . TYR B 1 61 ? 7.555 26.031 -3.158 1 97.25 61 TYR B C 1
ATOM 2556 O O . TYR B 1 61 ? 7.094 27.125 -3.475 1 97.25 61 TYR B O 1
ATOM 2564 N N . ILE B 1 62 ? 6.934 25.188 -2.336 1 98.25 62 ILE B N 1
ATOM 2565 C CA . ILE B 1 62 ? 5.57 25.453 -1.881 1 98.25 62 ILE B CA 1
ATOM 2566 C C . ILE B 1 62 ? 5.562 26.688 -0.968 1 98.25 62 ILE B C 1
ATOM 2568 O O . ILE B 1 62 ? 4.703 27.562 -1.102 1 98.25 62 ILE B O 1
ATOM 2572 N N . PHE B 1 63 ? 6.527 26.797 -0.092 1 97.56 63 PHE B N 1
ATOM 2573 C CA . PHE B 1 63 ? 6.621 27.953 0.79 1 97.56 63 PHE B CA 1
ATOM 2574 C C . PHE B 1 63 ? 6.852 29.219 -0.012 1 97.56 63 PHE B C 1
ATOM 2576 O O . PHE B 1 63 ? 6.316 30.281 0.326 1 97.56 63 PHE B O 1
ATOM 2583 N N . GLY B 1 64 ? 7.695 29.109 -1.035 1 97.94 64 GLY B N 1
ATOM 2584 C CA . GLY B 1 64 ? 7.887 30.25 -1.909 1 97.94 64 GLY B CA 1
ATOM 2585 C C . GLY B 1 64 ? 6.598 30.75 -2.529 1 97.94 64 GLY B C 1
ATOM 2586 O O . GLY B 1 64 ? 6.316 31.953 -2.51 1 97.94 64 GLY B O 1
ATOM 2587 N N . CYS B 1 65 ? 5.809 29.844 -3.041 1 98.31 65 CYS B N 1
ATOM 2588 C CA . CYS B 1 65 ? 4.523 30.188 -3.645 1 98.31 65 CYS B CA 1
ATOM 2589 C C . CYS B 1 65 ? 3.58 30.797 -2.611 1 98.31 65 CYS B C 1
ATOM 2591 O O . CYS B 1 65 ? 2.896 31.781 -2.895 1 98.31 65 CYS B O 1
ATOM 2593 N N . LEU B 1 66 ? 3.555 30.234 -1.413 1 97.88 66 LEU B N 1
ATOM 2594 C CA . LEU B 1 66 ? 2.633 30.688 -0.375 1 97.88 66 LEU B CA 1
ATOM 2595 C C . LEU B 1 66 ? 3.029 32.062 0.144 1 97.88 66 LEU B C 1
ATOM 2597 O O . LEU B 1 66 ? 2.164 32.875 0.447 1 97.88 66 LEU B O 1
ATOM 2601 N N . ARG B 1 67 ? 4.32 32.312 0.262 1 97.25 67 ARG B N 1
ATOM 2602 C CA . ARG B 1 67 ? 4.793 33.625 0.699 1 97.25 67 ARG B CA 1
ATOM 2603 C C . ARG B 1 67 ? 4.379 34.719 -0.283 1 97.25 67 ARG B C 1
ATOM 2605 O O . ARG B 1 67 ? 4.066 35.844 0.123 1 97.25 67 ARG B O 1
ATOM 2612 N N . GLU B 1 68 ? 4.383 34.344 -1.483 1 97.88 68 GLU B N 1
ATOM 2613 C CA . GLU B 1 68 ? 3.982 35.312 -2.518 1 97.88 68 GLU B CA 1
ATOM 2614 C C . GLU B 1 68 ? 2.479 35.562 -2.484 1 97.88 68 GLU B C 1
ATOM 2616 O O . GLU B 1 68 ? 2.033 36.688 -2.623 1 97.88 68 GLU B O 1
ATOM 2621 N N . SER B 1 69 ? 1.726 34.562 -2.314 1 96.81 69 SER B N 1
ATOM 2622 C CA . SER B 1 69 ? 0.27 34.656 -2.377 1 96.81 69 SER B CA 1
ATOM 2623 C C . SER B 1 69 ? -0.305 35.219 -1.078 1 96.81 69 SER B C 1
ATOM 2625 O O . SER B 1 69 ? -1.308 35.938 -1.094 1 96.81 69 SER B O 1
ATOM 2627 N N . PHE B 1 70 ? 0.314 34.812 0.031 1 96.62 70 PHE B N 1
ATOM 2628 C CA . PHE B 1 70 ? -0.187 35.188 1.353 1 96.62 70 PHE B CA 1
ATOM 2629 C C . PHE B 1 70 ? 0.958 35.594 2.273 1 96.62 70 PHE B C 1
ATOM 2631 O O . PHE B 1 70 ? 1.246 34.906 3.256 1 96.62 70 PHE B O 1
ATOM 2638 N N . PRO B 1 71 ? 1.455 36.75 2.123 1 96.31 71 PRO B N 1
ATOM 2639 C CA . PRO B 1 71 ? 2.67 37.188 2.826 1 96.31 71 PRO B CA 1
ATOM 2640 C C . PRO B 1 71 ? 2.471 37.281 4.336 1 96.31 71 PRO B C 1
ATOM 2642 O O . PRO B 1 71 ? 3.438 37.219 5.098 1 96.31 71 PRO B O 1
ATOM 2645 N N . GLU B 1 72 ? 1.288 37.375 4.82 1 95.38 72 GLU B N 1
ATOM 2646 C CA . GLU B 1 72 ? 1.043 37.594 6.242 1 95.38 72 GLU B CA 1
ATOM 2647 C C . GLU B 1 72 ? 0.835 36.25 6.977 1 95.38 72 GLU B C 1
ATOM 2649 O O . GLU B 1 72 ? 0.778 36.219 8.203 1 95.38 72 GLU B O 1
ATOM 2654 N N . HIS B 1 73 ? 0.676 35.188 6.211 1 95.06 73 HIS B N 1
ATOM 2655 C CA . HIS B 1 73 ? 0.436 33.875 6.832 1 95.06 73 HIS B CA 1
ATOM 2656 C C . HIS B 1 73 ? 1.739 33.25 7.32 1 95.06 73 HIS B C 1
ATOM 2658 O O . HIS B 1 73 ? 2.801 33.5 6.738 1 95.06 73 HIS B O 1
ATOM 2664 N N . SER B 1 74 ? 1.662 32.531 8.398 1 93.56 74 SER B N 1
ATOM 2665 C CA . SER B 1 74 ? 2.805 31.75 8.883 1 93.56 74 SER B CA 1
ATOM 2666 C C . SER B 1 74 ? 2.943 30.438 8.141 1 93.56 74 SER B C 1
ATOM 2668 O O . SER B 1 74 ? 1.959 29.891 7.633 1 93.56 74 SER B O 1
ATOM 2670 N N . LEU B 1 75 ? 4.176 29.969 8.055 1 94.5 75 LEU B N 1
ATOM 2671 C CA . LEU B 1 75 ? 4.492 28.719 7.387 1 94.5 75 LEU B CA 1
ATOM 2672 C C . LEU B 1 75 ? 5.145 27.734 8.352 1 94.5 75 LEU B C 1
ATOM 2674 O O . LEU B 1 75 ? 6.121 28.078 9.023 1 94.5 75 LEU B O 1
ATOM 2678 N N . PHE B 1 76 ? 4.543 26.578 8.438 1 91.62 76 PHE B N 1
ATOM 2679 C CA . PHE B 1 76 ? 5.016 25.516 9.312 1 91.62 76 PHE B CA 1
ATOM 2680 C C . PHE B 1 76 ? 5.145 24.203 8.555 1 91.62 76 PHE B C 1
ATOM 2682 O O . PHE B 1 76 ? 4.145 23.641 8.117 1 91.62 76 PHE B O 1
ATOM 2689 N N . GLY B 1 77 ? 6.379 23.734 8.422 1 90.75 77 GLY B N 1
ATOM 2690 C CA . GLY B 1 77 ? 6.617 22.516 7.668 1 90.75 77 GLY B CA 1
ATOM 2691 C C . GLY B 1 77 ? 7.484 21.516 8.406 1 90.75 77 GLY B C 1
ATOM 2692 O O . GLY B 1 77 ? 8.203 21.875 9.336 1 90.75 77 GLY B O 1
ATOM 2693 N N . GLU B 1 78 ? 7.375 20.266 8.023 1 85.56 78 GLU B N 1
ATOM 2694 C CA . GLU B 1 78 ? 8.133 19.172 8.625 1 85.56 78 GLU B CA 1
ATOM 2695 C C . GLU B 1 78 ? 9.625 19.5 8.688 1 85.56 78 GLU B C 1
ATOM 2697 O O . GLU B 1 78 ? 10.273 19.281 9.711 1 85.56 78 GLU B O 1
ATOM 2702 N N . GLU B 1 79 ? 10.172 20.031 7.605 1 80.88 79 GLU B N 1
ATOM 2703 C CA . GLU B 1 79 ? 11.617 20.156 7.465 1 80.88 79 GLU B CA 1
ATOM 2704 C C . GLU B 1 79 ? 12.141 21.375 8.219 1 80.88 79 GLU B C 1
ATOM 2706 O O . GLU B 1 79 ? 13.352 21.562 8.336 1 80.88 79 GLU B O 1
ATOM 2711 N N . ASN B 1 80 ? 11.281 22.188 8.703 1 74.5 80 ASN B N 1
ATOM 2712 C CA . ASN B 1 80 ? 11.734 23.312 9.523 1 74.5 80 ASN B CA 1
ATOM 2713 C C . ASN B 1 80 ? 11.133 23.266 10.922 1 74.5 80 ASN B C 1
ATOM 2715 O O . ASN B 1 80 ? 11.164 24.266 11.648 1 74.5 80 ASN B O 1
ATOM 2719 N N . ALA B 1 81 ? 10.414 22.234 11.312 1 65.88 81 ALA B N 1
ATOM 2720 C CA . ALA B 1 81 ? 9.695 22.125 12.578 1 65.88 81 ALA B CA 1
ATOM 2721 C C . ALA B 1 81 ? 10.656 22.234 13.766 1 65.88 81 ALA B C 1
ATOM 2723 O O . ALA B 1 81 ? 10.266 22.672 14.852 1 65.88 81 ALA B O 1
ATOM 2724 N N . GLY B 1 82 ? 11.789 21.703 13.68 1 56.22 82 GLY B N 1
ATOM 2725 C CA . GLY B 1 82 ? 12.711 21.781 14.805 1 56.22 82 GLY B CA 1
ATOM 2726 C C . GLY B 1 82 ? 12.992 23.203 15.242 1 56.22 82 GLY B C 1
ATOM 2727 O O . GLY B 1 82 ? 13.523 23.438 16.328 1 56.22 82 GLY B O 1
ATOM 2728 N N . ALA B 1 83 ? 12.812 24.172 14.422 1 50.03 83 ALA B N 1
ATOM 2729 C CA . ALA B 1 83 ? 13.328 25.516 14.68 1 50.03 83 ALA B CA 1
ATOM 2730 C C . ALA B 1 83 ? 12.367 26.312 15.562 1 50.03 83 ALA B C 1
ATOM 2732 O O . ALA B 1 83 ? 12.734 27.359 16.094 1 50.03 83 ALA B O 1
ATOM 2733 N N . SER B 1 84 ? 11.047 25.844 15.641 1 54 84 SER B N 1
ATOM 2734 C CA . SER B 1 84 ? 10.219 26.828 16.344 1 54 84 SER B CA 1
ATOM 2735 C C . SER B 1 84 ? 9.516 26.219 17.547 1 54 84 SER B C 1
ATOM 2737 O O . SER B 1 84 ? 8.844 25.188 17.406 1 54 84 SER B O 1
ATOM 2739 N N . GLU B 1 85 ? 10.023 26.359 18.828 1 56.25 85 GLU B N 1
ATOM 2740 C CA . GLU B 1 85 ? 9.555 25.969 20.156 1 56.25 85 GLU B CA 1
ATOM 2741 C C . GLU B 1 85 ? 8.055 26.203 20.297 1 56.25 85 GLU B C 1
ATOM 2743 O O . GLU B 1 85 ? 7.383 25.484 21.047 1 56.25 85 GLU B O 1
ATOM 2748 N N . ASN B 1 86 ? 7.379 27.141 19.625 1 74.38 86 ASN B N 1
ATOM 2749 C CA . ASN B 1 86 ? 6.016 27.422 20.062 1 74.38 86 ASN B CA 1
ATOM 2750 C C . ASN B 1 86 ? 5 27.141 18.953 1 74.38 86 ASN B C 1
ATOM 2752 O O . ASN B 1 86 ? 4.094 27.938 18.719 1 74.38 86 ASN B O 1
ATOM 2756 N N . TRP B 1 87 ? 5.164 25.938 18.359 1 76.81 87 TRP B N 1
ATOM 2757 C CA . TRP B 1 87 ? 4.281 25.688 17.219 1 76.81 87 TRP B CA 1
ATOM 2758 C C . TRP B 1 87 ? 2.844 25.5 17.672 1 76.81 87 TRP B C 1
ATOM 2760 O O . TRP B 1 87 ? 1.901 25.828 16.953 1 76.81 87 TRP B O 1
ATOM 2770 N N . ARG B 1 88 ? 2.701 25 18.812 1 84.19 88 ARG B N 1
ATOM 2771 C CA . ARG B 1 88 ? 1.338 24.828 19.312 1 84.19 88 ARG B CA 1
ATOM 2772 C C . ARG B 1 88 ? 0.628 26.188 19.406 1 84.19 88 ARG B C 1
ATOM 2774 O O . ARG B 1 88 ? -0.542 26.297 19.031 1 84.19 88 ARG B O 1
ATOM 2781 N N . GLN B 1 89 ? 1.349 27.141 19.859 1 87.62 89 GLN B N 1
ATOM 2782 C CA . GLN B 1 89 ? 0.772 28.469 19.969 1 87.62 89 GLN B CA 1
ATOM 2783 C C . GLN B 1 89 ? 0.43 29.047 18.594 1 87.62 89 GLN B C 1
ATOM 2785 O O . GLN B 1 89 ? -0.615 29.672 18.422 1 87.62 89 GLN B O 1
ATOM 2790 N N . LEU B 1 90 ? 1.311 28.812 17.734 1 87.56 90 LEU B N 1
ATOM 2791 C CA . LEU B 1 90 ? 1.088 29.281 16.359 1 87.56 90 LEU B CA 1
ATOM 2792 C C . LEU B 1 90 ? -0.142 28.625 15.758 1 87.56 90 LEU B C 1
ATOM 2794 O O . LEU B 1 90 ? -0.96 29.281 15.117 1 87.56 90 LEU B O 1
ATOM 2798 N N . LEU B 1 91 ? -0.285 27.312 16.016 1 91.06 91 LEU B N 1
ATOM 2799 C CA . LEU B 1 91 ? -1.425 26.578 15.484 1 91.06 91 LEU B CA 1
ATOM 2800 C C . LEU B 1 91 ? -2.727 27.047 16.125 1 91.06 91 LEU B C 1
ATOM 2802 O O . LEU B 1 91 ? -3.732 27.234 15.43 1 91.06 91 LEU B O 1
ATOM 2806 N N . ASP B 1 92 ? -2.691 27.359 17.406 1 92.19 92 ASP B N 1
ATOM 2807 C CA . ASP B 1 92 ? -3.906 27.656 18.156 1 92.19 92 ASP B CA 1
ATOM 2808 C C . ASP B 1 92 ? -4.375 29.078 17.938 1 92.19 92 ASP B C 1
ATOM 2810 O O . ASP B 1 92 ? -5.562 29.391 18.062 1 92.19 92 ASP B O 1
ATOM 2814 N N . HIS B 1 93 ? -3.404 29.984 17.547 1 92 93 HIS B N 1
ATOM 2815 C CA . HIS B 1 93 ? -3.785 31.391 17.594 1 92 93 HIS B CA 1
ATOM 2816 C C . HIS B 1 93 ? -3.469 32.094 16.281 1 92 93 HIS B C 1
ATOM 2818 O O . HIS B 1 93 ? -3.875 33.25 16.062 1 92 93 HIS B O 1
ATOM 2824 N N . GLY B 1 94 ? -2.875 31.469 15.383 1 91.75 94 GLY B N 1
ATOM 2825 C CA . GLY B 1 94 ? -2.439 32.125 14.164 1 91.75 94 GLY B CA 1
ATOM 2826 C C . GLY B 1 94 ? -3.154 31.609 12.922 1 91.75 94 GLY B C 1
ATOM 2827 O O . GLY B 1 94 ? -4.199 30.969 13.023 1 91.75 94 GLY B O 1
ATOM 2828 N N . VAL B 1 95 ? -2.76 32.156 11.797 1 95 95 VAL B N 1
ATOM 2829 C CA . VAL B 1 95 ? -3.049 31.688 10.453 1 95 95 VAL B CA 1
ATOM 2830 C C . VAL B 1 95 ? -1.812 31 9.875 1 95 95 VAL B C 1
ATOM 2832 O O . VAL B 1 95 ? -0.843 31.672 9.508 1 95 95 VAL B O 1
ATOM 2835 N N . VAL B 1 96 ? -1.908 29.672 9.781 1 95.25 96 VAL B N 1
ATOM 2836 C CA . VAL B 1 96 ? -0.673 28.938 9.516 1 95.25 96 VAL B CA 1
ATOM 2837 C C . VAL B 1 96 ? -0.916 27.891 8.445 1 95.25 96 VAL B C 1
ATOM 2839 O O . VAL B 1 96 ? -1.895 27.141 8.508 1 95.25 96 VAL B O 1
ATOM 2842 N N . TRP B 1 97 ? -0.036 27.875 7.434 1 97.12 97 TRP B N 1
ATOM 2843 C CA . TRP B 1 97 ? 0.028 26.766 6.496 1 97.12 97 TRP B CA 1
ATOM 2844 C C . TRP B 1 97 ? 0.907 25.641 7.043 1 97.12 97 TRP B C 1
ATOM 2846 O O . TRP B 1 97 ? 2.051 25.875 7.438 1 97.12 97 TRP B O 1
ATOM 2856 N N . VAL B 1 98 ? 0.334 24.484 7.117 1 97.12 98 VAL B N 1
ATOM 2857 C CA . VAL B 1 98 ? 1.034 23.297 7.625 1 97.12 98 VAL B CA 1
ATOM 2858 C C . VAL B 1 98 ? 1.351 22.359 6.473 1 97.12 98 VAL B C 1
ATOM 2860 O O . VAL B 1 98 ? 0.45 21.922 5.746 1 97.12 98 VAL B O 1
ATOM 2863 N N . LEU B 1 99 ? 2.676 22 6.355 1 97.94 99 LEU B N 1
ATOM 2864 C CA . LEU B 1 99 ? 3.096 21.281 5.156 1 97.94 99 LEU B CA 1
ATOM 2865 C C . LEU B 1 99 ? 3.9 20.031 5.516 1 97.94 99 LEU B C 1
ATOM 2867 O O . LEU B 1 99 ? 4.805 20.094 6.352 1 97.94 99 LEU B O 1
ATOM 2871 N N . ASP B 1 100 ? 3.516 18.938 5.031 1 97.75 100 ASP B N 1
ATOM 2872 C CA . ASP B 1 100 ? 4.402 17.797 4.82 1 97.75 100 ASP B CA 1
ATOM 2873 C C . ASP B 1 100 ? 4.785 17.656 3.348 1 97.75 100 ASP B C 1
ATOM 2875 O O . ASP B 1 100 ? 3.971 17.234 2.527 1 97.75 100 ASP B O 1
ATOM 2879 N N . PRO B 1 101 ? 5.953 18.062 2.986 1 97.06 101 PRO B N 1
ATOM 2880 C CA . PRO B 1 101 ? 6.324 18.109 1.57 1 97.06 101 PRO B CA 1
ATOM 2881 C C . PRO B 1 101 ? 6.359 16.719 0.932 1 97.06 101 PRO B C 1
ATOM 2883 O O . PRO B 1 101 ? 6.023 16.562 -0.246 1 97.06 101 PRO B O 1
ATOM 2886 N N . VAL B 1 102 ? 6.852 15.75 1.681 1 95.56 102 VAL B N 1
ATOM 2887 C CA . VAL B 1 102 ? 6.871 14.359 1.244 1 95.56 102 VAL B CA 1
ATOM 2888 C C . VAL B 1 102 ? 6.477 13.445 2.402 1 95.56 102 VAL B C 1
ATOM 2890 O O . VAL B 1 102 ? 7.336 12.961 3.141 1 95.56 102 VAL B O 1
ATOM 2893 N N . ASP B 1 103 ? 5.203 13.25 2.527 1 96.62 103 ASP B N 1
ATOM 2894 C CA . ASP B 1 103 ? 4.793 12.195 3.453 1 96.62 103 ASP B CA 1
ATOM 2895 C C . ASP B 1 103 ? 5.102 10.812 2.885 1 96.62 103 ASP B C 1
ATOM 2897 O O . ASP B 1 103 ? 4.66 10.477 1.783 1 96.62 103 ASP B O 1
ATOM 2901 N N . GLY B 1 104 ? 5.789 10.062 3.697 1 95.94 104 GLY B N 1
ATOM 2902 C CA . GLY B 1 104 ? 6.316 8.797 3.197 1 95.94 104 GLY B CA 1
ATOM 2903 C C . GLY B 1 104 ? 7.727 8.914 2.652 1 95.94 104 GLY B C 1
ATOM 2904 O O . GLY B 1 104 ? 8.016 8.438 1.552 1 95.94 104 GLY B O 1
ATOM 2905 N N . THR B 1 105 ? 8.57 9.578 3.363 1 94.62 105 THR B N 1
ATOM 2906 C CA . THR B 1 105 ? 9.953 9.773 2.949 1 94.62 105 THR B CA 1
ATOM 2907 C C . THR B 1 105 ? 10.648 8.43 2.736 1 94.62 105 THR B C 1
ATOM 2909 O O . THR B 1 105 ? 11.352 8.242 1.743 1 94.62 105 THR B O 1
ATOM 2912 N N . THR B 1 106 ? 10.453 7.527 3.682 1 95 106 THR B N 1
ATOM 2913 C CA . THR B 1 106 ? 11.016 6.191 3.527 1 95 106 THR B CA 1
ATOM 2914 C C . THR B 1 106 ? 10.539 5.551 2.225 1 95 106 THR B C 1
ATOM 2916 O O . THR B 1 106 ? 11.336 4.957 1.493 1 95 106 THR B O 1
ATOM 2919 N N . ASN B 1 107 ? 9.25 5.664 1.962 1 96.25 107 ASN B N 1
ATOM 2920 C CA . ASN B 1 107 ? 8.703 5.156 0.709 1 96.25 107 ASN B CA 1
ATOM 2921 C C . ASN B 1 107 ? 9.359 5.816 -0.499 1 96.25 107 ASN B C 1
ATOM 2923 O O . ASN B 1 107 ? 9.68 5.141 -1.482 1 96.25 107 ASN B O 1
ATOM 2927 N N . TRP B 1 108 ? 9.539 7.121 -0.407 1 94.44 108 TRP B N 1
ATOM 2928 C CA . TRP B 1 108 ? 10.172 7.859 -1.497 1 94.44 108 TRP B CA 1
ATOM 2929 C C . TRP B 1 108 ? 11.578 7.336 -1.769 1 94.44 108 TRP B C 1
ATOM 2931 O O . TRP B 1 108 ? 11.93 7.055 -2.916 1 94.44 108 TRP B O 1
ATOM 2941 N N . ILE B 1 109 ? 12.297 7.109 -0.737 1 93.31 109 ILE B N 1
ATOM 2942 C CA . ILE B 1 109 ? 13.688 6.68 -0.833 1 93.31 109 ILE B CA 1
ATOM 2943 C C . ILE B 1 109 ? 13.75 5.277 -1.438 1 93.31 109 ILE B C 1
ATOM 2945 O O . ILE B 1 109 ? 14.641 4.98 -2.234 1 93.31 109 ILE B O 1
ATOM 2949 N N . HIS B 1 110 ? 12.797 4.445 -1.166 1 94.56 110 HIS B N 1
ATOM 2950 C CA . HIS B 1 110 ? 12.781 3.066 -1.644 1 94.56 110 HIS B CA 1
ATOM 2951 C C . HIS B 1 110 ? 11.938 2.93 -2.906 1 94.56 110 HIS B C 1
ATOM 2953 O O . HIS B 1 110 ? 11.812 1.836 -3.461 1 94.56 110 HIS B O 1
ATOM 2959 N N . LYS B 1 111 ? 11.227 3.977 -3.307 1 93.31 111 LYS B N 1
ATOM 2960 C CA . LYS B 1 111 ? 10.375 4.035 -4.488 1 93.31 111 LYS B CA 1
ATOM 2961 C C . LYS B 1 111 ? 9.102 3.207 -4.293 1 93.31 111 LYS B C 1
ATOM 2963 O O . LYS B 1 111 ? 8.531 2.697 -5.258 1 93.31 111 LYS B O 1
ATOM 2968 N N . PHE B 1 112 ? 8.805 2.936 -2.998 1 95.62 112 PHE B N 1
ATOM 2969 C CA . PHE B 1 112 ? 7.527 2.307 -2.697 1 95.62 112 PHE B CA 1
ATOM 2970 C C . PHE B 1 112 ? 6.371 3.238 -3.037 1 95.62 112 PHE B C 1
ATOM 2972 O O . PHE B 1 112 ? 6.402 4.426 -2.703 1 95.62 112 PHE B O 1
ATOM 2979 N N . PRO B 1 113 ? 5.289 2.762 -3.656 1 94.62 113 PRO B N 1
ATOM 2980 C CA . PRO B 1 113 ? 4.332 3.641 -4.332 1 94.62 113 PRO B CA 1
ATOM 2981 C C . PRO B 1 113 ? 3.244 4.16 -3.396 1 94.62 113 PRO B C 1
ATOM 2983 O O . PRO B 1 113 ? 2.059 4.109 -3.732 1 94.62 113 PRO B O 1
ATOM 2986 N N . PHE B 1 114 ? 3.564 4.781 -2.283 1 96.25 114 PHE B N 1
ATOM 2987 C CA . PHE B 1 114 ? 2.68 5.477 -1.355 1 96.25 114 PHE B CA 1
ATOM 2988 C C . PHE B 1 114 ? 3.35 6.727 -0.801 1 96.25 114 PHE B C 1
ATOM 2990 O O . PHE B 1 114 ? 3.961 6.688 0.269 1 96.25 114 PHE B O 1
ATOM 2997 N N . VAL B 1 115 ? 3.277 7.809 -1.569 1 96.56 115 VAL B N 1
ATOM 2998 C CA . VAL B 1 115 ? 3.891 9.094 -1.235 1 96.56 115 VAL B CA 1
ATOM 2999 C C . VAL B 1 115 ? 2.928 10.227 -1.571 1 96.56 115 VAL B C 1
ATOM 3001 O O . VAL B 1 115 ? 2.227 10.18 -2.584 1 96.56 115 VAL B O 1
ATOM 3004 N N . CYS B 1 116 ? 2.92 11.203 -0.674 1 97.94 116 CYS B N 1
ATOM 3005 C CA . CYS B 1 116 ? 2.051 12.32 -1.017 1 97.94 116 CYS B CA 1
ATOM 3006 C C . CYS B 1 116 ? 2.635 13.641 -0.515 1 97.94 116 CYS B C 1
ATOM 3008 O O . CYS B 1 116 ? 3.59 13.641 0.266 1 97.94 116 CYS B O 1
ATOM 3010 N N . ILE B 1 117 ? 2.148 14.711 -1.087 1 98.56 117 ILE B N 1
ATOM 3011 C CA . ILE B 1 117 ? 2.299 16.062 -0.555 1 98.56 117 ILE B CA 1
ATOM 3012 C C . ILE B 1 117 ? 1.049 16.453 0.234 1 98.56 117 ILE B C 1
ATOM 3014 O O . ILE B 1 117 ? -0.074 16.188 -0.206 1 98.56 117 ILE B O 1
ATOM 3018 N N . SER B 1 118 ? 1.244 17 1.42 1 98.75 118 SER B N 1
ATOM 3019 C CA . SER B 1 118 ? 0.122 17.359 2.283 1 98.75 118 SER B CA 1
ATOM 3020 C C . SER B 1 118 ? 0.203 18.812 2.727 1 98.75 118 SER B C 1
ATOM 3022 O O . SER B 1 118 ? 1.194 19.234 3.328 1 98.75 118 SER B O 1
ATOM 3024 N N . LEU B 1 119 ? -0.828 19.594 2.422 1 98.88 119 LEU B N 1
ATOM 3025 C CA . LEU B 1 119 ? -0.893 21 2.773 1 98.88 119 LEU B CA 1
ATOM 3026 C C . LEU B 1 119 ? -2.234 21.344 3.412 1 98.88 119 LEU B C 1
ATOM 3028 O O . LEU B 1 119 ? -3.287 20.938 2.912 1 98.88 119 LEU B O 1
ATOM 3032 N N . ALA B 1 120 ? -2.137 22.062 4.496 1 98.69 120 ALA B N 1
ATOM 3033 C CA . ALA B 1 120 ? -3.361 22.5 5.16 1 98.69 120 ALA B CA 1
ATOM 3034 C C . ALA B 1 120 ? -3.23 23.953 5.645 1 98.69 120 ALA B C 1
ATOM 3036 O O . ALA B 1 120 ? -2.129 24.406 5.953 1 98.69 120 ALA B O 1
ATOM 3037 N N . LEU B 1 121 ? -4.359 24.641 5.688 1 98.19 121 LEU B N 1
ATOM 3038 C CA . LEU B 1 121 ? -4.461 25.938 6.348 1 98.19 121 LEU B CA 1
ATOM 3039 C C . LEU B 1 121 ? -5.191 25.812 7.68 1 98.19 121 LEU B C 1
ATOM 3041 O O . LEU B 1 121 ? -6.328 25.328 7.727 1 98.19 121 LEU B O 1
ATOM 3045 N N . VAL B 1 122 ? -4.492 26.203 8.727 1 96.81 122 VAL B N 1
ATOM 3046 C CA . VAL B 1 122 ? -5.078 26.219 10.062 1 96.81 122 VAL B CA 1
ATOM 3047 C C . VAL B 1 122 ? -5.277 27.656 10.531 1 96.81 122 VAL B C 1
ATOM 3049 O O . VAL B 1 122 ? -4.34 28.469 10.492 1 96.81 122 VAL B O 1
ATOM 3052 N N . VAL B 1 123 ? -6.48 27.969 10.93 1 96.19 123 VAL B N 1
ATOM 3053 C CA . VAL B 1 123 ? -6.805 29.281 11.453 1 96.19 123 VAL B CA 1
ATOM 3054 C C . VAL B 1 123 ? -7.316 29.156 12.891 1 96.19 123 VAL B C 1
ATOM 3056 O O . VAL B 1 123 ? -8.414 28.656 13.125 1 96.19 123 VAL B O 1
ATOM 3059 N N . GLU B 1 124 ? -6.484 29.641 13.844 1 94.5 124 GLU B N 1
ATOM 3060 C CA . GLU B 1 124 ? -6.848 29.625 15.258 1 94.5 124 GLU B CA 1
ATOM 3061 C C . GLU B 1 124 ? -7.262 28.234 15.711 1 94.5 124 GLU B C 1
ATOM 3063 O O . GLU B 1 124 ? -8.328 28.062 16.312 1 94.5 124 GLU B O 1
ATOM 3068 N N . GLY B 1 125 ? -6.512 27.312 15.227 1 93.25 125 GLY B N 1
ATOM 3069 C CA . GLY B 1 125 ? -6.668 25.953 15.703 1 93.25 125 GLY B CA 1
ATOM 3070 C C . GLY B 1 125 ? -7.621 25.125 14.859 1 93.25 125 GLY B C 1
ATOM 3071 O O . GLY B 1 125 ? -7.742 23.906 15.062 1 93.25 125 GLY B O 1
ATOM 3072 N N . ILE B 1 126 ? -8.266 25.781 13.906 1 95.75 126 ILE B N 1
ATOM 3073 C CA . ILE B 1 126 ? -9.266 25.094 13.102 1 95.75 126 ILE B CA 1
ATOM 3074 C C . ILE B 1 126 ? -8.758 24.922 11.672 1 95.75 126 ILE B C 1
ATOM 3076 O O . ILE B 1 126 ? -8.406 25.906 11.008 1 95.75 126 ILE B O 1
ATOM 3080 N N . VAL B 1 127 ? -8.719 23.703 11.211 1 97.62 127 VAL B N 1
ATOM 3081 C CA . VAL B 1 127 ? -8.289 23.469 9.836 1 97.62 127 VAL B CA 1
ATOM 3082 C C . VAL B 1 127 ? -9.375 23.938 8.867 1 97.62 127 VAL B C 1
ATOM 3084 O O . VAL B 1 127 ? -10.523 23.516 8.953 1 97.62 127 VAL B O 1
ATOM 3087 N N . GLN B 1 128 ? -8.961 24.797 7.906 1 97.75 128 GLN B N 1
ATOM 3088 C CA . GLN B 1 128 ? -9.922 25.406 6.996 1 97.75 128 GLN B CA 1
ATOM 3089 C C . GLN B 1 128 ? -9.828 24.797 5.602 1 97.75 128 GLN B C 1
ATOM 3091 O O . GLN B 1 128 ? -10.844 24.656 4.914 1 97.75 128 GLN B O 1
ATOM 3096 N N . VAL B 1 129 ? -8.617 24.516 5.227 1 98.5 129 VAL B N 1
ATOM 3097 C CA . VAL B 1 129 ? -8.344 24 3.889 1 98.5 129 VAL B CA 1
ATOM 3098 C C . VAL B 1 129 ? -7.355 22.844 3.973 1 98.5 129 VAL B C 1
ATOM 3100 O O . VAL B 1 129 ? -6.434 22.859 4.793 1 98.5 129 VAL B O 1
ATOM 3103 N N . ALA B 1 130 ? -7.605 21.875 3.121 1 98.81 130 ALA B N 1
ATOM 3104 C CA . ALA B 1 130 ? -6.719 20.719 3.049 1 98.81 130 ALA B CA 1
ATOM 3105 C C . ALA B 1 130 ? -6.539 20.266 1.605 1 98.81 130 ALA B C 1
ATOM 3107 O O . ALA B 1 130 ? -7.508 20.188 0.846 1 98.81 130 ALA B O 1
ATOM 3108 N N . VAL B 1 131 ? -5.289 19.984 1.251 1 98.94 131 VAL B N 1
ATOM 3109 C CA . VAL B 1 131 ? -4.957 19.438 -0.063 1 98.94 131 VAL B CA 1
ATOM 3110 C C . VAL B 1 131 ? -3.875 18.375 0.076 1 98.94 131 VAL B C 1
ATOM 3112 O O . VAL B 1 131 ? -2.848 18.594 0.722 1 98.94 131 VAL B O 1
ATOM 3115 N N . VAL B 1 132 ? -4.133 17.219 -0.472 1 98.88 132 VAL B N 1
ATOM 3116 C CA . VAL B 1 132 ? -3.199 16.109 -0.483 1 98.88 132 VAL B CA 1
ATOM 3117 C C . VAL B 1 132 ? -3.064 15.555 -1.902 1 98.88 132 VAL B C 1
ATOM 3119 O O . VAL B 1 132 ? -4.066 15.266 -2.559 1 98.88 132 VAL B O 1
ATOM 3122 N N . TYR B 1 133 ? -1.85 15.445 -2.354 1 98.62 133 TYR B N 1
ATOM 3123 C CA . TYR B 1 133 ? -1.615 14.898 -3.689 1 98.62 133 TYR B CA 1
ATOM 3124 C C . TYR B 1 133 ? -0.902 13.555 -3.615 1 98.62 133 TYR B C 1
ATOM 3126 O O . TYR B 1 133 ? 0.239 13.477 -3.154 1 98.62 133 TYR B O 1
ATOM 3134 N N . ASP B 1 134 ? -1.597 12.523 -4.031 1 97 134 ASP B N 1
ATOM 3135 C CA . ASP B 1 134 ? -1.028 11.18 -4.176 1 97 134 ASP B CA 1
ATOM 3136 C C . ASP B 1 134 ? -0.136 11.094 -5.41 1 97 134 ASP B C 1
ATOM 3138 O O . ASP B 1 134 ? -0.631 11.078 -6.539 1 97 134 ASP B O 1
ATOM 3142 N N . VAL B 1 135 ? 1.103 10.961 -5.266 1 94.75 135 VAL B N 1
ATOM 3143 C CA . VAL B 1 135 ? 2.107 11.117 -6.312 1 94.75 135 VAL B CA 1
ATOM 3144 C C . VAL B 1 135 ? 1.981 9.992 -7.328 1 94.75 135 VAL B C 1
ATOM 3146 O O . VAL B 1 135 ? 2.023 10.227 -8.539 1 94.75 135 VAL B O 1
ATOM 3149 N N . HIS B 1 136 ? 1.771 8.828 -6.91 1 90.75 136 HIS B N 1
ATOM 3150 C CA . HIS B 1 136 ? 1.863 7.664 -7.789 1 90.75 136 HIS B CA 1
ATOM 3151 C C . HIS B 1 136 ? 0.534 7.395 -8.484 1 90.75 136 HIS B C 1
ATOM 3153 O O . HIS B 1 136 ? 0.509 6.957 -9.633 1 90.75 136 HIS B O 1
ATOM 3159 N N . ARG B 1 137 ? -0.557 7.648 -7.758 1 89.5 137 ARG B N 1
ATOM 3160 C CA . ARG B 1 137 ? -1.861 7.434 -8.375 1 89.5 137 ARG B CA 1
ATOM 3161 C C . ARG B 1 137 ? -2.344 8.695 -9.086 1 89.5 137 ARG B C 1
ATOM 3163 O O . ARG B 1 137 ? -3.34 8.672 -9.812 1 89.5 137 ARG B O 1
ATOM 3170 N N . LYS B 1 138 ? -1.622 9.773 -8.844 1 92.81 138 LYS B N 1
ATOM 3171 C CA . LYS B 1 138 ? -1.963 11.07 -9.43 1 92.81 138 LYS B CA 1
ATOM 3172 C C . LYS B 1 138 ? -3.393 11.469 -9.078 1 92.81 138 LYS B C 1
ATOM 3174 O O . LYS B 1 138 ? -4.176 11.836 -9.961 1 92.81 138 LYS B O 1
ATOM 3179 N N . LYS B 1 139 ? -3.686 11.383 -7.844 1 94.62 139 LYS B N 1
ATOM 3180 C CA . LYS B 1 139 ? -4.984 11.781 -7.312 1 94.62 139 LYS B CA 1
ATOM 3181 C C . LYS B 1 139 ? -4.855 12.977 -6.379 1 94.62 139 LYS B C 1
ATOM 3183 O O . LYS B 1 139 ? -3.895 13.078 -5.617 1 94.62 139 LYS B O 1
ATOM 3188 N N . LEU B 1 140 ? -5.773 13.836 -6.512 1 98.19 140 LEU B N 1
ATOM 3189 C CA . LEU B 1 140 ? -5.812 15.031 -5.68 1 98.19 140 LEU B CA 1
ATOM 3190 C C . LEU B 1 140 ? -6.969 14.969 -4.688 1 98.19 140 LEU B C 1
ATOM 3192 O O . LEU B 1 140 ? -8.133 15.055 -5.078 1 98.19 140 LEU B O 1
ATOM 3196 N N . PHE B 1 141 ? -6.645 14.859 -3.426 1 98.81 141 PHE B N 1
ATOM 3197 C CA . PHE B 1 141 ? -7.629 14.938 -2.352 1 98.81 141 PHE B CA 1
ATOM 3198 C C . PHE B 1 141 ? -7.699 16.359 -1.789 1 98.81 141 PHE B C 1
ATOM 3200 O O . PHE B 1 141 ? -6.668 17 -1.593 1 98.81 141 PHE B O 1
ATOM 3207 N N . HIS B 1 142 ? -8.875 16.812 -1.604 1 98.88 142 HIS B N 1
ATOM 3208 C CA . HIS B 1 142 ? -8.969 18.188 -1.1 1 98.88 142 HIS B CA 1
ATOM 3209 C C . HIS B 1 142 ? -10.305 18.422 -0.401 1 98.88 142 HIS B C 1
ATOM 3211 O O . HIS B 1 142 ? -11.281 17.703 -0.662 1 98.88 142 HIS B O 1
ATOM 3217 N N . ALA B 1 143 ? -10.258 19.328 0.474 1 98.75 143 ALA B N 1
ATOM 3218 C CA . ALA B 1 143 ? -11.445 19.703 1.24 1 98.75 143 ALA B CA 1
ATOM 3219 C C . ALA B 1 143 ? -11.359 21.156 1.712 1 98.75 143 ALA B C 1
ATOM 3221 O O . ALA B 1 143 ? -10.266 21.672 1.946 1 98.75 143 ALA B O 1
ATOM 3222 N N . CYS B 1 144 ? -12.43 21.766 1.794 1 98.06 144 CYS B N 1
ATOM 3223 C CA . CYS B 1 144 ? -12.656 23.047 2.457 1 98.06 144 CYS B CA 1
ATOM 3224 C C . CYS B 1 144 ? -13.719 22.906 3.541 1 98.06 144 CYS B C 1
ATOM 3226 O O . CYS B 1 144 ? -14.742 22.266 3.338 1 98.06 144 CYS B O 1
ATOM 3228 N N . ARG B 1 145 ? -13.406 23.5 4.68 1 97.5 145 ARG B N 1
ATOM 3229 C CA . ARG B 1 145 ? -14.289 23.297 5.824 1 97.5 145 ARG B CA 1
ATOM 3230 C C . ARG B 1 145 ? -15.727 23.656 5.473 1 97.5 145 ARG B C 1
ATOM 3232 O O . ARG B 1 145 ? -16 24.766 5.008 1 97.5 145 ARG B O 1
ATOM 3239 N N . GLY B 1 146 ? -16.594 22.734 5.691 1 97.25 146 GLY B N 1
ATOM 3240 C CA . GLY B 1 146 ? -18.016 22.938 5.477 1 97.25 146 GLY B CA 1
ATOM 3241 C C . GLY B 1 146 ? -18.438 22.703 4.039 1 97.25 146 GLY B C 1
ATOM 3242 O O . GLY B 1 146 ? -19.609 22.875 3.699 1 97.25 146 GLY B O 1
ATOM 3243 N N . ARG B 1 147 ? -17.5 22.25 3.199 1 97.12 147 ARG B N 1
ATOM 3244 C CA . ARG B 1 147 ? -17.844 22.156 1.781 1 97.12 147 ARG B CA 1
ATOM 3245 C C . ARG B 1 147 ? -17.688 20.719 1.272 1 97.12 147 ARG B C 1
ATOM 3247 O O . ARG B 1 147 ? -17.766 20.484 0.067 1 97.12 147 ARG B O 1
ATOM 3254 N N . GLY B 1 148 ? -17.422 19.797 2.141 1 98 148 GLY B N 1
ATOM 3255 C CA . GLY B 1 148 ? -17.234 18.406 1.72 1 98 148 GLY B CA 1
ATOM 3256 C C . GLY B 1 148 ? -15.797 18.078 1.379 1 98 148 GLY B C 1
ATOM 3257 O O . GLY B 1 148 ? -14.922 18.938 1.442 1 98 148 GLY B O 1
ATOM 3258 N N . ALA B 1 149 ? -15.516 16.875 1.15 1 98.69 149 ALA B N 1
ATOM 3259 C CA . ALA B 1 149 ? -14.219 16.375 0.727 1 98.69 149 ALA B CA 1
ATOM 3260 C C . ALA B 1 149 ? -14.305 15.734 -0.658 1 98.69 149 ALA B C 1
ATOM 3262 O O . ALA B 1 149 ? -15.312 15.117 -1.002 1 98.69 149 ALA B O 1
ATOM 3263 N N . PHE B 1 150 ? -13.188 15.875 -1.391 1 98.62 150 PHE B N 1
ATOM 3264 C CA . PHE B 1 150 ? -13.203 15.438 -2.781 1 98.62 150 PHE B CA 1
ATOM 3265 C C . PHE B 1 150 ? -11.891 14.758 -3.146 1 98.62 150 PHE B C 1
ATOM 3267 O O . PHE B 1 150 ? -10.844 15.078 -2.586 1 98.62 150 PHE B O 1
ATOM 3274 N N . CYS B 1 151 ? -11.992 13.797 -3.979 1 97.81 151 CYS B N 1
ATOM 3275 C CA . CYS B 1 151 ? -10.875 13.297 -4.77 1 97.81 151 CYS B CA 1
ATOM 3276 C C . CYS B 1 151 ? -11.039 13.664 -6.238 1 97.81 151 CYS B C 1
ATOM 3278 O O . CYS B 1 151 ? -11.938 13.156 -6.91 1 97.81 151 CYS B O 1
ATOM 3280 N N . ASP B 1 152 ? -10.117 14.492 -6.625 1 96.38 152 ASP B N 1
ATOM 3281 C CA . ASP B 1 152 ? -10.359 15.125 -7.914 1 96.38 152 ASP B CA 1
ATOM 3282 C C . ASP B 1 152 ? -11.75 15.758 -7.969 1 96.38 152 ASP B C 1
ATOM 3284 O O . ASP B 1 152 ? -12.07 16.625 -7.156 1 96.38 152 ASP B O 1
ATOM 3288 N N . GLU B 1 153 ? -12.656 15.281 -8.828 1 95.38 153 GLU B N 1
ATOM 3289 C CA . GLU B 1 153 ? -13.961 15.914 -8.953 1 95.38 153 GLU B CA 1
ATOM 3290 C C . GLU B 1 153 ? -15.047 15.078 -8.281 1 95.38 153 GLU B C 1
ATOM 3292 O O . GLU B 1 153 ? -16.234 15.414 -8.352 1 95.38 153 GLU B O 1
ATOM 3297 N N . LYS B 1 154 ? -14.672 14.125 -7.578 1 95.5 154 LYS B N 1
ATOM 3298 C CA . LYS B 1 154 ? -15.656 13.211 -7.004 1 95.5 154 LYS B CA 1
ATOM 3299 C C . LYS B 1 154 ? -15.742 13.383 -5.488 1 95.5 154 LYS B C 1
ATOM 3301 O O . LYS B 1 154 ? -14.719 13.508 -4.812 1 95.5 154 LYS B O 1
ATOM 3306 N N . ASN B 1 155 ? -16.938 13.297 -4.961 1 97.44 155 ASN B N 1
ATOM 3307 C CA . ASN B 1 155 ? -17.156 13.383 -3.521 1 97.44 155 ASN B CA 1
ATOM 3308 C C . ASN B 1 155 ? -16.594 12.156 -2.799 1 97.44 155 ASN B C 1
ATOM 3310 O O . ASN B 1 155 ? -16.672 11.039 -3.311 1 97.44 155 ASN B O 1
ATOM 3314 N N . LEU B 1 156 ? -16.125 12.422 -1.667 1 97.62 156 LEU B N 1
ATOM 3315 C CA . LEU B 1 156 ? -15.625 11.352 -0.818 1 97.62 156 LEU B CA 1
ATOM 3316 C C . LEU B 1 156 ? -16.609 11.039 0.307 1 97.62 156 LEU B C 1
ATOM 3318 O O . LEU B 1 156 ? -17.203 11.953 0.876 1 97.62 156 LEU B O 1
ATOM 3322 N N . ASN B 1 157 ? -16.734 9.82 0.603 1 97.75 157 ASN B N 1
ATOM 3323 C CA . ASN B 1 157 ? -17.453 9.344 1.78 1 97.75 157 ASN B CA 1
ATOM 3324 C C . ASN B 1 157 ? -16.734 8.18 2.445 1 97.75 157 ASN B C 1
ATOM 3326 O O . ASN B 1 157 ? -16.188 7.309 1.762 1 97.75 157 ASN B O 1
ATOM 3330 N N . VAL B 1 158 ? -16.734 8.188 3.73 1 97.94 158 VAL B N 1
ATOM 3331 C CA . VAL B 1 158 ? -16.125 7.086 4.465 1 97.94 158 VAL B CA 1
ATOM 3332 C C . VAL B 1 158 ? -16.953 5.816 4.297 1 97.94 158 VAL B C 1
ATOM 3334 O O . VAL B 1 158 ? -18.062 5.863 3.779 1 97.94 158 VAL B O 1
ATOM 3337 N N . SER B 1 159 ? -16.344 4.715 4.688 1 96.5 159 SER B N 1
ATOM 3338 C CA . SER B 1 159 ? -16.984 3.408 4.57 1 96.5 159 SER B CA 1
ATOM 3339 C C . SER B 1 159 ? -18.266 3.346 5.387 1 96.5 159 SER B C 1
ATOM 3341 O O . SER B 1 159 ? -18.422 4.074 6.367 1 96.5 159 SER B O 1
ATOM 3343 N N . THR B 1 160 ? -19.172 2.436 4.988 1 94.56 160 THR B N 1
ATOM 3344 C CA . THR B 1 160 ? -20.438 2.258 5.688 1 94.56 160 THR B CA 1
ATOM 3345 C C . THR B 1 160 ? -20.391 1.024 6.586 1 94.56 160 THR B C 1
ATOM 3347 O O . THR B 1 160 ? -21.391 0.665 7.211 1 94.56 160 THR B O 1
ATOM 3350 N N . ILE B 1 161 ? -19.266 0.431 6.602 1 94.69 161 ILE B N 1
ATOM 3351 C CA . ILE B 1 161 ? -19.109 -0.766 7.422 1 94.69 161 ILE B CA 1
ATOM 3352 C C . ILE B 1 161 ? -19.297 -0.409 8.891 1 94.69 161 ILE B C 1
ATOM 3354 O O . ILE B 1 161 ? -18.75 0.577 9.383 1 94.69 161 ILE B O 1
ATOM 3358 N N . LYS B 1 162 ? -20 -1.307 9.617 1 93.88 162 LYS B N 1
ATOM 3359 C CA . LYS B 1 162 ? -20.344 -0.994 11 1 93.88 162 LYS B CA 1
ATOM 3360 C C . LYS B 1 162 ? -19.719 -1.995 11.969 1 93.88 162 LYS B C 1
ATOM 3362 O O . LYS B 1 162 ? -19.672 -1.758 13.172 1 93.88 162 LYS B O 1
ATOM 3367 N N . ARG B 1 163 ? -19.328 -3.15 11.422 1 95.25 163 ARG B N 1
ATOM 3368 C CA . ARG B 1 163 ? -18.766 -4.199 12.266 1 95.25 163 ARG B CA 1
ATOM 3369 C C . ARG B 1 163 ? -17.25 -4.301 12.086 1 95.25 163 ARG B C 1
ATOM 3371 O O . ARG B 1 163 ? -16.766 -4.398 10.961 1 95.25 163 ARG B O 1
ATOM 3378 N N . LEU B 1 164 ? -16.562 -4.344 13.203 1 95.06 164 LEU B N 1
ATOM 3379 C CA . LEU B 1 164 ? -15.109 -4.418 13.164 1 95.06 164 LEU B CA 1
ATOM 3380 C C . LEU B 1 164 ? -14.641 -5.676 12.438 1 95.06 164 LEU B C 1
ATOM 3382 O O . LEU B 1 164 ? -13.641 -5.652 11.719 1 95.06 164 LEU B O 1
ATOM 3386 N N . LYS B 1 165 ? -15.359 -6.773 12.578 1 94.44 165 LYS B N 1
ATOM 3387 C CA . LYS B 1 165 ? -15 -8.055 11.977 1 94.44 165 LYS B CA 1
ATOM 3388 C C . LYS B 1 165 ? -15.07 -7.984 10.453 1 94.44 165 LYS B C 1
ATOM 3390 O O . LYS B 1 165 ? -14.586 -8.891 9.766 1 94.44 165 LYS B O 1
ATOM 3395 N N . GLU B 1 166 ? -15.609 -6.941 9.883 1 95.5 166 GLU B N 1
ATOM 3396 C CA . GLU B 1 166 ? -15.719 -6.754 8.438 1 95.5 166 GLU B CA 1
ATOM 3397 C C . GLU B 1 166 ? -14.781 -5.652 7.953 1 95.5 166 GLU B C 1
ATOM 3399 O O . GLU B 1 166 ? -14.781 -5.297 6.773 1 95.5 166 GLU B O 1
ATOM 3404 N N . ALA B 1 167 ? -13.977 -5.176 8.883 1 97.38 167 ALA B N 1
ATOM 3405 C CA . ALA B 1 167 ? -13.211 -3.963 8.609 1 97.38 167 ALA B CA 1
ATOM 3406 C C . ALA B 1 167 ? -11.836 -4.301 8.039 1 97.38 167 ALA B C 1
ATOM 3408 O O . ALA B 1 167 ? -11.266 -5.348 8.352 1 97.38 167 ALA B O 1
ATOM 3409 N N . LEU B 1 168 ? -11.43 -3.559 7.176 1 97.81 168 LEU B N 1
ATOM 3410 C CA . LEU B 1 168 ? -10.023 -3.42 6.828 1 97.81 168 LEU B CA 1
ATOM 3411 C C . LEU B 1 168 ? -9.375 -2.285 7.613 1 97.81 168 LEU B C 1
ATOM 3413 O O . LEU B 1 168 ? -9.836 -1.145 7.559 1 97.81 168 LEU B O 1
ATOM 3417 N N . VAL B 1 169 ? -8.336 -2.615 8.383 1 98.25 169 VAL B N 1
ATOM 3418 C CA . VAL B 1 169 ? -7.75 -1.662 9.32 1 98.25 169 VAL B CA 1
ATOM 3419 C C . VAL B 1 169 ? -6.332 -1.304 8.883 1 98.25 169 VAL B C 1
ATOM 3421 O O . VAL B 1 169 ? -5.578 -2.17 8.438 1 98.25 169 VAL B O 1
ATOM 3424 N N . ILE B 1 170 ? -6.004 -0.016 8.922 1 97.94 170 ILE B N 1
ATOM 3425 C CA . ILE B 1 170 ? -4.648 0.412 8.602 1 97.94 170 ILE B CA 1
ATOM 3426 C C . ILE B 1 170 ? -3.965 0.951 9.852 1 97.94 170 ILE B C 1
ATOM 3428 O O . ILE B 1 170 ? -4.609 1.57 10.703 1 97.94 170 ILE B O 1
ATOM 3432 N N . THR B 1 171 ? -2.693 0.664 9.977 1 95.5 171 THR B N 1
ATOM 3433 C CA . THR B 1 171 ? -1.879 1.212 11.055 1 95.5 171 THR B CA 1
ATOM 3434 C C . THR B 1 171 ? -0.51 1.641 10.531 1 95.5 171 THR B C 1
ATOM 3436 O O . THR B 1 171 ? -0.182 1.408 9.367 1 95.5 171 THR B O 1
ATOM 3439 N N . GLU B 1 172 ? 0.234 2.357 11.383 1 93.25 172 GLU B N 1
ATOM 3440 C CA . GLU B 1 172 ? 1.617 2.74 11.109 1 93.25 172 GLU B CA 1
ATOM 3441 C C . GLU B 1 172 ? 2.525 2.398 12.289 1 93.25 172 GLU B C 1
ATOM 3443 O O . GLU B 1 172 ? 2.209 2.721 13.438 1 93.25 172 GLU B O 1
ATOM 3448 N N . PHE B 1 173 ? 3.633 1.741 11.977 1 90.25 173 PHE B N 1
ATOM 3449 C CA . PHE B 1 173 ? 4.57 1.38 13.031 1 90.25 173 PHE B CA 1
ATOM 3450 C C . PHE B 1 173 ? 5.453 2.566 13.406 1 90.25 173 PHE B C 1
ATOM 3452 O O . PHE B 1 173 ? 5.996 2.621 14.508 1 90.25 173 PHE B O 1
ATOM 3459 N N . GLY B 1 174 ? 5.578 3.48 12.461 1 86.31 174 GLY B N 1
ATOM 3460 C CA . GLY B 1 174 ? 6.43 4.629 12.719 1 86.31 174 GLY B CA 1
ATOM 3461 C C . GLY B 1 174 ? 7.898 4.266 12.852 1 86.31 174 GLY B C 1
ATOM 3462 O O . GLY B 1 174 ? 8.391 3.396 12.133 1 86.31 174 GLY B O 1
ATOM 3463 N N . TYR B 1 175 ? 8.555 5.02 13.797 1 86.44 175 TYR B N 1
ATOM 3464 C CA . TYR B 1 175 ? 10 4.887 13.883 1 86.44 175 TYR B CA 1
ATOM 3465 C C . TYR B 1 175 ? 10.422 4.348 15.242 1 86.44 175 TYR B C 1
ATOM 3467 O O . TYR B 1 175 ? 11.609 4.324 15.57 1 86.44 175 TYR B O 1
ATOM 3475 N N . VAL B 1 176 ? 9.422 3.855 15.992 1 87.31 176 VAL B N 1
ATOM 3476 C CA . VAL B 1 176 ? 9.68 3.287 17.312 1 87.31 176 VAL B CA 1
ATOM 3477 C C . VAL B 1 176 ? 10.492 1.998 17.156 1 87.31 176 VAL B C 1
ATOM 3479 O O . VAL B 1 176 ? 10.141 1.125 16.359 1 87.31 176 VAL B O 1
ATOM 3482 N N . ARG B 1 177 ? 11.57 1.9 17.969 1 91.94 177 ARG B N 1
ATOM 3483 C CA . ARG B 1 177 ? 12.414 0.713 17.891 1 91.94 177 ARG B CA 1
ATOM 3484 C C . ARG B 1 177 ? 12.828 0.247 19.281 1 91.94 177 ARG B C 1
ATOM 3486 O O . ARG B 1 177 ? 13.914 -0.317 19.453 1 91.94 177 ARG B O 1
ATOM 3493 N N . ASP B 1 178 ? 12.055 0.548 20.219 1 93 178 ASP B N 1
ATOM 3494 C CA . ASP B 1 178 ? 12.328 0.057 21.562 1 93 178 ASP B CA 1
ATOM 3495 C C . ASP B 1 178 ? 11.312 -1.004 21.969 1 93 178 ASP B C 1
ATOM 3497 O O . ASP B 1 178 ? 10.227 -1.086 21.406 1 93 178 ASP B O 1
ATOM 3501 N N . GLU B 1 179 ? 11.672 -1.76 23 1 95.12 179 GLU B N 1
ATOM 3502 C CA . GLU B 1 179 ? 10.906 -2.938 23.406 1 95.12 179 GLU B CA 1
ATOM 3503 C C . GLU B 1 179 ? 9.5 -2.555 23.859 1 95.12 179 GLU B C 1
ATOM 3505 O O . GLU B 1 179 ? 8.523 -3.186 23.453 1 95.12 179 GLU B O 1
ATOM 3510 N N . ASN B 1 180 ? 9.391 -1.6 24.656 1 94.44 180 ASN B N 1
ATOM 3511 C CA . ASN B 1 180 ? 8.094 -1.225 25.219 1 94.44 180 ASN B CA 1
ATOM 3512 C C . ASN B 1 180 ? 7.137 -0.741 24.141 1 94.44 180 ASN B C 1
ATOM 3514 O O . ASN B 1 180 ? 5.992 -1.193 24.062 1 94.44 180 ASN B O 1
ATOM 3518 N N . GLY B 1 181 ? 7.57 0.156 23.375 1 93.38 181 GLY B N 1
ATOM 3519 C CA . GLY B 1 181 ? 6.754 0.658 22.281 1 93.38 181 GLY B CA 1
ATOM 3520 C C . GLY B 1 181 ? 6.348 -0.422 21.297 1 93.38 181 GLY B C 1
ATOM 3521 O O . GLY B 1 181 ? 5.184 -0.49 20.891 1 93.38 181 GLY B O 1
ATOM 3522 N N . LEU B 1 182 ? 7.266 -1.248 21 1 94.69 182 LEU B N 1
ATOM 3523 C CA . LEU B 1 182 ? 6.996 -2.318 20.047 1 94.69 182 LEU B CA 1
ATOM 3524 C C . LEU B 1 182 ? 6.004 -3.324 20.625 1 94.69 182 LEU B C 1
ATOM 3526 O O . LEU B 1 182 ? 5.129 -3.816 19.906 1 94.69 182 LEU B O 1
ATOM 3530 N N . SER B 1 183 ? 6.215 -3.609 21.828 1 94.88 183 SER B N 1
ATOM 3531 C CA . SER B 1 183 ? 5.281 -4.523 22.484 1 94.88 183 SER B CA 1
ATOM 3532 C C . SER B 1 183 ? 3.854 -3.99 22.422 1 94.88 183 SER B C 1
ATOM 3534 O O . SER B 1 183 ? 2.918 -4.742 22.141 1 94.88 183 SER B O 1
ATOM 3536 N N . ASN B 1 184 ? 3.686 -2.754 22.641 1 94 184 ASN B N 1
ATOM 3537 C CA . ASN B 1 184 ? 2.365 -2.133 22.609 1 94 184 ASN B CA 1
ATOM 3538 C C . ASN B 1 184 ? 1.761 -2.199 21.203 1 94 184 ASN B C 1
ATOM 3540 O O . ASN B 1 184 ? 0.597 -2.57 21.047 1 94 184 ASN B O 1
ATOM 3544 N N . ILE B 1 185 ? 2.527 -1.857 20.25 1 93.5 185 ILE B N 1
ATOM 3545 C CA . ILE B 1 185 ? 2.082 -1.854 18.859 1 93.5 185 ILE B CA 1
ATOM 3546 C C . ILE B 1 185 ? 1.636 -3.26 18.469 1 93.5 185 ILE B C 1
ATOM 3548 O O . ILE B 1 185 ? 0.543 -3.439 17.922 1 93.5 185 ILE B O 1
ATOM 3552 N N . LEU B 1 186 ? 2.424 -4.227 18.781 1 95.56 186 LEU B N 1
ATOM 3553 C CA . LEU B 1 186 ? 2.189 -5.59 18.328 1 95.56 186 LEU B CA 1
ATOM 3554 C C . LEU B 1 186 ? 1.049 -6.238 19.109 1 95.56 186 LEU B C 1
ATOM 3556 O O . LEU B 1 186 ? 0.337 -7.094 18.578 1 95.56 186 LEU B O 1
ATOM 3560 N N . GLN B 1 187 ? 0.856 -5.805 20.312 1 95.81 187 GLN B N 1
ATOM 3561 C CA . GLN B 1 187 ? -0.277 -6.297 21.078 1 95.81 187 GLN B CA 1
ATOM 3562 C C . GLN B 1 187 ? -1.601 -5.895 20.438 1 95.81 187 GLN B C 1
ATOM 3564 O O . GLN B 1 187 ? -2.527 -6.703 20.359 1 95.81 187 GLN B O 1
ATOM 3569 N N . VAL B 1 188 ? -1.723 -4.684 20.016 1 95.12 188 VAL B N 1
ATOM 3570 C CA . VAL B 1 188 ? -2.941 -4.211 19.375 1 95.12 188 VAL B CA 1
ATOM 3571 C C . VAL B 1 188 ? -3.182 -4.992 18.078 1 95.12 188 VAL B C 1
ATOM 3573 O O . VAL B 1 188 ? -4.305 -5.422 17.797 1 95.12 188 VAL B O 1
ATOM 3576 N N . LEU B 1 189 ? -2.154 -5.191 17.359 1 95.94 189 LEU B N 1
ATOM 3577 C CA . LEU B 1 189 ? -2.252 -5.98 16.141 1 95.94 189 LEU B CA 1
ATOM 3578 C C . LEU B 1 189 ? -2.766 -7.387 16.438 1 95.94 189 LEU B C 1
ATOM 3580 O O . LEU B 1 189 ? -3.65 -7.887 15.734 1 95.94 189 LEU B O 1
ATOM 3584 N N . HIS B 1 190 ? -2.158 -7.941 17.438 1 96.5 190 HIS B N 1
ATOM 3585 C CA . HIS B 1 190 ? -2.539 -9.289 17.844 1 96.5 190 HIS B CA 1
ATOM 3586 C C . HIS B 1 190 ? -4.031 -9.367 18.156 1 96.5 190 HIS B C 1
ATOM 3588 O O . HIS B 1 190 ? -4.727 -10.258 17.656 1 96.5 190 HIS B O 1
ATOM 3594 N N . GLU B 1 191 ? -4.504 -8.477 18.875 1 96.62 191 GLU B N 1
ATOM 3595 C CA . GLU B 1 191 ? -5.902 -8.469 19.281 1 96.62 191 GLU B CA 1
ATOM 3596 C C . GLU B 1 191 ? -6.832 -8.281 18.094 1 96.62 191 GLU B C 1
ATOM 3598 O O . GLU B 1 191 ? -7.863 -8.945 17.984 1 96.62 191 GLU B O 1
ATOM 3603 N N . LEU B 1 192 ? -6.508 -7.383 17.234 1 96.44 192 LEU B N 1
ATOM 3604 C CA . LEU B 1 192 ? -7.332 -7.102 16.062 1 96.44 192 LEU B CA 1
ATOM 3605 C C . LEU B 1 192 ? -7.414 -8.32 15.148 1 96.44 192 LEU B C 1
ATOM 3607 O O . LEU B 1 192 ? -8.492 -8.672 14.664 1 96.44 192 LEU B O 1
ATOM 3611 N N . LEU B 1 193 ? -6.273 -8.906 14.922 1 95.44 193 LEU B N 1
ATOM 3612 C CA . LEU B 1 193 ? -6.234 -10.078 1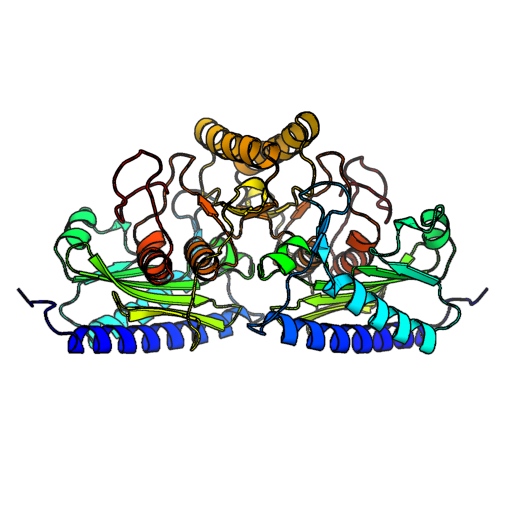4.055 1 95.44 193 LEU B CA 1
ATOM 3613 C C . LEU B 1 193 ? -6.988 -11.242 14.68 1 95.44 193 LEU B C 1
ATOM 3615 O O . LEU B 1 193 ? -7.715 -11.961 13.984 1 95.44 193 LEU B O 1
ATOM 3619 N N . LEU B 1 194 ? -6.77 -11.406 15.938 1 95.25 194 LEU B N 1
ATOM 3620 C CA . LEU B 1 194 ? -7.477 -12.477 16.625 1 95.25 194 LEU B CA 1
ATOM 3621 C C . LEU B 1 194 ? -8.984 -12.25 16.578 1 95.25 194 LEU B C 1
ATOM 3623 O O . LEU B 1 194 ? -9.758 -13.203 16.5 1 95.25 194 LEU B O 1
ATOM 3627 N N . TYR B 1 195 ? -9.391 -11 16.609 1 94.88 195 TYR B N 1
ATOM 3628 C CA . TYR B 1 195 ? -10.805 -10.641 16.531 1 94.88 195 TYR B CA 1
ATOM 3629 C C . TYR B 1 195 ? -11.391 -11 15.18 1 94.88 195 TYR B C 1
ATOM 3631 O O . TYR B 1 195 ? -12.609 -11.086 15.023 1 94.88 195 TYR B O 1
ATOM 3639 N N . GLY B 1 196 ? -10.523 -11.133 14.188 1 93.69 196 GLY B N 1
ATOM 3640 C CA . GLY B 1 196 ? -10.953 -11.641 12.898 1 93.69 196 GLY B CA 1
ATOM 3641 C C . GLY B 1 196 ? -11.297 -10.539 11.914 1 93.69 196 GLY B C 1
ATOM 3642 O O . GLY B 1 196 ? -12.227 -10.68 11.109 1 93.69 196 GLY B O 1
ATOM 3643 N N . ILE B 1 197 ? -10.695 -9.383 12.008 1 96 197 ILE B N 1
ATOM 3644 C CA . ILE B 1 197 ? -10.875 -8.344 10.992 1 96 197 ILE B CA 1
ATOM 3645 C C . ILE B 1 197 ? -10.445 -8.875 9.625 1 96 197 ILE B C 1
ATOM 3647 O O . ILE B 1 197 ? -9.797 -9.914 9.539 1 96 197 ILE B O 1
ATOM 3651 N N . HIS B 1 198 ? -10.859 -8.203 8.555 1 95.88 198 HIS B N 1
ATOM 3652 C CA . HIS B 1 198 ? -10.555 -8.672 7.207 1 95.88 198 HIS B CA 1
ATOM 3653 C C . HIS B 1 198 ? -9.062 -8.594 6.922 1 95.88 198 HIS B C 1
ATOM 3655 O O . HIS B 1 198 ? -8.531 -9.391 6.141 1 95.88 198 HIS B O 1
ATOM 3661 N N . GLY B 1 199 ? -8.445 -7.57 7.578 1 96.25 199 GLY B N 1
ATOM 3662 C CA . GLY B 1 199 ? -7.016 -7.48 7.344 1 96.25 199 GLY B CA 1
ATOM 3663 C C . GLY B 1 199 ? -6.398 -6.219 7.914 1 96.25 199 GLY B C 1
ATOM 3664 O O . GLY B 1 199 ? -7.113 -5.309 8.344 1 96.25 199 GLY B O 1
ATOM 3665 N N . ILE B 1 200 ? -5.082 -6.238 7.969 1 97.19 200 ILE B N 1
ATOM 3666 C CA . ILE B 1 200 ? -4.27 -5.086 8.359 1 97.19 200 ILE B CA 1
ATOM 3667 C C . ILE B 1 200 ? -3.492 -4.57 7.152 1 97.19 200 ILE B C 1
ATOM 3669 O O . ILE B 1 200 ? -3.014 -5.359 6.332 1 97.19 200 ILE B O 1
ATOM 3673 N N . ARG B 1 201 ? -3.41 -3.281 7.059 1 98.19 201 ARG B N 1
ATOM 3674 C CA . ARG B 1 201 ? -2.535 -2.674 6.062 1 98.19 201 ARG B CA 1
ATOM 3675 C C . ARG B 1 201 ? -1.533 -1.728 6.719 1 98.19 201 ARG B C 1
ATOM 3677 O O . ARG B 1 201 ? -1.837 -1.104 7.738 1 98.19 201 ARG B O 1
ATOM 3684 N N . GLN B 1 202 ? -0.398 -1.675 6.199 1 97.69 202 GLN B N 1
ATOM 3685 C CA . GLN B 1 202 ? 0.705 -0.789 6.551 1 97.69 202 GLN B CA 1
ATOM 3686 C C . GLN B 1 202 ? 1.368 -0.21 5.305 1 97.69 202 GLN B C 1
ATOM 3688 O O . GLN B 1 202 ? 2.188 -0.873 4.668 1 97.69 202 GLN B O 1
ATOM 3693 N N . THR B 1 203 ? 1.065 1.073 5.043 1 97.62 203 THR B N 1
ATOM 3694 C CA . THR B 1 203 ? 1.465 1.639 3.76 1 97.62 203 THR B CA 1
ATOM 3695 C C . THR B 1 203 ? 2.711 2.506 3.916 1 97.62 203 THR B C 1
ATOM 3697 O O . THR B 1 203 ? 3.424 2.758 2.941 1 97.62 203 THR B O 1
ATOM 3700 N N . GLY B 1 204 ? 2.902 3.094 5.07 1 96.81 204 GLY B N 1
ATOM 3701 C CA . GLY B 1 204 ? 4.066 3.93 5.312 1 96.81 204 GLY B CA 1
ATOM 3702 C C . GLY B 1 204 ? 3.846 5.383 4.941 1 96.81 204 GLY B C 1
ATOM 3703 O O . GLY B 1 204 ? 4.801 6.16 4.848 1 96.81 204 GLY B O 1
ATOM 3704 N N . CYS B 1 205 ? 2.605 5.742 4.754 1 97.44 205 CYS B N 1
ATOM 3705 C CA . CYS B 1 205 ? 2.24 7.113 4.414 1 97.44 205 CYS B CA 1
ATOM 3706 C C . CYS B 1 205 ? 0.978 7.539 5.152 1 97.44 205 CYS B C 1
ATOM 3708 O O . CYS B 1 205 ? -0.134 7.32 4.668 1 97.44 205 CYS B O 1
ATOM 3710 N N . GLY B 1 206 ? 1.231 8.195 6.246 1 96.75 206 GLY B N 1
ATOM 3711 C CA . GLY B 1 206 ? 0.163 8.461 7.195 1 96.75 206 GLY B CA 1
ATOM 3712 C C . GLY B 1 206 ? -0.945 9.328 6.621 1 96.75 206 GLY B C 1
ATOM 3713 O O . GLY B 1 206 ? -2.127 9.023 6.789 1 96.75 206 GLY B O 1
ATOM 3714 N N . VAL B 1 207 ? -0.604 10.367 5.938 1 98.06 207 VAL B N 1
ATOM 3715 C CA . VAL B 1 207 ? -1.608 11.281 5.402 1 98.06 207 VAL B CA 1
ATOM 3716 C C . VAL B 1 207 ? -2.451 10.562 4.352 1 98.06 207 VAL B C 1
ATOM 3718 O O . VAL B 1 207 ? -3.676 10.711 4.32 1 98.06 207 VAL B O 1
ATOM 3721 N N . LEU B 1 208 ? -1.838 9.758 3.527 1 98.06 208 LEU B N 1
ATOM 3722 C CA . LEU B 1 208 ? -2.6 9 2.545 1 98.06 208 LEU B CA 1
ATOM 3723 C C . LEU B 1 208 ? -3.514 7.988 3.229 1 98.06 208 LEU B C 1
ATOM 3725 O O . LEU B 1 208 ? -4.613 7.711 2.742 1 98.06 208 LEU B O 1
ATOM 3729 N N . ASP B 1 209 ? -3.039 7.441 4.309 1 98.25 209 ASP B N 1
ATOM 3730 C CA . ASP B 1 209 ? -3.898 6.543 5.07 1 98.25 209 ASP B CA 1
ATOM 3731 C C . ASP B 1 209 ? -5.207 7.227 5.461 1 98.25 209 ASP B C 1
ATOM 3733 O O . ASP B 1 209 ? -6.281 6.633 5.359 1 98.25 209 ASP B O 1
ATOM 3737 N N . LEU B 1 210 ? -5.062 8.453 5.906 1 98.44 210 LEU B N 1
ATOM 3738 C CA . LEU B 1 210 ? -6.246 9.227 6.266 1 98.44 210 LEU B CA 1
ATOM 3739 C C . LEU B 1 210 ? -7.125 9.469 5.043 1 98.44 210 LEU B C 1
ATOM 3741 O O . LEU B 1 210 ? -8.352 9.422 5.137 1 98.44 210 LEU B O 1
ATOM 3745 N N . CYS B 1 211 ? -6.496 9.711 3.91 1 98.62 211 CYS B N 1
ATOM 3746 C CA . CYS B 1 211 ? -7.254 9.898 2.68 1 98.62 211 CYS B CA 1
ATOM 3747 C C . CYS B 1 211 ? -7.961 8.609 2.273 1 98.62 211 CYS B C 1
ATOM 3749 O O . CYS B 1 211 ? -9.078 8.641 1.765 1 98.62 211 CYS B O 1
ATOM 3751 N N . LEU B 1 212 ? -7.285 7.469 2.457 1 98.06 212 LEU B N 1
ATOM 3752 C CA . LEU B 1 212 ? -7.902 6.176 2.182 1 98.06 212 LEU B CA 1
ATOM 3753 C C . LEU B 1 212 ? -9.117 5.949 3.078 1 98.06 212 LEU B C 1
ATOM 3755 O O . LEU B 1 212 ? -10.133 5.418 2.629 1 98.06 212 LEU B O 1
ATOM 3759 N N . LEU B 1 213 ? -9.008 6.363 4.297 1 98.25 213 LEU B N 1
ATOM 3760 C CA . LEU B 1 213 ? -10.141 6.301 5.215 1 98.25 213 LEU B CA 1
ATOM 3761 C C . LEU B 1 213 ? -11.289 7.18 4.723 1 98.25 213 LEU B C 1
ATOM 3763 O O . LEU B 1 213 ? -12.438 6.742 4.684 1 98.25 213 LEU B O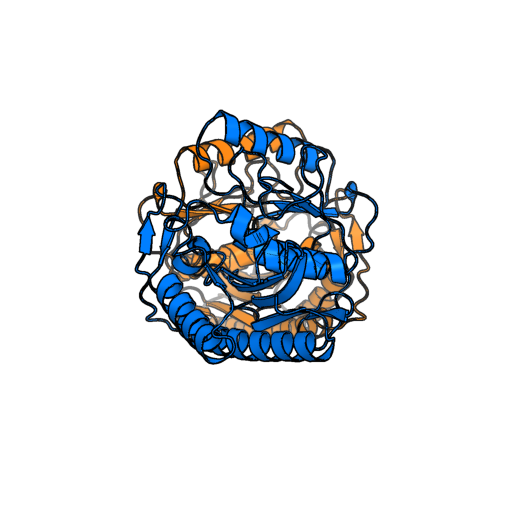 1
ATOM 3767 N N . ALA B 1 214 ? -10.922 8.359 4.328 1 98.56 214 ALA B N 1
ATOM 3768 C CA . ALA B 1 214 ? -11.914 9.328 3.877 1 98.56 214 ALA B CA 1
ATOM 3769 C C . ALA B 1 214 ? -12.625 8.844 2.621 1 98.56 214 ALA B C 1
ATOM 3771 O O . ALA B 1 214 ? -13.766 9.227 2.355 1 98.56 214 ALA B O 1
ATOM 3772 N N . SER B 1 215 ? -11.969 7.988 1.884 1 97.25 215 SER B N 1
ATOM 3773 C CA . SER B 1 215 ? -12.523 7.492 0.627 1 97.25 215 SER B CA 1
ATOM 3774 C C . SER B 1 215 ? -13.25 6.164 0.825 1 97.25 215 SER B C 1
ATOM 3776 O O . SER B 1 215 ? -13.711 5.559 -0.14 1 97.25 215 SER B O 1
ATOM 3778 N N . GLY B 1 216 ? -13.234 5.672 1.983 1 96.62 216 GLY B N 1
ATOM 3779 C CA . GLY B 1 216 ? -13.914 4.414 2.271 1 96.62 216 GLY B CA 1
ATOM 3780 C C . GLY B 1 216 ? -13.125 3.199 1.817 1 96.62 216 GLY B C 1
ATOM 3781 O O . GLY B 1 216 ? -13.68 2.102 1.714 1 96.62 216 GLY B O 1
ATOM 3782 N N . GLN B 1 217 ? -11.898 3.375 1.536 1 96 217 GLN B N 1
ATOM 3783 C CA . GLN B 1 217 ? -11.047 2.281 1.081 1 96 217 GLN B CA 1
ATOM 3784 C C . GLN B 1 217 ? -10.43 1.536 2.262 1 96 217 GLN B C 1
ATOM 3786 O O . GLN B 1 217 ? -9.898 0.436 2.098 1 96 217 GLN B O 1
ATOM 3791 N N . VAL B 1 218 ? -10.461 2.143 3.393 1 97.31 218 VAL B N 1
ATOM 3792 C CA . VAL B 1 218 ? -10.172 1.547 4.691 1 97.31 218 VAL B CA 1
ATOM 3793 C C . VAL B 1 218 ? -11.242 1.95 5.699 1 97.31 218 VAL B C 1
ATOM 3795 O O . VAL B 1 218 ? -11.844 3.023 5.582 1 97.31 218 VAL B O 1
ATOM 3798 N N . ASP B 1 219 ? -11.438 1.104 6.66 1 98.06 219 ASP B N 1
ATOM 3799 C CA . ASP B 1 219 ? -12.57 1.323 7.547 1 98.06 219 ASP B CA 1
ATOM 3800 C C . ASP B 1 219 ? -12.125 1.968 8.859 1 98.06 219 ASP B C 1
ATOM 3802 O O . ASP B 1 219 ? -12.922 2.625 9.531 1 98.06 219 ASP B O 1
ATOM 3806 N N . ALA B 1 220 ? -10.914 1.737 9.203 1 97.81 220 ALA B N 1
ATOM 3807 C CA . ALA B 1 220 ? -10.383 2.266 10.461 1 97.81 220 ALA B CA 1
ATOM 3808 C C . ALA B 1 220 ? -8.867 2.447 10.375 1 97.81 220 ALA B C 1
ATOM 3810 O O . ALA B 1 220 ? -8.188 1.729 9.641 1 97.81 220 ALA B O 1
ATOM 3811 N N . LEU B 1 221 ? -8.398 3.414 11.078 1 97.06 221 LEU B N 1
ATOM 3812 C CA . LEU B 1 221 ? -6.98 3.721 11.203 1 97.06 221 LEU B CA 1
ATOM 3813 C C . LEU B 1 221 ? -6.605 3.977 12.656 1 97.06 221 LEU B C 1
ATOM 3815 O O . LEU B 1 221 ? -7.344 4.645 13.383 1 97.06 221 LEU B O 1
ATOM 3819 N N . TYR B 1 222 ? -5.484 3.408 13.062 1 95.06 222 TYR B N 1
ATOM 3820 C CA . TYR B 1 222 ? -4.914 3.762 14.359 1 95.06 222 TYR B CA 1
ATOM 3821 C C . TYR B 1 222 ? -3.402 3.926 14.266 1 95.06 222 TYR B C 1
ATOM 3823 O O . TYR B 1 222 ? -2.742 3.215 13.5 1 95.06 222 TYR B O 1
ATOM 3831 N N . VAL B 1 223 ? -2.902 4.91 14.992 1 94 223 VAL B N 1
ATOM 3832 C CA . VAL B 1 223 ? -1.468 5.176 15 1 94 223 VAL B CA 1
ATOM 3833 C C . VAL B 1 223 ? -1.053 5.723 16.359 1 94 223 VAL B C 1
ATOM 3835 O O . VAL B 1 223 ? -1.904 6.086 17.188 1 94 223 VAL B O 1
ATOM 3838 N N . GLY B 1 224 ? 0.234 5.723 16.625 1 91.75 224 GLY B N 1
ATOM 3839 C CA . GLY B 1 224 ? 0.804 6.344 17.812 1 91.75 224 GLY B CA 1
ATOM 3840 C C . GLY B 1 224 ? 0.769 5.445 19.031 1 91.75 224 GLY B C 1
ATOM 3841 O O . GLY B 1 224 ? 0.91 5.922 20.172 1 91.75 224 GLY B O 1
ATOM 3842 N N . ILE B 1 225 ? 0.602 4.191 18.859 1 89.38 225 ILE B N 1
ATOM 3843 C CA . ILE B 1 225 ? 0.432 3.236 19.953 1 89.38 225 ILE B CA 1
ATOM 3844 C C . ILE B 1 225 ? 1.76 3.045 20.688 1 89.38 225 ILE B C 1
ATOM 3846 O O . ILE B 1 225 ? 1.782 2.797 21.891 1 89.38 225 ILE B O 1
ATOM 3850 N N . GLY B 1 226 ? 2.816 3.207 20 1 88.12 226 GLY B N 1
ATOM 3851 C CA . GLY B 1 226 ? 4.125 2.951 20.578 1 88.12 226 GLY B CA 1
ATOM 3852 C C . GLY B 1 226 ? 4.695 4.148 21.312 1 88.12 226 GLY B C 1
ATOM 3853 O O . GLY B 1 226 ? 5.812 4.09 21.828 1 88.12 226 GLY B O 1
ATOM 3854 N N . GLY B 1 227 ? 3.986 5.199 21.406 1 82.06 227 GLY B N 1
ATOM 3855 C CA . GLY B 1 227 ? 4.434 6.371 22.141 1 82.06 227 GLY B CA 1
ATOM 3856 C C . GLY B 1 227 ? 5.039 7.438 21.25 1 82.06 227 GLY B C 1
ATOM 3857 O O . GLY B 1 227 ? 5.305 8.555 21.703 1 82.06 227 GLY B O 1
ATOM 3858 N N . GLU B 1 228 ? 5.508 7.023 20.062 1 73.88 228 GLU B N 1
ATOM 3859 C CA . GLU B 1 228 ? 5.934 8.023 19.094 1 73.88 228 GLU B CA 1
ATOM 3860 C C . GLU B 1 228 ? 4.777 8.445 18.188 1 73.88 228 GLU B C 1
ATOM 3862 O O . GLU B 1 228 ? 3.854 7.664 17.953 1 73.88 228 GLU B O 1
ATOM 3867 N N . GLY B 1 229 ? 4.465 9.828 18.156 1 78.94 229 GLY B N 1
ATOM 3868 C CA . GLY B 1 229 ? 3.223 10.148 17.469 1 78.94 229 GLY B CA 1
ATOM 3869 C C . GLY B 1 229 ? 3.424 11.055 16.281 1 78.94 229 GLY B C 1
ATOM 3870 O O . GLY B 1 229 ? 4.547 11.477 15.992 1 78.94 229 GLY B O 1
ATOM 3871 N N . TRP B 1 230 ? 2.4 11.039 15.555 1 88.69 230 TRP B N 1
ATOM 3872 C CA . TRP B 1 230 ? 2.293 11.898 14.383 1 88.69 230 TRP B CA 1
ATOM 3873 C C . TRP B 1 230 ? 2.408 13.367 14.773 1 88.69 230 TRP B C 1
ATOM 3875 O O . TRP B 1 230 ? 2.238 13.719 15.945 1 88.69 230 TRP B O 1
ATOM 3885 N N . LYS B 1 231 ? 2.986 14.109 13.992 1 91.38 231 LYS B N 1
ATOM 3886 C CA . LYS B 1 231 ? 3.123 15.562 14.133 1 91.38 231 LYS B CA 1
ATOM 3887 C C . LYS B 1 231 ? 1.985 16.297 13.422 1 91.38 231 LYS B C 1
ATOM 3889 O O . LYS B 1 231 ? 1.22 15.68 12.672 1 91.38 231 LYS B O 1
ATOM 3894 N N . PRO B 1 232 ? 1.814 17.547 13.711 1 93.19 232 PRO B N 1
ATOM 3895 C CA . PRO B 1 232 ? 0.683 18.281 13.141 1 93.19 232 PRO B CA 1
ATOM 3896 C C . PRO B 1 232 ? 0.603 18.141 11.617 1 93.19 232 PRO B C 1
ATOM 3898 O O . PRO B 1 232 ? -0.493 18.047 11.062 1 93.19 232 PRO B O 1
ATOM 3901 N N . TRP B 1 233 ? 1.753 18.094 10.945 1 95.06 233 TRP B N 1
ATOM 3902 C CA . TRP B 1 233 ? 1.75 18.016 9.484 1 95.06 233 TRP B CA 1
ATOM 3903 C C . TRP B 1 233 ? 1.301 16.641 9.008 1 95.06 233 TRP B C 1
ATOM 3905 O O . TRP B 1 233 ? 0.932 16.469 7.848 1 95.06 233 TRP B O 1
ATOM 3915 N N . ASP B 1 234 ? 1.263 15.719 9.914 1 94.75 234 ASP B N 1
ATOM 3916 C CA . ASP B 1 234 ? 0.791 14.375 9.594 1 94.75 234 ASP B CA 1
ATOM 3917 C C . ASP B 1 234 ? -0.728 14.281 9.727 1 94.75 234 ASP B C 1
ATOM 3919 O O . ASP B 1 234 ? -1.343 13.344 9.219 1 94.75 234 ASP B O 1
ATOM 3923 N N . TYR B 1 235 ? -1.351 15.25 10.391 1 95.12 235 TYR B N 1
ATOM 3924 C CA . TYR B 1 235 ? -2.771 15.172 10.711 1 95.12 235 TYR B CA 1
ATOM 3925 C C . TYR B 1 235 ? -3.562 16.234 9.953 1 95.12 235 TYR B C 1
ATOM 3927 O O . TYR B 1 235 ? -4.688 15.977 9.523 1 95.12 235 TYR B O 1
ATOM 3935 N N . ALA B 1 236 ? -2.979 17.422 9.805 1 96.81 236 ALA B N 1
ATOM 3936 C CA . ALA B 1 236 ? -3.756 18.625 9.508 1 96.81 236 ALA B CA 1
ATOM 3937 C C . ALA B 1 236 ? -4.613 18.422 8.266 1 96.81 236 ALA B C 1
ATOM 3939 O O . ALA B 1 236 ? -5.844 18.5 8.328 1 96.81 236 ALA B O 1
ATOM 3940 N N . ALA B 1 237 ? -4.004 18.109 7.172 1 98.62 237 ALA B N 1
ATOM 3941 C CA . ALA B 1 237 ? -4.766 17.969 5.934 1 98.62 237 ALA B CA 1
ATOM 3942 C C . ALA B 1 237 ? -5.688 16.75 5.98 1 98.62 237 ALA B C 1
ATOM 3944 O O . ALA B 1 237 ? -6.887 16.875 5.715 1 98.62 237 ALA B O 1
ATOM 3945 N N . GLY B 1 238 ? -5.102 15.625 6.391 1 98.5 238 GLY B N 1
ATOM 3946 C CA . GLY B 1 238 ? -5.887 14.398 6.441 1 98.5 238 GLY B CA 1
ATOM 3947 C C . GLY B 1 238 ? -7.082 14.5 7.371 1 98.5 238 GLY B C 1
ATOM 3948 O O . GLY B 1 238 ? -8.141 13.938 7.09 1 98.5 238 GLY B O 1
ATOM 3949 N N . TYR B 1 239 ? -6.91 15.227 8.453 1 97.69 239 TYR B N 1
ATOM 3950 C CA . TYR B 1 239 ? -7.969 15.383 9.445 1 97.69 239 TYR B CA 1
ATOM 3951 C C . TYR B 1 239 ? -9.203 16.031 8.828 1 97.69 239 TYR B C 1
ATOM 3953 O O . TYR B 1 239 ? -10.312 15.508 8.969 1 97.69 239 TYR B O 1
ATOM 3961 N N . LEU B 1 240 ? -9.031 17.141 8.188 1 98.56 240 LEU B N 1
ATOM 3962 C CA . LEU B 1 240 ? -10.172 17.828 7.598 1 98.56 240 LEU B CA 1
ATOM 3963 C C . LEU B 1 240 ? -10.828 16.969 6.52 1 98.56 240 LEU B C 1
ATOM 3965 O O . LEU B 1 240 ? -12.055 16.906 6.422 1 98.56 240 LEU B O 1
ATOM 3969 N N . ILE B 1 241 ? -10.023 16.297 5.734 1 98.81 241 ILE B N 1
ATOM 3970 C CA . ILE B 1 241 ? -10.555 15.477 4.652 1 98.81 241 ILE B CA 1
ATOM 3971 C C . ILE B 1 241 ? -11.422 14.359 5.23 1 98.81 241 ILE B C 1
ATOM 3973 O O . ILE B 1 241 ? -12.523 14.102 4.742 1 98.81 241 ILE B O 1
ATOM 3977 N N . VAL B 1 242 ? -10.984 13.727 6.277 1 98.62 242 VAL B N 1
ATOM 3978 C CA . VAL B 1 242 ? -11.75 12.672 6.922 1 98.62 242 VAL B CA 1
ATOM 3979 C C . VAL B 1 242 ? -13.055 13.242 7.48 1 98.62 242 VAL B C 1
ATOM 3981 O O . VAL B 1 242 ? -14.133 12.68 7.266 1 98.62 242 VAL B O 1
ATOM 3984 N N . LYS B 1 243 ? -12.953 14.359 8.133 1 98.25 243 LYS B N 1
ATOM 3985 C CA . LYS B 1 243 ? -14.133 14.969 8.75 1 98.25 243 LYS B CA 1
ATOM 3986 C C . LYS B 1 243 ? -15.172 15.344 7.703 1 98.25 243 LYS B C 1
ATOM 3988 O O . LYS B 1 243 ? -16.359 15.031 7.852 1 98.25 243 LYS B O 1
ATOM 3993 N N . GLU B 1 244 ? -14.727 16.016 6.672 1 98.62 244 GLU B N 1
ATOM 3994 C CA . GLU B 1 244 ? -15.625 16.484 5.617 1 98.62 244 GLU B CA 1
ATOM 3995 C C . GLU B 1 244 ? -16.203 15.305 4.828 1 98.62 244 GLU B C 1
ATOM 3997 O O . GLU B 1 244 ? -17.234 15.445 4.168 1 98.62 244 GLU B O 1
ATOM 4002 N N . ALA B 1 245 ? -15.523 14.156 4.875 1 98.62 245 ALA B N 1
ATOM 4003 C CA . ALA B 1 245 ? -16.016 12.953 4.215 1 98.62 245 ALA B CA 1
ATOM 4004 C C . ALA B 1 245 ? -17.016 12.211 5.098 1 98.62 245 ALA B C 1
ATOM 4006 O O . ALA B 1 245 ? -17.578 11.195 4.688 1 98.62 245 ALA B O 1
ATOM 4007 N N . GLY B 1 246 ? -17.188 12.664 6.316 1 98.31 246 GLY B N 1
ATOM 4008 C CA . GLY B 1 246 ? -18.172 12.078 7.223 1 98.31 246 GLY B CA 1
ATOM 4009 C C . GLY B 1 246 ? -17.547 11.156 8.25 1 98.31 246 GLY B C 1
ATOM 4010 O O . GLY B 1 246 ? -18.25 10.422 8.945 1 98.31 246 GLY B O 1
ATOM 4011 N N . GLY B 1 247 ? -16.234 11.18 8.336 1 97.75 247 GLY B N 1
ATOM 4012 C CA . GLY B 1 247 ? -15.547 10.344 9.312 1 97.75 247 GLY B CA 1
ATOM 4013 C C . GLY B 1 247 ? -15.352 11.023 10.648 1 97.75 247 GLY B C 1
ATOM 4014 O O . GLY B 1 247 ? -15.766 12.172 10.828 1 97.75 247 GLY B O 1
ATOM 4015 N N . THR B 1 248 ? -14.828 10.242 11.609 1 95.62 248 THR B N 1
ATOM 4016 C CA . THR B 1 248 ? -14.531 10.758 12.938 1 95.62 248 THR B CA 1
ATOM 4017 C C . THR B 1 248 ? -13.094 10.422 13.344 1 95.62 248 THR B C 1
ATOM 4019 O O . THR B 1 248 ? -12.523 9.438 12.867 1 95.62 248 THR B O 1
ATOM 4022 N N . VAL B 1 249 ? -12.508 11.297 14.086 1 94.94 249 VAL B N 1
ATOM 4023 C CA . VAL B 1 249 ? -11.156 11.117 14.602 1 94.94 249 VAL B CA 1
ATOM 4024 C C . VAL B 1 249 ? -11.133 11.352 16.109 1 94.94 249 VAL B C 1
ATOM 4026 O O . VAL B 1 249 ? -11.68 12.352 16.594 1 94.94 249 VAL B O 1
ATOM 4029 N N . TYR B 1 250 ? -10.539 10.391 16.844 1 92.81 250 TYR B N 1
ATOM 4030 C CA . TYR B 1 250 ? -10.398 10.516 18.281 1 92.81 250 TYR B CA 1
ATOM 4031 C C . TYR B 1 250 ? -8.984 10.18 18.719 1 92.81 250 TYR B C 1
ATOM 4033 O O . TYR B 1 250 ? -8.336 9.305 18.141 1 92.81 250 TYR B O 1
ATOM 4041 N N . SER B 1 251 ? -8.578 10.93 19.734 1 90.94 251 SER B N 1
ATOM 4042 C CA . SER B 1 251 ? -7.312 10.555 20.359 1 90.94 251 SER B CA 1
ATOM 4043 C C . SER B 1 251 ? -7.469 9.289 21.203 1 90.94 251 SER B C 1
ATOM 4045 O O . SER B 1 251 ? -8.531 9.047 21.781 1 90.94 251 SER B O 1
ATOM 4047 N N . LEU B 1 252 ? -6.445 8.492 21.281 1 85.94 252 LEU B N 1
ATOM 4048 C CA . LEU B 1 252 ? -6.512 7.23 22.016 1 85.94 252 LEU B CA 1
ATOM 4049 C C . LEU B 1 252 ? -6.555 7.48 23.516 1 85.94 252 LEU B C 1
ATOM 4051 O O . LEU B 1 252 ? -7.059 6.645 24.281 1 85.94 252 LEU B O 1
ATOM 4055 N N . ASN B 1 253 ? -5.965 8.531 24.031 1 78.94 253 ASN B N 1
ATOM 4056 C CA . ASN B 1 253 ? -5.934 8.82 25.453 1 78.94 253 ASN B CA 1
ATOM 4057 C C . ASN B 1 253 ? -7.219 9.508 25.906 1 78.94 253 ASN B C 1
ATOM 4059 O O . ASN B 1 253 ? -7.273 10.062 27.016 1 78.94 253 ASN B O 1
ATOM 4063 N N . ASP B 1 254 ? -8.32 9.414 25.203 1 69.94 254 ASP B N 1
ATOM 4064 C CA . ASP B 1 254 ? -9.648 9.914 25.531 1 69.94 254 ASP B CA 1
ATOM 4065 C C . ASP B 1 254 ? -9.664 11.445 25.594 1 69.94 254 ASP B C 1
ATOM 4067 O O . ASP B 1 254 ? -10.594 12.047 26.125 1 69.94 254 ASP B O 1
ATOM 4071 N N . GLU B 1 255 ? -8.641 11.969 25.156 1 77.44 255 GLU B N 1
ATOM 4072 C CA . GLU B 1 255 ? -8.656 13.422 25.047 1 77.44 255 GLU B CA 1
ATOM 4073 C C . GLU B 1 255 ? -9.203 13.867 23.688 1 77.44 255 GLU B C 1
ATOM 4075 O O . GLU B 1 255 ? -9.258 13.07 22.75 1 77.44 255 GLU B O 1
ATOM 4080 N N . GLU B 1 256 ? -9.797 15.039 23.719 1 86.5 256 GLU B N 1
ATOM 4081 C CA . GLU B 1 256 ? -10.227 15.625 22.453 1 86.5 256 GLU B CA 1
ATOM 4082 C C . GLU B 1 256 ? -9.07 15.711 21.453 1 86.5 256 GLU B C 1
ATOM 4084 O O . GLU B 1 256 ? -7.949 16.047 21.828 1 86.5 256 GLU B O 1
ATOM 4089 N N . PHE B 1 257 ? -9.297 15.375 20.234 1 91.12 257 PHE B N 1
ATOM 4090 C CA . PHE B 1 257 ? -8.242 15.414 19.219 1 91.12 257 PHE B CA 1
ATOM 4091 C C . PHE B 1 257 ? -7.742 16.844 19.016 1 91.12 257 PHE B C 1
ATOM 4093 O O . PHE B 1 257 ? -8.531 17.781 18.984 1 91.12 257 PHE B O 1
ATOM 4100 N N . HIS B 1 258 ? -6.52 16.906 19.078 1 89.62 258 HIS B N 1
ATOM 4101 C CA . HIS B 1 258 ? -5.789 18.125 18.703 1 89.62 258 HIS B CA 1
ATOM 4102 C C . HIS B 1 258 ? -4.699 17.812 17.688 1 89.62 258 HIS B C 1
ATOM 4104 O O . HIS B 1 258 ? -4.145 16.703 17.688 1 89.62 258 HIS B O 1
ATOM 4110 N N . LEU B 1 259 ? -4.379 18.734 16.891 1 92.06 259 LEU B N 1
ATOM 4111 C CA . LEU B 1 259 ? -3.379 18.516 15.852 1 92.06 259 LEU B CA 1
ATOM 4112 C C . LEU B 1 259 ? -2.037 18.125 16.469 1 92.06 259 LEU B C 1
ATOM 4114 O O . LEU B 1 259 ? -1.173 17.578 15.781 1 92.06 259 LEU B O 1
ATOM 4118 N N . CYS B 1 260 ? -1.884 18.422 17.75 1 87.81 260 CYS B N 1
ATOM 4119 C CA . CYS B 1 260 ? -0.648 18.078 18.438 1 87.81 260 CYS B CA 1
ATOM 4120 C C . CYS B 1 260 ? -0.798 16.766 19.203 1 87.81 260 CYS B C 1
ATOM 4122 O O . CYS B 1 260 ? 0.106 16.375 19.953 1 87.81 260 CYS B O 1
ATOM 4124 N N . SER B 1 261 ? -1.942 16.125 19.047 1 86.88 261 SER B N 1
ATOM 4125 C CA . SER B 1 261 ? -2.1 14.812 19.641 1 86.88 261 SER B CA 1
ATOM 4126 C C . SER B 1 261 ? -1.052 13.836 19.109 1 86.88 261 SER B C 1
ATOM 4128 O O . SER B 1 261 ? -0.557 14 18 1 86.88 261 SER B O 1
ATOM 4130 N N . THR B 1 262 ? -0.781 12.805 19.859 1 85 262 THR B N 1
ATOM 4131 C CA . THR B 1 262 ? 0.302 11.906 19.484 1 85 262 THR B CA 1
ATOM 4132 C C . THR B 1 262 ? -0.25 10.57 18.984 1 85 262 THR B C 1
ATOM 4134 O O . THR B 1 262 ? 0.488 9.758 18.438 1 85 262 THR B O 1
ATOM 4137 N N . SER B 1 263 ? -1.584 10.398 19.281 1 88.69 263 SER B N 1
ATOM 4138 C CA . SER B 1 263 ? -2.199 9.141 18.875 1 88.69 263 SER B CA 1
ATOM 4139 C C . SER B 1 263 ? -3.658 9.344 18.469 1 88.69 263 SER B C 1
ATOM 4141 O O . SER B 1 263 ? -4.312 10.266 18.953 1 88.69 263 SER B O 1
ATOM 4143 N N . ILE B 1 264 ? -3.986 8.57 17.547 1 92.06 264 ILE B N 1
ATOM 4144 C CA . ILE B 1 264 ? -5.395 8.531 17.172 1 92.06 264 ILE B CA 1
ATOM 4145 C C . ILE B 1 264 ? -5.832 7.086 16.969 1 92.06 264 ILE B C 1
ATOM 4147 O O . ILE B 1 264 ? -5 6.211 16.703 1 92.06 264 ILE B O 1
#